Protein AF-A0A2T8KIR2-F1 (afdb_monomer)

Secondary structure (DSSP, 8-state):
------------------------------------------PPPP-PPPP---PPPPPPPPPP----PPPP--SEE--S-TTT-TT--S-EEPPGGGTTSEEEETTTTEEEEGGGSTTEEETTTEEE-TTS-EEE----TTEEEEEEE-SSEEEEEEEEE---TT-SS--EEEEEEEEEETTEEEEEEEPP-SS--SSS--EEEEETTEE----SSTT-EEE-TTSSEEEEESSSSSEEEEEETTTEEEEEEEEPPPHHHHHHHT---BTTB---EEEEEEEESS--TT-BSTTGGGGSTT----S-TTSSS-B---HHHHEESSTT----TT----TT-PSS---------------BPTT-S-B----

Mean predicted aligned error: 15.91 Å

Foldseek 3Di:
DDDDDDDDDDDDDDDDDDDDDDDDDDDDDDDDDDDDDDDDDDDDDDDDDDDDDDDDPDPDPDPDPDPPPFDPLAQKEFDPCCVVQVVGGDIDGHDPVQSNQWYQDSVVSDTDGLCQDAQWADDLTWHQALLRFIADANADAQFKWWAKAFAFKTKIFHKHFFPDPPDPGTRIFGQKMWMGGPNKIKIWGFAWWQDDDQQDARIWIAIRNHTDDFALAAQGKDQDPVFRWMWGANHSHQWIWIDHPQAKIKTKGWDFQDPVNCVVVVSPDDRGGRVTHIGMRMDGRDGDLLMDTQRRPSSHPPDDDPFPSVDPHTYDDHNQQTTAPDNPGQDHNSHNHDDDPDPDDDDDDDDDDDDFDWDQDDPGPDTDTDD

InterPro domains:
  IPR009646 Root cap [PF06830] (282-337)

pLDDT: mean 76.65, std 23.89, range [28.66, 98.88]

Nearest PDB structures (foldseek):
  6jsa-assembly1_A  TM=1.844E-01  e=6.079E-02  Corynebacterium glutamicum ATCC 13032
  5jlt-assembly3_D  TM=4.595E-01  e=5.830E+00  Tequatrovirus T4
  6ue4-assembly1_A  TM=1.620E-01  e=3.608E-01  Vibrio cholerae O1 biovar El Tor str. N16961
  6wm3-assembly1_U  TM=3.150E-01  e=8.607E+00  Homo sapiens
  6z1p-assembly1_Bf  TM=2.336E-01  e=6.889E+00  Tetrahymena thermophila SB210

Sequence (371 aa):
MAAVARWALLLLLGLALLAPAALAADNKNKDKDKDKDKEKSPPPIQSPPPPVVSSPPPPLPSPSPVPVPPSPSSDVVYCKNTTAYPTCTAPATCPKRCKQSCHMDCETCKPICDCNMPGAVCEDPRFIGGDGNTFYFHGRRGRDFCLLSDADLHINAHFIGSHVPGARRDPSWVQAIAVQFSGHRLYVGARRTAAWDDEADRLAIVFDGAPVEVQGVANARWEAPSSPLSVTRTKAANGVVVELARVFKITANAVPITEEDSRVHNYGLRDGDCLAHLDLAFRFYSLTDDVHGVLGQTYRSSYVNRLDVSARMPVMGGERDFAASGLFATDCPVARFAHGRGVDALAVASDELAGVKCSTGLHGVGVVCKK

Solvent-accessible surface area (backbone atoms only — not comparable to full-atom values): 22491 Å² total; per-residue (Å²): 134,82,90,87,87,86,88,90,84,92,86,84,86,90,85,83,89,86,86,86,79,89,86,87,80,91,83,84,86,87,78,89,86,83,83,87,86,89,86,82,87,85,83,89,78,89,75,81,85,80,81,88,75,82,74,78,79,78,80,75,80,73,78,72,81,71,81,74,72,77,75,73,75,61,42,57,33,50,38,88,57,41,87,86,28,70,86,27,69,69,72,38,66,30,53,83,96,26,35,84,46,47,44,40,40,50,88,83,59,40,54,42,42,49,68,76,37,49,34,8,37,23,77,77,28,38,35,22,23,60,74,60,49,71,35,30,51,57,69,44,64,82,40,21,31,31,35,26,14,21,55,65,40,34,29,21,30,32,23,37,49,58,77,53,83,86,55,96,64,70,51,21,31,42,23,29,39,25,43,37,41,91,92,44,43,39,40,45,30,28,48,82,36,49,70,88,54,80,77,59,61,33,62,47,41,30,49,73,85,40,76,61,83,57,65,68,37,59,67,31,68,39,69,47,96,89,48,72,37,34,41,30,23,69,32,48,32,29,30,34,36,40,36,35,77,75,44,38,36,36,40,41,30,43,44,68,56,48,71,65,56,24,68,77,70,63,41,53,70,52,97,62,42,26,67,30,16,37,40,30,27,39,45,76,68,64,80,59,74,77,24,16,33,75,46,28,34,37,62,18,87,85,52,74,89,82,60,54,80,86,47,98,73,23,66,60,83,55,54,83,56,26,39,25,91,36,46,86,49,75,66,21,80,47,54,43,51,50,88,68,82,66,83,89,77,83,90,81,91,78,96,81,84,85,72,75,69,73,56,78,50,90,88,76,77,66,77,66,78,55,130

Organism: NCBI:txid206008

Radius of gyration: 32.28 Å; Cα contacts (8 Å, |Δi|>4): 692; chains: 1; bounding box: 90×89×89 Å

Structure (mmCIF, N/CA/C/O backbone):
data_AF-A0A2T8KIR2-F1
#
_entry.id   AF-A0A2T8KIR2-F1
#
loop_
_atom_site.group_PDB
_atom_site.id
_atom_site.type_symbol
_atom_site.label_atom_id
_atom_site.label_alt_id
_atom_site.label_comp_id
_atom_site.label_asym_id
_atom_site.label_entity_id
_atom_site.label_seq_id
_atom_site.pdbx_PDB_ins_code
_atom_site.Cartn_x
_atom_site.Cartn_y
_atom_site.Cartn_z
_atom_site.occupancy
_atom_site.B_iso_or_equiv
_atom_site.auth_seq_id
_atom_site.auth_comp_id
_atom_site.auth_asym_id
_atom_site.auth_atom_id
_atom_site.pdbx_PDB_model_num
ATOM 1 N N . MET A 1 1 ? 25.388 -54.099 6.847 1.00 35.81 1 MET A N 1
ATOM 2 C CA . MET A 1 1 ? 25.359 -55.388 6.123 1.00 35.81 1 MET A CA 1
ATOM 3 C C . MET A 1 1 ? 24.026 -55.490 5.401 1.00 35.81 1 MET A C 1
ATOM 5 O O . MET A 1 1 ? 23.038 -55.179 6.043 1.00 35.81 1 MET A O 1
ATOM 9 N N . ALA A 1 2 ? 24.069 -55.844 4.107 1.00 34.66 2 ALA A N 1
ATOM 10 C CA . ALA A 1 2 ? 23.032 -56.450 3.246 1.00 34.66 2 ALA A CA 1
ATOM 11 C C . ALA A 1 2 ? 21.559 -55.958 3.365 1.00 34.66 2 ALA A C 1
ATOM 13 O O . ALA A 1 2 ? 20.962 -56.055 4.424 1.00 34.66 2 ALA A O 1
ATOM 14 N N . ALA A 1 3 ? 20.935 -55.352 2.340 1.00 38.53 3 ALA A N 1
ATOM 15 C CA . ALA A 1 3 ? 20.527 -55.935 1.036 1.00 38.53 3 ALA A CA 1
ATOM 16 C C . ALA A 1 3 ? 19.385 -56.975 1.173 1.00 38.53 3 ALA A C 1
ATOM 18 O O . ALA A 1 3 ? 19.371 -57.707 2.149 1.00 38.53 3 ALA A O 1
ATOM 19 N N . VAL A 1 4 ? 18.423 -57.169 0.258 1.00 38.25 4 VAL A N 1
ATOM 20 C CA . VAL A 1 4 ? 17.979 -56.528 -1.006 1.00 38.25 4 VAL A CA 1
ATOM 21 C C . VAL A 1 4 ? 16.610 -57.166 -1.333 1.00 38.25 4 VAL A C 1
ATOM 23 O O . VAL A 1 4 ? 16.455 -58.355 -1.080 1.00 38.25 4 VAL A O 1
ATOM 26 N N . ALA A 1 5 ? 15.662 -56.459 -1.966 1.00 40.88 5 ALA A N 1
ATOM 27 C CA . ALA A 1 5 ? 14.620 -57.103 -2.792 1.00 40.88 5 ALA A CA 1
ATOM 28 C C . ALA A 1 5 ? 13.954 -56.107 -3.763 1.00 40.88 5 ALA A C 1
ATOM 30 O O . ALA A 1 5 ? 13.108 -55.306 -3.376 1.00 40.88 5 ALA A O 1
ATOM 31 N N . ARG A 1 6 ? 14.326 -56.175 -5.046 1.00 39.19 6 ARG A N 1
ATOM 32 C CA . ARG A 1 6 ? 13.551 -55.602 -6.162 1.00 39.19 6 ARG A CA 1
ATOM 33 C C . ARG A 1 6 ? 12.630 -56.688 -6.720 1.00 39.19 6 ARG A C 1
ATOM 35 O O . ARG A 1 6 ? 13.064 -57.831 -6.798 1.00 39.19 6 ARG A O 1
ATOM 42 N N . TRP A 1 7 ? 11.455 -56.316 -7.223 1.00 36.09 7 TRP A N 1
ATOM 43 C CA . TRP A 1 7 ? 10.707 -57.115 -8.200 1.00 36.09 7 TRP A CA 1
ATOM 44 C C . TRP A 1 7 ? 10.227 -56.221 -9.345 1.00 36.09 7 TRP A C 1
ATOM 46 O O . TRP A 1 7 ? 9.752 -55.111 -9.110 1.00 36.09 7 TRP A O 1
ATOM 56 N N . ALA A 1 8 ? 10.397 -56.695 -10.580 1.00 36.31 8 ALA A N 1
ATOM 57 C CA . ALA A 1 8 ? 9.975 -56.027 -11.807 1.00 36.31 8 ALA A CA 1
ATOM 58 C C . ALA A 1 8 ? 9.810 -57.057 -12.938 1.00 36.31 8 ALA A C 1
ATOM 60 O O . ALA A 1 8 ? 10.748 -57.810 -13.181 1.00 36.31 8 ALA A O 1
ATOM 61 N N . LEU A 1 9 ? 8.650 -57.061 -13.608 1.00 34.12 9 LEU A N 1
ATOM 62 C CA . LEU A 1 9 ? 8.372 -57.453 -15.012 1.00 34.12 9 LEU A CA 1
ATOM 63 C C . LEU A 1 9 ? 6.849 -57.230 -15.236 1.00 34.12 9 LEU A C 1
ATOM 65 O O . LEU A 1 9 ? 6.086 -57.572 -14.341 1.00 34.12 9 LEU A O 1
ATOM 69 N N . LEU A 1 10 ? 6.303 -56.512 -16.233 1.00 37.28 10 LEU A N 1
ATOM 70 C CA . LEU A 1 10 ? 6.409 -56.511 -17.714 1.00 37.28 10 LEU A CA 1
ATOM 71 C C . LEU A 1 10 ? 5.755 -57.711 -18.435 1.00 37.28 10 LEU A C 1
ATOM 73 O O . LEU A 1 10 ? 6.360 -58.773 -18.486 1.00 37.28 10 LEU A O 1
ATOM 77 N N . LEU A 1 11 ? 4.575 -57.489 -19.052 1.00 32.09 11 LEU A N 1
ATOM 78 C CA . LEU A 1 11 ? 3.932 -58.204 -20.190 1.00 32.09 11 LEU A CA 1
ATOM 79 C C . LEU A 1 11 ? 2.511 -57.598 -20.429 1.00 32.09 11 LEU A C 1
ATOM 81 O O . LEU A 1 11 ? 1.917 -57.163 -19.450 1.00 32.09 11 LEU A O 1
ATOM 85 N N . LEU A 1 12 ? 1.848 -57.564 -21.604 1.00 34.75 12 LEU A N 1
ATOM 86 C CA . LEU A 1 12 ? 2.227 -57.161 -22.983 1.00 34.75 12 LEU A CA 1
ATOM 87 C C . LEU A 1 12 ? 1.002 -56.471 -23.690 1.00 34.75 12 LEU A C 1
ATOM 89 O O . LEU A 1 12 ? -0.013 -56.192 -23.063 1.00 34.75 12 LEU A O 1
ATOM 93 N N . LEU A 1 13 ? 1.149 -56.162 -24.987 1.00 35.22 13 LEU A N 1
ATOM 94 C CA . LEU A 1 13 ? 0.258 -55.538 -25.994 1.00 35.22 13 LEU A CA 1
ATOM 95 C C . LEU A 1 13 ? -1.272 -55.837 -25.999 1.00 35.22 13 LEU A C 1
ATOM 97 O O . LEU A 1 13 ? -1.677 -56.991 -26.047 1.00 35.22 13 LEU A O 1
ATOM 101 N N . GLY A 1 14 ? -2.080 -54.785 -26.235 1.00 32.53 14 GLY A N 1
ATOM 102 C CA . GLY A 1 14 ? -2.562 -54.418 -27.591 1.00 32.53 14 GLY A CA 1
ATOM 103 C C . GLY A 1 14 ? -3.962 -54.850 -28.082 1.00 32.53 14 GLY A C 1
ATOM 104 O O . GLY A 1 14 ? -4.252 -56.033 -28.195 1.00 32.53 14 GLY A O 1
ATOM 105 N N . LEU A 1 15 ? -4.759 -53.874 -28.552 1.00 34.44 15 LEU A N 1
ATOM 106 C CA . LEU A 1 15 ? -5.690 -53.997 -29.693 1.00 34.44 15 LEU A CA 1
ATOM 107 C C . LEU A 1 15 ? -5.970 -52.599 -30.295 1.00 34.44 15 LEU A C 1
ATOM 109 O O . LEU A 1 15 ? -5.718 -51.591 -29.635 1.00 34.44 15 LEU A O 1
ATOM 113 N N . ALA A 1 16 ? -6.437 -52.519 -31.546 1.00 35.28 16 ALA A N 1
ATOM 114 C CA . ALA A 1 16 ? -6.438 -51.283 -32.341 1.00 35.28 16 ALA A CA 1
ATOM 115 C C . ALA A 1 16 ? -7.794 -50.946 -32.996 1.00 35.28 16 ALA A C 1
ATOM 117 O O . ALA A 1 16 ? -8.621 -51.830 -33.184 1.00 35.28 16 ALA A O 1
ATOM 118 N N . LEU A 1 17 ? -7.906 -49.683 -33.443 1.00 34.88 17 LEU A N 1
ATOM 119 C CA . LEU A 1 17 ? -8.821 -49.149 -34.472 1.00 34.88 17 LEU A CA 1
ATOM 120 C C . LEU A 1 17 ? -10.339 -49.172 -34.194 1.00 34.88 17 LEU A C 1
ATOM 122 O O . LEU A 1 17 ? -10.958 -50.224 -34.116 1.00 34.88 17 LEU A O 1
ATOM 126 N N . LEU A 1 18 ? -10.962 -47.987 -34.263 1.00 33.69 18 LEU A N 1
ATOM 127 C CA . LEU A 1 18 ? -11.824 -47.604 -35.399 1.00 33.69 18 LEU A CA 1
ATOM 128 C C . LEU A 1 18 ? -12.305 -46.145 -35.271 1.00 33.69 18 LEU A C 1
ATOM 130 O O . LEU A 1 18 ? -12.772 -45.720 -34.220 1.00 33.69 18 LEU A O 1
ATOM 134 N N . ALA A 1 19 ? -12.227 -45.402 -36.374 1.00 38.03 19 ALA A N 1
ATOM 135 C CA . ALA A 1 19 ? -13.004 -44.183 -36.605 1.00 38.03 19 ALA A CA 1
ATOM 136 C C . ALA A 1 19 ? -14.105 -44.496 -37.633 1.00 38.03 19 ALA A C 1
ATOM 138 O O . ALA A 1 19 ? -13.992 -45.486 -38.361 1.00 38.03 19 ALA A O 1
ATOM 139 N N . PRO A 1 20 ? -15.129 -43.641 -37.756 1.00 47.31 20 PRO A N 1
ATOM 140 C CA . PRO A 1 20 ? -15.434 -43.151 -39.100 1.00 47.31 20 PRO A CA 1
ATOM 141 C C . PRO A 1 20 ? -15.809 -41.662 -39.150 1.00 47.31 20 PRO A C 1
ATOM 143 O O . PRO A 1 20 ? -16.191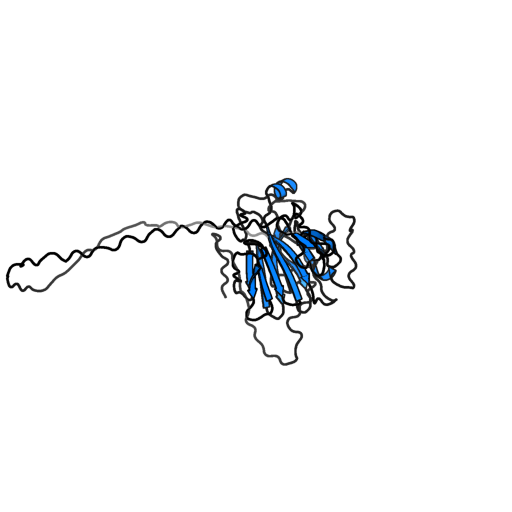 -41.046 -38.157 1.00 47.31 20 PRO A O 1
ATOM 146 N N . ALA A 1 21 ? -15.713 -41.098 -40.353 1.00 34.53 21 ALA A N 1
ATOM 147 C CA . ALA A 1 21 ? -16.143 -39.742 -40.672 1.00 34.53 21 ALA A CA 1
ATOM 148 C C . ALA A 1 21 ? -17.521 -39.728 -41.358 1.00 34.53 21 ALA A C 1
ATOM 150 O O . ALA A 1 21 ? -17.876 -40.685 -42.035 1.00 34.53 21 ALA A O 1
ATOM 151 N N . ALA A 1 22 ? -18.214 -38.594 -41.201 1.00 36.31 22 ALA A N 1
ATOM 152 C CA . ALA A 1 22 ? -19.205 -37.970 -42.089 1.00 36.31 22 ALA A CA 1
ATOM 153 C C . ALA A 1 22 ? -20.258 -38.825 -42.830 1.00 36.31 22 ALA A C 1
ATOM 155 O O . ALA A 1 22 ? -19.935 -39.670 -43.654 1.00 36.31 22 ALA A O 1
ATOM 156 N N . LEU A 1 23 ? -21.523 -38.395 -42.728 1.00 33.31 23 LEU A N 1
ATOM 157 C CA . LEU A 1 23 ? -22.421 -38.273 -43.885 1.00 33.31 23 LEU A CA 1
ATOM 158 C C . LEU A 1 23 ? -23.573 -37.307 -43.568 1.00 33.31 23 LEU A C 1
ATOM 160 O O . LEU A 1 23 ? -24.181 -37.380 -42.504 1.00 33.31 23 LEU A O 1
ATOM 164 N N . ALA A 1 24 ? -23.865 -36.405 -44.504 1.00 34.47 24 ALA A N 1
ATOM 165 C CA . ALA A 1 24 ? -25.072 -35.586 -44.506 1.00 34.47 24 ALA A CA 1
ATOM 166 C C . ALA A 1 24 ? -26.093 -36.205 -45.471 1.00 34.47 24 ALA A C 1
ATOM 168 O O . ALA A 1 24 ? -25.704 -36.687 -46.536 1.00 34.47 24 ALA A O 1
ATOM 169 N N . ALA A 1 25 ? -27.382 -36.156 -45.133 1.00 32.47 25 ALA A N 1
ATOM 170 C CA . ALA A 1 25 ? -28.456 -36.511 -46.056 1.00 32.47 25 ALA A CA 1
ATOM 171 C C . ALA A 1 25 ? -29.703 -35.645 -45.820 1.00 32.47 25 ALA A C 1
ATOM 173 O O . ALA A 1 25 ? -30.239 -35.576 -44.715 1.00 32.47 25 ALA A O 1
ATOM 174 N N . ASP A 1 26 ? -30.128 -34.994 -46.900 1.00 32.44 26 ASP A N 1
ATOM 175 C CA . ASP A 1 26 ? -31.418 -34.327 -47.092 1.00 32.44 26 ASP A CA 1
ATOM 176 C C . ASP A 1 26 ? -32.574 -35.333 -46.910 1.00 32.44 26 ASP A C 1
ATOM 178 O O . ASP A 1 26 ? -32.419 -36.515 -47.230 1.00 32.44 26 ASP A O 1
ATOM 182 N N . ASN A 1 27 ? -33.744 -34.884 -46.444 1.00 34.12 27 ASN A N 1
ATOM 183 C CA . ASN A 1 27 ? -34.961 -35.684 -46.574 1.00 34.12 27 ASN A CA 1
ATOM 184 C C . ASN A 1 27 ? -36.213 -34.815 -46.771 1.00 34.12 27 ASN A C 1
ATOM 186 O O . ASN A 1 27 ? -36.910 -34.431 -45.829 1.00 34.12 27 ASN A O 1
ATOM 190 N N . LYS A 1 28 ? -36.511 -34.525 -48.039 1.00 33.22 28 LYS A N 1
ATOM 191 C CA . LYS A 1 28 ? -37.762 -33.900 -48.474 1.00 33.22 28 LYS A CA 1
ATOM 192 C C . LYS A 1 28 ? -38.927 -34.897 -48.535 1.00 33.22 28 LYS A C 1
ATOM 194 O O . LYS A 1 28 ? -38.957 -35.772 -49.390 1.00 33.22 28 LYS A O 1
ATOM 199 N N . ASN A 1 29 ? -39.965 -34.557 -47.773 1.00 35.31 29 ASN A N 1
ATOM 200 C CA . ASN A 1 29 ? -41.349 -34.405 -48.242 1.00 35.31 29 ASN A CA 1
ATOM 201 C C . ASN A 1 29 ? -42.139 -35.640 -48.746 1.00 35.31 29 ASN A C 1
ATOM 203 O O . ASN A 1 29 ? -41.933 -36.117 -49.859 1.00 35.31 29 ASN A O 1
ATOM 207 N N . LYS A 1 30 ? -43.172 -36.012 -47.976 1.00 32.00 30 LYS A N 1
ATOM 208 C CA . LYS A 1 30 ? -44.439 -36.682 -48.352 1.00 32.00 30 LYS A CA 1
ATOM 209 C C . LYS A 1 30 ? -45.434 -36.451 -47.196 1.00 32.00 30 LYS A C 1
ATOM 211 O O . LYS A 1 30 ? -44.987 -36.354 -46.060 1.00 32.00 30 LYS A O 1
ATOM 216 N N . ASP A 1 31 ? -46.750 -36.364 -47.373 1.00 34.00 31 ASP A N 1
ATOM 217 C CA . ASP A 1 31 ? -47.602 -36.430 -48.572 1.00 34.00 31 ASP A CA 1
ATOM 218 C C . ASP A 1 31 ? -48.875 -35.567 -48.322 1.00 34.00 31 ASP A C 1
ATOM 220 O O . ASP A 1 31 ? -49.167 -35.228 -47.179 1.00 34.00 31 ASP A O 1
ATOM 224 N N . LYS A 1 32 ? -49.574 -35.217 -49.412 1.00 32.59 32 LYS A N 1
ATOM 225 C CA . LYS A 1 32 ? -51.042 -35.065 -49.649 1.00 32.59 32 LYS A CA 1
ATOM 226 C C . LYS A 1 32 ? -52.056 -35.132 -48.477 1.00 32.59 32 LYS A C 1
ATOM 228 O O . LYS A 1 32 ? -51.839 -35.807 -47.484 1.00 32.59 32 LYS A O 1
ATOM 233 N N . ASP A 1 33 ? -53.282 -34.605 -48.569 1.00 34.69 33 ASP A N 1
ATOM 234 C CA . ASP A 1 33 ? -54.086 -34.010 -49.661 1.00 34.69 33 ASP A CA 1
ATOM 235 C C . ASP A 1 33 ? -55.270 -33.242 -49.025 1.00 34.69 33 ASP A C 1
ATOM 237 O O . ASP A 1 33 ? -55.694 -33.636 -47.935 1.00 34.69 33 ASP A O 1
ATOM 241 N N . LYS A 1 34 ? -55.858 -32.250 -49.722 1.00 34.31 34 LYS A N 1
ATOM 242 C CA . LYS A 1 34 ? -57.329 -32.087 -49.887 1.00 34.31 34 LYS A CA 1
ATOM 243 C C . LYS A 1 34 ? -57.753 -30.813 -50.637 1.00 34.31 34 LYS A C 1
ATOM 245 O O . LYS A 1 34 ? -57.267 -29.725 -50.357 1.00 34.31 34 LYS A O 1
ATOM 250 N N . ASP A 1 35 ? -58.683 -31.038 -51.567 1.00 37.47 35 ASP A N 1
ATOM 251 C CA . ASP A 1 35 ? -59.700 -30.175 -52.201 1.00 37.47 35 ASP A CA 1
ATOM 252 C C . ASP A 1 35 ? -59.519 -28.641 -52.152 1.00 37.47 35 ASP A C 1
ATOM 254 O O . ASP A 1 35 ? -59.491 -28.018 -51.098 1.00 37.47 35 ASP A O 1
ATOM 258 N N . LYS A 1 36 ? -59.334 -27.950 -53.287 1.00 35.34 36 LYS A N 1
ATOM 259 C CA . LYS A 1 36 ? -60.342 -27.661 -54.337 1.00 35.34 36 LYS A CA 1
ATOM 260 C C . LYS A 1 36 ? -61.644 -27.046 -53.809 1.00 35.34 36 LYS A C 1
ATOM 262 O O . LYS A 1 36 ? -62.562 -27.768 -53.459 1.00 35.34 36 LYS A O 1
ATOM 267 N N . ASP A 1 37 ? -61.771 -25.737 -54.007 1.00 38.69 37 ASP A N 1
ATOM 268 C CA . ASP A 1 37 ? -62.883 -25.199 -54.797 1.00 38.69 37 ASP A CA 1
ATOM 269 C C . ASP A 1 37 ? -62.449 -23.929 -55.546 1.00 38.69 37 ASP A C 1
ATOM 271 O O . ASP A 1 37 ? -61.446 -23.299 -55.199 1.00 38.69 37 ASP A O 1
ATOM 275 N N . LYS A 1 38 ? -63.130 -23.608 -56.654 1.00 34.53 38 LYS A N 1
ATOM 276 C CA . LYS A 1 38 ? -62.709 -22.559 -57.600 1.00 34.53 38 LYS A CA 1
ATOM 277 C C . LYS A 1 38 ? -63.912 -21.809 -58.169 1.00 34.53 38 LYS A C 1
ATOM 279 O O . LYS A 1 38 ? -64.521 -22.273 -59.130 1.00 34.53 38 LYS A O 1
ATOM 284 N N . GLU A 1 39 ? -64.151 -20.598 -57.673 1.00 37.12 39 GLU A N 1
ATOM 285 C CA . GLU A 1 39 ? -65.099 -19.645 -58.268 1.00 37.12 39 GLU A CA 1
ATOM 286 C C . GLU A 1 39 ? -64.429 -18.285 -58.568 1.00 37.12 39 GLU A C 1
ATOM 288 O O . GLU A 1 39 ? -63.246 -18.092 -58.280 1.00 37.12 39 GLU A O 1
ATOM 293 N N . LYS A 1 40 ? -65.095 -17.413 -59.338 1.00 38.38 40 LYS A N 1
ATOM 294 C CA . LYS A 1 40 ? -64.442 -16.685 -60.444 1.00 38.38 40 LYS A CA 1
ATOM 295 C C . LYS A 1 40 ? -64.798 -15.188 -60.523 1.00 38.38 40 LYS A C 1
ATOM 297 O O . LYS A 1 40 ? -65.972 -14.860 -60.646 1.00 38.38 40 LYS A O 1
ATOM 302 N N . SER A 1 41 ? -63.765 -14.340 -60.690 1.00 34.38 41 SER A N 1
ATOM 303 C CA . SER A 1 41 ? -63.827 -12.917 -61.132 1.00 34.38 41 SER A CA 1
ATOM 304 C C . SER A 1 41 ? -64.437 -11.919 -60.112 1.00 34.38 41 SER A C 1
ATOM 306 O O . SER A 1 41 ? -65.085 -12.384 -59.180 1.00 34.38 41 SER A O 1
ATOM 308 N N . PRO A 1 42 ? -64.227 -10.574 -60.209 1.00 47.00 42 PRO A N 1
ATOM 309 C CA . PRO A 1 42 ? -63.871 -9.744 -61.382 1.00 47.00 42 PRO A CA 1
ATOM 310 C C . PRO A 1 42 ? -62.611 -8.827 -61.158 1.00 47.00 42 PRO A C 1
ATOM 312 O O . PRO A 1 42 ? -61.803 -9.166 -60.295 1.00 47.00 42 PRO A O 1
ATOM 315 N N . PRO A 1 43 ? -62.307 -7.785 -61.979 1.00 49.56 43 PRO A N 1
ATOM 316 C CA . PRO A 1 43 ? -60.941 -7.248 -62.135 1.00 49.56 43 PRO A CA 1
ATOM 317 C C . PRO A 1 43 ? -60.527 -6.187 -61.090 1.00 49.56 43 PRO A C 1
ATOM 319 O O . PRO A 1 43 ? -61.390 -5.550 -60.484 1.00 49.56 43 PRO A O 1
ATOM 322 N N . PRO A 1 44 ? -59.213 -5.924 -60.921 1.00 44.94 44 PRO A N 1
ATOM 323 C CA . PRO A 1 44 ? -58.723 -4.894 -60.008 1.00 44.94 44 PRO A CA 1
ATOM 324 C C . PRO A 1 44 ? -58.940 -3.480 -60.571 1.00 44.94 44 PRO A C 1
ATOM 326 O O . PRO A 1 44 ? -58.355 -3.091 -61.584 1.00 44.94 44 PRO A O 1
ATOM 329 N N . ILE A 1 45 ? -59.764 -2.701 -59.872 1.00 47.19 45 ILE A N 1
ATOM 330 C CA . ILE A 1 45 ? -59.951 -1.261 -60.087 1.00 47.19 45 ILE A CA 1
ATOM 331 C C . ILE A 1 45 ? -58.719 -0.519 -59.548 1.00 47.19 45 ILE A C 1
ATOM 333 O O . ILE A 1 45 ? -58.271 -0.785 -58.433 1.00 47.19 45 ILE A O 1
ATOM 337 N N . GLN A 1 46 ? -58.169 0.413 -60.332 1.00 51.94 46 GLN A N 1
ATOM 338 C CA . GLN A 1 46 ? -57.072 1.273 -59.883 1.00 51.94 46 GLN A CA 1
ATOM 339 C C . GLN A 1 46 ? -57.576 2.307 -58.866 1.00 51.94 46 GLN A C 1
ATOM 341 O O . GLN A 1 46 ? -58.575 2.982 -59.108 1.00 51.94 46 GLN A O 1
ATOM 346 N N . SER A 1 47 ? -56.835 2.462 -57.769 1.00 46.06 47 SER A N 1
ATOM 347 C CA . SER A 1 47 ? -57.049 3.483 -56.736 1.00 46.06 47 SER A CA 1
ATOM 348 C C . SER A 1 47 ? -55.826 4.414 -56.662 1.00 46.06 47 SER A C 1
ATOM 350 O O . SER A 1 47 ? -54.726 3.988 -57.022 1.00 46.06 47 SER A O 1
ATOM 352 N N . PRO A 1 48 ? -56.002 5.691 -56.271 1.00 56.44 48 PRO A N 1
ATOM 353 C CA . PRO A 1 48 ? -55.048 6.765 -56.565 1.00 56.44 48 PRO A CA 1
ATOM 354 C C . PRO A 1 48 ? -53.746 6.699 -55.744 1.00 56.44 48 PRO A C 1
ATOM 356 O O . PRO A 1 48 ? -53.710 6.053 -54.694 1.00 56.44 48 PRO A O 1
ATOM 359 N N . PRO A 1 49 ? -52.675 7.392 -56.188 1.00 62.66 49 PRO A N 1
ATOM 360 C CA . PRO A 1 49 ? -51.421 7.461 -55.444 1.00 62.66 49 PRO A CA 1
ATOM 361 C C . PRO A 1 49 ? -51.605 8.125 -54.065 1.00 62.66 49 PRO A C 1
ATOM 363 O O . PRO A 1 49 ? -52.421 9.042 -53.929 1.00 62.66 49 PRO A O 1
ATOM 366 N N . PRO A 1 50 ? -50.841 7.696 -53.042 1.00 60.88 50 PRO A N 1
ATOM 367 C CA . PRO A 1 50 ? -50.899 8.285 -51.708 1.00 60.88 50 PRO A CA 1
ATOM 368 C C . PRO A 1 50 ? -50.395 9.741 -51.703 1.00 60.88 50 PRO A C 1
ATOM 370 O O . PRO A 1 50 ? -49.578 10.117 -52.550 1.00 60.88 50 PRO A O 1
ATOM 373 N N . PRO A 1 51 ? -50.847 10.573 -50.745 1.00 49.41 51 PRO A N 1
ATOM 374 C CA . PRO A 1 51 ? -50.418 11.962 -50.645 1.00 49.41 51 PRO A CA 1
ATOM 375 C C . PRO A 1 51 ? -48.925 12.063 -50.312 1.00 49.41 51 PRO A C 1
ATOM 377 O O . PRO A 1 51 ? -48.395 11.291 -49.512 1.00 49.41 51 PRO A O 1
ATOM 380 N N . VAL A 1 52 ? -48.257 13.062 -50.894 1.00 57.16 52 VAL A N 1
ATOM 381 C CA . VAL A 1 52 ? -46.854 13.375 -50.599 1.00 57.16 52 VAL A CA 1
ATOM 382 C C . VAL A 1 52 ? -46.754 13.919 -49.174 1.00 57.16 52 VAL A C 1
ATOM 384 O O . VAL A 1 52 ? -47.028 15.091 -48.924 1.00 57.16 52 VAL A O 1
ATOM 387 N N . VAL A 1 53 ? -46.351 13.064 -48.235 1.00 49.97 53 VAL A N 1
ATOM 388 C CA . VAL A 1 53 ? -45.925 13.493 -46.901 1.00 49.97 53 VAL A CA 1
ATOM 389 C C . VAL A 1 53 ? -44.448 13.856 -46.984 1.00 49.97 53 VAL A C 1
ATOM 391 O O . VAL A 1 53 ? -43.596 12.989 -47.165 1.00 49.97 53 VAL A O 1
ATOM 394 N N . SER A 1 54 ? -44.150 15.148 -46.869 1.00 50.53 54 SER A N 1
ATOM 395 C CA . SER A 1 54 ? -42.781 15.655 -46.814 1.00 50.53 54 SER A CA 1
ATOM 396 C C . SER A 1 54 ? -42.047 15.073 -45.606 1.00 50.53 54 SER A C 1
ATOM 398 O O . SER A 1 54 ? -42.402 15.367 -44.463 1.00 50.53 54 SER A O 1
ATOM 400 N N . SER A 1 55 ? -41.010 14.271 -45.849 1.00 56.97 55 SER A N 1
ATOM 401 C CA . SER A 1 55 ? -40.104 13.806 -44.797 1.00 56.97 55 SER A CA 1
ATOM 402 C C . SER A 1 55 ? -39.496 15.005 -44.054 1.00 56.97 55 SER A C 1
ATOM 404 O O . SER A 1 55 ? -39.058 15.952 -44.716 1.00 56.97 55 SER A O 1
ATOM 406 N N . PRO A 1 56 ? -39.412 14.991 -42.710 1.00 62.22 56 PRO A N 1
ATOM 407 C CA . PRO A 1 56 ? -38.625 15.992 -42.001 1.00 62.22 56 PRO A CA 1
ATOM 408 C C . PRO A 1 56 ? -37.147 15.874 -42.419 1.00 62.22 56 PRO A C 1
ATOM 410 O O . PRO A 1 56 ? -36.690 14.768 -42.733 1.00 62.22 56 PRO A O 1
ATOM 413 N N . PRO A 1 57 ? -36.385 16.983 -42.440 1.00 64.50 57 PRO A N 1
ATOM 414 C CA . PRO A 1 57 ? -34.958 16.926 -42.735 1.00 64.50 57 PRO A CA 1
ATOM 415 C C . PRO A 1 57 ? -34.238 16.026 -41.716 1.00 64.50 57 PRO A C 1
ATOM 417 O O . PRO A 1 57 ? -34.669 15.948 -40.560 1.00 64.50 57 PRO A O 1
ATOM 420 N N . PRO A 1 58 ? -33.148 15.343 -42.116 1.00 61.97 58 PRO A N 1
ATOM 421 C CA . PRO A 1 58 ? -32.382 14.513 -41.195 1.00 61.97 58 PRO A CA 1
ATOM 422 C C . PRO A 1 58 ? -31.892 15.356 -40.008 1.00 61.97 58 PRO A C 1
ATOM 424 O O . PRO A 1 58 ? -31.565 16.533 -40.198 1.00 61.97 58 PRO A O 1
ATOM 427 N N . PRO A 1 59 ? -31.826 14.784 -38.791 1.00 56.34 59 PRO A N 1
ATOM 428 C CA . PRO A 1 59 ? -31.289 15.503 -37.648 1.00 56.34 59 PRO A CA 1
ATOM 429 C C . PRO A 1 59 ? -29.863 15.956 -37.965 1.00 56.34 59 PRO A C 1
ATOM 431 O O . PRO A 1 59 ? -29.047 15.171 -38.456 1.00 56.34 59 PRO A O 1
ATOM 434 N N . LEU A 1 60 ? -29.576 17.231 -37.688 1.00 55.84 60 LEU A N 1
ATOM 435 C CA . LEU A 1 60 ? -28.217 17.763 -37.739 1.00 55.84 60 LEU A CA 1
ATOM 436 C C . LEU A 1 60 ? -27.301 16.844 -36.918 1.00 55.84 60 LEU A C 1
ATOM 438 O O . LEU A 1 60 ? -27.706 16.429 -35.827 1.00 55.84 60 LEU A O 1
ATOM 442 N N . PRO A 1 61 ? -26.092 16.513 -37.409 1.00 51.44 61 PRO A N 1
ATOM 443 C CA . PRO A 1 61 ? -25.168 15.701 -36.638 1.00 51.44 61 PRO A CA 1
ATOM 444 C C . PRO A 1 61 ? -24.906 16.410 -35.311 1.00 51.44 61 PRO A C 1
ATOM 446 O O . PRO A 1 61 ? -24.458 17.560 -35.300 1.00 51.44 61 PRO A O 1
ATOM 449 N N . SER A 1 62 ? -25.201 15.732 -34.197 1.00 52.59 62 SER A N 1
ATOM 450 C CA . SER A 1 62 ? -24.784 16.203 -32.879 1.00 52.59 62 SER A CA 1
ATOM 451 C C . SER A 1 62 ? -23.294 16.527 -32.949 1.00 52.59 62 SER A C 1
ATOM 453 O O . SER A 1 62 ? -22.543 15.701 -33.480 1.00 52.59 62 SER A O 1
ATOM 455 N N . PRO A 1 63 ? -22.842 17.691 -32.447 1.00 49.84 63 PRO A N 1
ATOM 456 C CA . PRO A 1 63 ? -21.418 17.962 -32.386 1.00 49.84 63 PRO A CA 1
ATOM 457 C C . PRO A 1 63 ? -20.772 16.816 -31.612 1.00 49.84 63 PRO A C 1
ATOM 459 O O . PRO A 1 63 ? -21.210 16.501 -30.501 1.00 49.84 63 PRO A O 1
ATOM 462 N N . SER A 1 64 ? -19.778 16.164 -32.224 1.00 48.97 64 SER A N 1
ATOM 463 C CA . SER A 1 64 ? -18.994 15.128 -31.555 1.00 48.97 64 SER A CA 1
ATOM 464 C C . SER A 1 64 ? -18.590 15.655 -30.182 1.00 48.97 64 SER A C 1
ATOM 466 O O . SER A 1 64 ? -18.145 16.808 -30.118 1.00 48.97 64 SER A O 1
ATOM 468 N N . PRO A 1 65 ? -18.741 14.876 -29.093 1.00 46.09 65 PRO A N 1
ATOM 469 C CA . PRO A 1 65 ? -18.268 15.319 -27.793 1.00 46.09 65 PRO A CA 1
ATOM 470 C C . PRO A 1 65 ? -16.794 15.672 -27.956 1.00 46.09 65 PRO A C 1
ATOM 472 O O . PRO A 1 65 ? -15.986 14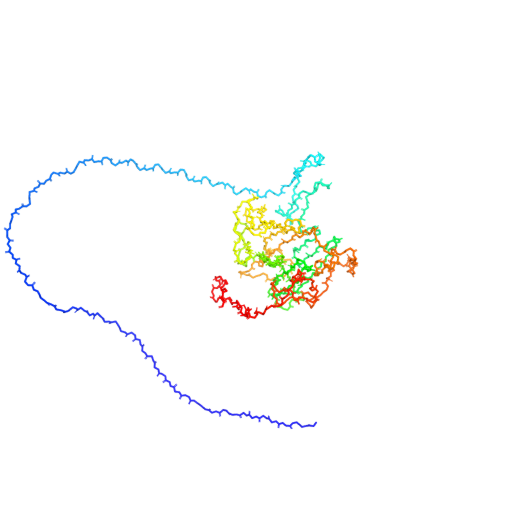.819 -28.328 1.00 46.09 65 PRO A O 1
ATOM 475 N N . VAL A 1 66 ? -16.475 16.956 -27.770 1.00 45.38 66 VAL A N 1
ATOM 476 C CA . VAL A 1 66 ? -15.098 17.441 -27.846 1.00 45.38 66 VAL A CA 1
ATOM 477 C C . VAL A 1 66 ? -14.304 16.568 -26.882 1.00 45.38 66 VAL A C 1
ATOM 479 O O . VAL A 1 66 ? -14.728 16.471 -25.726 1.00 45.38 66 VAL A O 1
ATOM 482 N N . PRO A 1 67 ? -13.213 15.908 -27.314 1.00 39.34 67 PRO A N 1
ATOM 483 C CA . PRO A 1 67 ? -12.391 15.136 -26.402 1.00 39.34 67 PRO A CA 1
ATOM 484 C C . PRO A 1 67 ? -11.917 16.085 -25.308 1.00 39.34 67 PRO A C 1
ATOM 486 O O . PRO A 1 67 ? -11.083 16.955 -25.558 1.00 39.34 67 PRO A O 1
ATOM 489 N N . VAL A 1 68 ? -12.502 15.966 -24.115 1.00 35.94 68 VAL A N 1
ATOM 490 C CA . VAL A 1 68 ? -12.004 16.664 -22.936 1.00 35.94 68 VAL A CA 1
ATOM 491 C C . VAL A 1 68 ? -10.606 16.095 -22.739 1.00 35.94 68 VAL A C 1
ATOM 493 O O . VAL A 1 68 ? -10.502 14.883 -22.529 1.00 35.94 68 VAL A O 1
ATOM 496 N N . PRO A 1 69 ? -9.533 16.898 -22.870 1.00 33.94 69 PRO A N 1
ATOM 497 C CA . PRO A 1 69 ? -8.193 16.374 -22.680 1.00 33.94 69 PRO A CA 1
ATOM 498 C C . PRO A 1 69 ? -8.138 15.749 -21.285 1.00 33.94 69 PRO A C 1
ATOM 500 O O . PRO A 1 69 ? -8.636 16.387 -20.345 1.00 33.94 69 PRO A O 1
ATOM 503 N N . PRO A 1 70 ? -7.583 14.532 -21.119 1.00 37.12 70 PRO A N 1
ATOM 504 C CA . PRO A 1 70 ? -7.397 13.976 -19.790 1.00 37.12 70 PRO A CA 1
ATOM 505 C C . PRO A 1 70 ? -6.644 15.021 -18.975 1.00 37.12 70 PRO A C 1
ATOM 507 O O . PRO A 1 70 ? -5.602 15.520 -19.410 1.00 37.12 70 PRO A O 1
ATOM 510 N N . SER A 1 71 ? -7.223 15.428 -17.842 1.00 36.88 71 SER A N 1
ATOM 511 C CA . SER A 1 71 ? -6.626 16.461 -17.001 1.00 36.88 71 SER A CA 1
ATOM 512 C C . SER A 1 71 ? -5.204 16.007 -16.684 1.00 36.88 71 SER A C 1
ATOM 514 O O . SER A 1 71 ? -5.071 14.937 -16.081 1.00 36.88 71 SER A O 1
ATOM 516 N N . PRO A 1 72 ? -4.149 16.736 -17.101 1.00 39.56 72 PRO A N 1
ATOM 517 C CA . PRO A 1 72 ? -2.797 16.293 -16.827 1.00 39.56 72 PRO A CA 1
ATOM 518 C C . PRO A 1 72 ? -2.685 16.180 -15.314 1.00 39.56 72 PRO A C 1
ATOM 520 O O . PRO A 1 72 ? -2.913 17.160 -14.602 1.00 39.56 72 PRO A O 1
ATOM 523 N N . SER A 1 73 ? -2.398 14.973 -14.825 1.00 56.22 73 SER A N 1
ATOM 524 C CA . SER A 1 73 ? -2.125 14.725 -13.414 1.00 56.22 73 SER A CA 1
ATOM 525 C C . SER A 1 73 ? -0.900 15.563 -13.062 1.00 56.22 73 SER A C 1
ATOM 527 O O . SER A 1 73 ? 0.225 15.159 -13.374 1.00 56.22 73 SER A O 1
ATOM 529 N N . SER A 1 74 ? -1.116 16.776 -12.555 1.00 64.88 74 SER A N 1
ATOM 530 C CA . SER A 1 74 ? -0.044 17.755 -12.475 1.00 64.88 74 SER A CA 1
ATOM 531 C C . SER A 1 74 ? 1.017 17.226 -11.533 1.00 64.88 74 SER A C 1
ATOM 533 O O . SER A 1 74 ? 0.736 16.947 -10.370 1.00 64.88 74 SER A O 1
ATOM 535 N N . ASP A 1 75 ? 2.253 17.178 -12.012 1.00 83.12 75 ASP A N 1
ATOM 536 C CA . ASP A 1 75 ? 3.440 16.916 -11.204 1.00 83.12 75 ASP A CA 1
ATOM 537 C C . ASP A 1 75 ? 3.780 18.103 -10.294 1.00 83.12 75 ASP A C 1
ATOM 539 O O . ASP A 1 75 ? 4.922 18.281 -9.895 1.00 83.12 75 ASP A O 1
ATOM 543 N N . VAL A 1 76 ? 2.784 18.927 -9.973 1.00 86.62 76 VAL A N 1
ATOM 544 C CA . VAL A 1 76 ? 2.852 20.150 -9.191 1.00 86.62 76 VAL A CA 1
ATOM 545 C C . VAL A 1 76 ? 1.826 20.031 -8.072 1.00 86.62 76 VAL A C 1
ATOM 547 O O . VAL A 1 76 ? 0.633 19.845 -8.319 1.00 86.62 76 VAL A O 1
ATOM 550 N N . VAL A 1 77 ? 2.304 20.155 -6.840 1.00 88.12 77 VAL A N 1
ATOM 551 C CA . VAL A 1 77 ? 1.523 20.071 -5.605 1.00 88.12 77 VAL A CA 1
ATOM 552 C C . VAL A 1 77 ? 1.607 21.387 -4.837 1.00 88.12 77 VAL A C 1
ATOM 554 O O . VAL A 1 77 ? 2.548 22.159 -4.995 1.00 88.12 77 VAL A O 1
ATOM 557 N N . TYR A 1 78 ? 0.613 21.658 -4.001 1.00 89.94 78 TYR A N 1
ATOM 558 C CA . TYR A 1 78 ? 0.527 22.867 -3.183 1.00 89.94 78 TYR A CA 1
ATOM 559 C C . TYR A 1 78 ? -0.156 22.541 -1.854 1.00 89.94 78 TYR A C 1
ATOM 561 O O . TYR A 1 78 ? -0.921 21.575 -1.761 1.00 89.94 78 TYR A O 1
ATOM 569 N N . CYS A 1 79 ? 0.108 23.334 -0.814 1.00 88.31 79 CYS A N 1
ATOM 570 C CA . CYS A 1 79 ? -0.594 23.166 0.452 1.00 88.31 79 CYS A CA 1
ATOM 571 C C . CYS A 1 79 ? -2.057 23.604 0.299 1.00 88.31 79 CYS A C 1
ATOM 573 O O . CYS A 1 79 ? -2.340 24.736 -0.088 1.00 88.31 79 CYS A O 1
ATOM 575 N N . LYS A 1 80 ? -3.004 22.716 0.625 1.00 83.62 80 LYS A N 1
ATOM 576 C CA . LYS A 1 80 ? -4.445 23.032 0.572 1.00 83.62 80 LYS A CA 1
ATOM 577 C C . 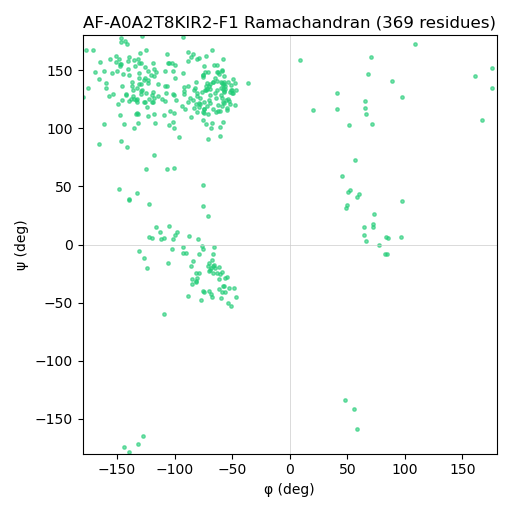LYS A 1 80 ? -4.931 23.850 1.776 1.00 83.62 80 LYS A C 1
ATOM 579 O O . LYS A 1 80 ? -5.937 24.539 1.664 1.00 83.62 80 LYS A O 1
ATOM 584 N N . ASN A 1 81 ? -4.242 23.777 2.918 1.00 84.50 81 ASN A N 1
ATOM 585 C CA . ASN A 1 81 ? -4.623 24.470 4.153 1.00 84.50 81 ASN A CA 1
ATOM 586 C C . ASN A 1 81 ? -3.790 25.746 4.362 1.00 84.50 81 ASN A C 1
ATOM 588 O O . ASN A 1 81 ? -2.995 25.851 5.294 1.00 84.50 81 ASN A O 1
ATOM 592 N N . THR A 1 82 ? -3.969 26.723 3.476 1.00 81.25 82 THR A N 1
ATOM 593 C CA . THR A 1 82 ? -3.248 28.006 3.532 1.00 81.25 82 THR A CA 1
ATOM 594 C C . THR A 1 82 ? -3.596 28.844 4.768 1.00 81.25 82 THR A C 1
ATOM 596 O O . THR A 1 82 ? -2.803 29.691 5.162 1.00 81.25 82 THR A O 1
ATOM 599 N N . THR A 1 83 ? -4.733 28.588 5.425 1.00 86.81 83 THR A N 1
ATOM 600 C CA . THR A 1 83 ? -5.113 29.241 6.690 1.00 86.81 83 THR A CA 1
ATOM 601 C C . THR A 1 83 ? -4.218 28.812 7.853 1.00 86.81 83 THR A C 1
ATOM 603 O O . THR A 1 83 ? -3.815 29.655 8.650 1.00 86.81 83 THR A O 1
ATOM 606 N N . ALA A 1 84 ? -3.890 27.518 7.959 1.00 88.56 84 ALA A N 1
ATOM 607 C CA . ALA A 1 84 ? -2.965 27.020 8.981 1.00 88.56 84 ALA A CA 1
ATOM 608 C C . ALA A 1 84 ? -1.489 27.229 8.599 1.00 88.56 84 ALA A C 1
ATOM 610 O O . ALA A 1 84 ? -0.651 27.410 9.478 1.00 88.56 84 ALA A O 1
ATOM 611 N N . TYR A 1 85 ? -1.178 27.242 7.298 1.00 88.12 85 TYR A N 1
ATOM 612 C CA . TYR A 1 85 ? 0.187 27.345 6.774 1.00 88.12 85 TYR A CA 1
ATOM 613 C C . TYR A 1 85 ? 0.333 28.527 5.789 1.00 88.12 85 TYR A C 1
ATOM 615 O O . TYR A 1 85 ? 0.596 28.319 4.602 1.00 88.12 85 TYR A O 1
ATOM 623 N N . PRO A 1 86 ? 0.180 29.787 6.250 1.00 88.19 86 PRO A N 1
ATOM 624 C CA . PRO A 1 86 ? 0.145 30.972 5.381 1.00 88.19 86 PRO A CA 1
ATOM 625 C C . PRO A 1 86 ? 1.477 31.270 4.677 1.00 88.19 86 PRO A C 1
ATOM 627 O O . PRO A 1 86 ? 1.505 31.986 3.679 1.00 88.19 86 PRO A O 1
ATOM 630 N N . THR A 1 87 ? 2.584 30.715 5.172 1.00 88.06 87 THR A N 1
ATOM 631 C CA . THR A 1 87 ? 3.913 30.797 4.550 1.00 88.06 87 THR A CA 1
ATOM 632 C C . THR A 1 87 ? 4.139 29.739 3.465 1.00 88.06 87 THR A C 1
ATOM 634 O O . THR A 1 87 ? 5.070 29.884 2.677 1.00 88.06 87 THR A O 1
ATOM 637 N N . CYS A 1 88 ? 3.295 28.702 3.382 1.00 87.62 88 CYS A N 1
ATOM 638 C CA . CYS A 1 88 ? 3.417 27.619 2.408 1.00 87.62 88 CYS A CA 1
ATOM 639 C C . CYS A 1 88 ? 2.362 27.717 1.296 1.00 87.62 88 CYS A C 1
ATOM 641 O O . CYS A 1 88 ? 1.474 26.878 1.160 1.00 87.62 88 CYS A O 1
ATOM 643 N N . THR A 1 89 ? 2.446 28.776 0.494 1.00 84.31 89 THR A N 1
ATOM 644 C CA . THR A 1 89 ? 1.499 29.055 -0.603 1.00 84.31 89 THR A CA 1
ATOM 645 C C . THR A 1 89 ? 2.069 28.774 -1.993 1.00 84.31 89 THR A C 1
ATOM 647 O O . THR A 1 89 ? 1.308 28.661 -2.954 1.00 84.31 89 THR A O 1
ATOM 650 N N . ALA A 1 90 ? 3.392 28.639 -2.120 1.00 87.62 90 ALA A N 1
ATOM 651 C CA . ALA A 1 90 ? 4.042 28.357 -3.393 1.00 87.62 90 ALA A CA 1
ATOM 652 C C . ALA A 1 90 ? 3.792 26.901 -3.845 1.00 87.62 90 ALA A C 1
ATOM 654 O O . ALA A 1 90 ? 3.912 25.980 -3.032 1.00 87.62 90 ALA A O 1
ATOM 655 N N . PRO A 1 91 ? 3.484 26.663 -5.132 1.00 89.81 91 PRO A N 1
ATOM 656 C CA . PRO A 1 91 ? 3.449 25.317 -5.686 1.00 89.81 91 PRO A CA 1
ATOM 657 C C . PRO A 1 91 ? 4.865 24.732 -5.812 1.00 89.81 91 PRO A C 1
ATOM 659 O O . PRO A 1 91 ? 5.824 25.456 -6.081 1.00 89.81 91 PRO A O 1
ATOM 662 N N . ALA A 1 92 ? 4.992 23.413 -5.672 1.00 89.44 92 ALA A N 1
ATOM 663 C CA . ALA A 1 92 ? 6.250 22.681 -5.800 1.00 89.44 92 ALA A CA 1
ATOM 664 C C . ALA A 1 92 ? 6.104 21.465 -6.724 1.00 89.44 92 ALA A C 1
ATOM 666 O O . ALA A 1 92 ? 5.080 20.784 -6.709 1.00 89.44 92 ALA A O 1
ATOM 667 N N . THR A 1 93 ? 7.136 21.169 -7.515 1.00 91.25 93 THR A N 1
ATOM 668 C CA . THR A 1 93 ? 7.134 20.030 -8.445 1.00 91.25 93 THR A CA 1
ATOM 669 C C . THR A 1 93 ? 7.523 18.727 -7.737 1.00 91.25 93 THR A C 1
ATOM 671 O O . THR A 1 93 ? 8.527 18.679 -7.023 1.00 91.25 93 THR A O 1
ATOM 674 N N . CYS A 1 94 ? 6.766 17.654 -7.963 1.00 89.38 94 CYS A N 1
ATOM 675 C CA . CYS A 1 94 ? 7.059 16.317 -7.463 1.00 89.38 94 CYS A CA 1
ATOM 676 C C . CYS A 1 94 ? 8.431 15.808 -7.950 1.00 89.38 94 CYS A C 1
ATOM 678 O O . CYS A 1 94 ? 8.776 15.963 -9.127 1.00 89.38 94 CYS A O 1
ATOM 680 N N . PRO A 1 95 ? 9.219 15.132 -7.091 1.00 87.12 95 PRO A N 1
ATOM 681 C CA . PRO A 1 95 ? 10.423 14.429 -7.520 1.00 87.12 95 PRO A CA 1
ATOM 682 C C . PRO A 1 95 ? 10.133 13.440 -8.658 1.00 87.12 95 PRO A C 1
ATOM 684 O O . PRO A 1 95 ? 9.156 12.701 -8.596 1.00 87.12 95 PRO A O 1
ATOM 687 N N . LYS A 1 96 ? 11.026 13.349 -9.658 1.00 81.38 96 LYS A N 1
ATOM 688 C CA . LYS A 1 96 ? 10.845 12.487 -10.851 1.00 81.38 96 LYS A CA 1
ATOM 689 C C . LYS A 1 96 ? 10.432 11.040 -10.530 1.00 81.38 96 LYS A C 1
ATOM 691 O O . LYS A 1 96 ? 9.606 10.484 -11.240 1.00 81.38 96 LYS A O 1
ATOM 696 N N . ARG A 1 97 ? 10.977 10.466 -9.449 1.00 74.44 97 ARG A N 1
ATOM 697 C CA . ARG A 1 97 ? 10.692 9.099 -8.963 1.00 74.44 97 ARG A CA 1
ATOM 698 C C . ARG A 1 97 ? 9.259 8.874 -8.455 1.00 74.44 97 ARG A C 1
ATOM 700 O O . ARG A 1 97 ? 8.853 7.739 -8.293 1.00 74.44 97 ARG A O 1
ATOM 707 N N . CYS A 1 98 ? 8.523 9.941 -8.157 1.00 79.38 98 CYS A N 1
ATOM 708 C CA . CYS A 1 98 ? 7.159 9.904 -7.628 1.00 79.38 98 CYS A CA 1
ATOM 709 C C . CYS A 1 98 ? 6.307 10.996 -8.290 1.00 79.38 98 CYS A C 1
ATOM 711 O O . CYS A 1 98 ? 5.521 11.689 -7.646 1.00 79.38 98 CYS A O 1
ATOM 713 N N . LYS A 1 99 ? 6.512 11.193 -9.601 1.00 80.75 99 LYS A N 1
ATOM 714 C CA . LYS A 1 99 ? 6.010 12.343 -10.369 1.00 80.75 99 LYS A CA 1
ATOM 715 C C . LYS A 1 99 ? 4.488 12.550 -10.258 1.00 80.75 99 LYS A C 1
ATOM 717 O O . LYS A 1 99 ? 4.025 13.678 -10.359 1.00 80.75 99 LYS A O 1
ATOM 722 N N . GLN A 1 100 ? 3.736 11.471 -10.031 1.00 75.44 100 GLN A N 1
ATOM 723 C CA . GLN A 1 100 ? 2.276 11.449 -9.856 1.00 75.44 100 GLN A CA 1
ATOM 724 C C . GLN A 1 100 ? 1.834 10.905 -8.476 1.00 75.44 100 GLN A C 1
ATOM 726 O O . GLN A 1 100 ? 0.645 10.693 -8.254 1.00 75.44 100 GLN A O 1
ATOM 731 N N . SER A 1 101 ? 2.777 10.638 -7.568 1.00 79.50 101 SER A N 1
ATOM 732 C CA . SER A 1 101 ? 2.578 9.983 -6.261 1.00 79.50 101 SER A CA 1
ATOM 733 C C . SER A 1 101 ? 3.289 10.759 -5.144 1.00 79.50 101 SER A C 1
ATOM 735 O O . SER A 1 101 ? 3.998 10.207 -4.297 1.00 79.50 101 SER A O 1
ATOM 737 N N . CYS A 1 102 ? 3.133 12.083 -5.186 1.00 85.62 102 CYS A N 1
ATOM 738 C CA . CYS A 1 102 ? 3.637 12.998 -4.174 1.00 85.62 102 CYS A CA 1
ATOM 739 C C . CYS A 1 102 ? 2.541 13.953 -3.690 1.00 85.62 102 CYS A C 1
ATOM 741 O O . CYS A 1 102 ? 1.574 14.234 -4.400 1.00 85.62 102 CYS A O 1
ATOM 743 N N . HIS A 1 103 ? 2.715 14.482 -2.483 1.00 84.62 103 HIS A N 1
ATOM 744 C CA . HIS A 1 103 ? 1.875 15.522 -1.900 1.00 84.62 103 HIS A CA 1
ATOM 745 C C . HIS A 1 103 ? 2.745 16.636 -1.309 1.00 84.62 103 HIS A C 1
ATOM 747 O O . HIS A 1 103 ? 3.926 16.437 -1.032 1.00 84.62 103 HIS A O 1
ATOM 753 N N . MET A 1 104 ? 2.175 17.827 -1.119 1.00 87.81 104 MET A N 1
ATOM 754 C CA . MET A 1 104 ? 2.857 18.890 -0.381 1.00 87.81 104 MET A CA 1
ATOM 755 C C . MET A 1 104 ? 2.721 18.616 1.116 1.00 87.81 104 MET A C 1
ATOM 757 O O . MET A 1 104 ? 1.603 18.622 1.636 1.00 87.81 104 MET A O 1
ATOM 761 N N . ASP A 1 105 ? 3.839 18.419 1.805 1.00 86.00 105 ASP A N 1
ATOM 762 C CA . ASP A 1 105 ? 3.878 18.586 3.251 1.00 86.00 105 ASP A CA 1
ATOM 763 C C . ASP A 1 105 ? 3.846 20.085 3.562 1.00 86.00 105 ASP A C 1
ATOM 765 O O . ASP A 1 105 ? 4.771 20.825 3.224 1.00 86.00 105 ASP A O 1
ATOM 769 N N . CYS A 1 106 ? 2.756 20.531 4.182 1.00 85.62 106 CYS A N 1
ATOM 770 C CA . CYS A 1 106 ? 2.546 21.925 4.544 1.00 85.62 106 CYS A CA 1
ATOM 771 C C . CYS A 1 106 ? 3.457 22.405 5.689 1.00 85.62 106 CYS A C 1
ATOM 773 O O . CYS A 1 106 ? 3.687 23.609 5.793 1.00 85.62 106 CYS A O 1
ATOM 775 N N . GLU A 1 107 ? 3.971 21.504 6.536 1.00 84.81 107 GLU A N 1
ATOM 776 C CA . GLU A 1 107 ? 4.816 21.859 7.684 1.00 84.81 107 GLU A CA 1
ATOM 777 C C . GLU A 1 107 ? 6.243 22.189 7.242 1.00 84.81 107 GLU A C 1
ATOM 779 O O . GLU A 1 107 ? 6.780 23.234 7.611 1.00 84.81 107 GLU A O 1
ATOM 784 N N . THR A 1 108 ? 6.849 21.349 6.395 1.00 86.31 108 THR A N 1
ATOM 785 C CA . THR A 1 108 ? 8.182 21.627 5.825 1.00 86.31 108 THR A CA 1
ATOM 786 C C . THR A 1 108 ? 8.148 22.407 4.507 1.00 86.31 108 THR A C 1
ATOM 788 O O . THR A 1 108 ? 9.204 22.815 4.014 1.00 86.31 108 THR A O 1
ATOM 791 N N . CYS A 1 109 ? 6.955 22.613 3.942 1.00 87.81 109 CYS A N 1
ATOM 792 C CA . CYS A 1 109 ? 6.691 23.186 2.622 1.00 87.81 109 CYS A CA 1
ATOM 793 C C . CYS A 1 109 ? 7.462 22.508 1.476 1.00 87.81 109 CYS A C 1
ATOM 795 O O . CYS A 1 109 ? 8.102 23.164 0.649 1.00 87.81 109 CYS A O 1
ATOM 797 N N . LYS A 1 110 ? 7.439 21.170 1.450 1.00 88.75 110 LYS A N 1
ATOM 798 C CA . LYS A 1 110 ? 8.168 20.350 0.469 1.00 88.75 110 LYS A CA 1
ATOM 799 C C . LYS A 1 110 ? 7.274 19.286 -0.173 1.00 88.75 110 LYS A C 1
ATOM 801 O O . LYS A 1 110 ? 6.407 18.729 0.498 1.00 88.75 110 LYS A O 1
ATOM 806 N N . PRO A 1 111 ? 7.515 18.939 -1.451 1.00 88.81 111 PRO A N 1
ATOM 807 C CA . PRO A 1 111 ? 6.863 17.807 -2.090 1.00 88.81 111 PRO A CA 1
ATOM 808 C C . PRO A 1 111 ? 7.466 16.497 -1.561 1.00 88.81 111 PRO A C 1
ATOM 810 O O . PRO A 1 111 ? 8.653 16.218 -1.761 1.00 88.81 111 PRO A O 1
ATOM 813 N N . ILE A 1 112 ? 6.650 15.684 -0.894 1.00 86.44 112 ILE A N 1
ATOM 814 C CA . ILE A 1 112 ? 7.027 14.382 -0.340 1.00 86.44 112 ILE A CA 1
ATOM 815 C C . ILE A 1 112 ? 6.384 13.272 -1.175 1.00 86.44 112 ILE A C 1
ATOM 817 O O . ILE A 1 112 ? 5.189 13.306 -1.454 1.00 86.44 112 ILE A O 1
ATOM 821 N N . CYS A 1 113 ? 7.186 12.286 -1.584 1.00 87.25 113 CYS A N 1
ATOM 822 C CA . CYS A 1 113 ? 6.689 11.056 -2.203 1.00 87.25 113 CYS A CA 1
ATOM 823 C C . CYS A 1 113 ? 5.957 10.204 -1.162 1.00 87.25 113 CYS A C 1
ATOM 825 O O . CYS A 1 113 ? 6.519 9.978 -0.090 1.00 87.25 113 CYS A O 1
ATOM 827 N N . ASP A 1 114 ? 4.798 9.636 -1.494 1.00 83.75 114 ASP A N 1
ATOM 828 C CA . ASP A 1 114 ? 4.054 8.767 -0.564 1.00 83.75 114 ASP A CA 1
ATOM 829 C C . ASP A 1 114 ? 4.915 7.576 -0.082 1.00 83.75 114 ASP A C 1
ATOM 831 O O . ASP A 1 114 ? 4.919 7.236 1.100 1.00 83.75 114 ASP A O 1
ATOM 835 N N . CYS A 1 115 ? 5.764 7.043 -0.966 1.00 87.69 115 CYS A N 1
ATOM 836 C CA . CYS A 1 115 ? 6.742 5.981 -0.695 1.00 87.69 115 CYS A CA 1
ATOM 837 C C . CYS A 1 115 ? 7.894 6.341 0.270 1.00 87.69 115 CYS A C 1
ATOM 839 O O . CYS A 1 115 ? 8.758 5.502 0.545 1.00 87.69 115 CYS A O 1
ATOM 841 N N . ASN A 1 116 ? 7.952 7.582 0.761 1.00 87.88 116 ASN A N 1
ATOM 842 C CA . ASN A 1 116 ? 8.999 8.075 1.659 1.00 87.88 116 ASN A CA 1
ATOM 843 C C . ASN A 1 116 ? 8.481 8.390 3.077 1.00 87.88 116 ASN A C 1
ATOM 845 O O . ASN A 1 116 ? 9.216 8.986 3.862 1.00 87.88 116 ASN A O 1
ATOM 849 N N . MET A 1 117 ? 7.247 7.994 3.410 1.00 87.44 117 MET A N 1
ATOM 850 C CA . MET A 1 117 ? 6.631 8.215 4.725 1.00 87.44 117 MET A CA 1
ATOM 851 C C . MET A 1 117 ? 6.588 6.939 5.585 1.00 87.44 117 MET A C 1
ATOM 853 O O . MET A 1 117 ? 6.585 5.840 5.029 1.00 87.44 117 MET A O 1
ATOM 857 N N . PRO A 1 118 ? 6.511 7.051 6.928 1.00 90.94 118 PRO A N 1
ATOM 858 C CA . PRO A 1 118 ? 6.219 5.924 7.815 1.00 90.94 118 PRO A CA 1
ATOM 859 C C . PRO A 1 118 ? 4.995 5.136 7.345 1.00 90.94 118 PRO A C 1
ATOM 861 O O . PRO A 1 118 ? 3.952 5.724 7.059 1.00 90.94 118 PRO A O 1
ATOM 864 N N . GLY A 1 119 ? 5.135 3.815 7.250 1.00 92.88 119 GLY A N 1
ATOM 865 C CA . GLY A 1 119 ? 4.123 2.923 6.688 1.00 92.88 119 GLY A CA 1
ATOM 866 C C . GLY A 1 119 ? 4.160 2.769 5.167 1.00 92.88 119 GLY A C 1
ATOM 867 O O . GLY A 1 119 ? 3.286 2.105 4.615 1.00 92.88 119 GLY A O 1
ATOM 868 N N . ALA A 1 120 ? 5.138 3.344 4.465 1.00 93.69 120 ALA A N 1
ATOM 869 C CA . ALA A 1 120 ? 5.343 3.070 3.045 1.00 93.69 120 ALA A CA 1
ATOM 870 C C . ALA A 1 120 ? 5.778 1.616 2.796 1.00 93.69 120 ALA A C 1
ATOM 872 O O . ALA A 1 120 ? 6.622 1.084 3.520 1.00 93.69 120 ALA A O 1
ATOM 873 N N . VAL A 1 121 ? 5.243 1.017 1.730 1.00 94.44 121 VAL A N 1
ATOM 874 C CA . VAL A 1 121 ? 5.697 -0.242 1.126 1.00 94.44 121 VAL A CA 1
ATOM 875 C C . VAL A 1 121 ? 5.726 -0.038 -0.386 1.00 94.44 121 VAL A C 1
ATOM 877 O O . VAL A 1 121 ? 4.683 -0.062 -1.032 1.00 94.44 121 VAL A O 1
ATOM 880 N N . CYS A 1 122 ? 6.909 0.213 -0.933 1.00 89.50 122 CYS A N 1
ATOM 881 C CA . CYS A 1 122 ? 7.121 0.535 -2.346 1.00 89.50 122 CYS A CA 1
ATOM 882 C C . CYS A 1 122 ? 8.423 -0.100 -2.838 1.00 89.50 122 CYS A C 1
ATOM 884 O O . CYS A 1 122 ? 9.198 -0.618 -2.032 1.00 89.50 122 CYS A O 1
ATOM 886 N N . GLU A 1 123 ? 8.725 0.008 -4.132 1.00 84.06 123 GLU A N 1
ATOM 887 C CA . GLU A 1 123 ? 9.973 -0.526 -4.703 1.00 84.06 123 GLU A CA 1
ATOM 888 C C . GLU A 1 123 ? 10.119 -2.038 -4.393 1.00 84.06 123 GLU A C 1
ATOM 890 O O . GLU A 1 123 ? 9.137 -2.770 -4.448 1.00 84.06 123 GLU A O 1
ATOM 895 N N . ASP A 1 124 ? 11.326 -2.536 -4.089 1.00 72.75 124 ASP A N 1
ATOM 896 C CA . ASP A 1 124 ? 11.680 -3.956 -4.259 1.00 72.75 124 ASP A CA 1
ATOM 897 C C . ASP A 1 124 ? 12.057 -4.730 -2.966 1.00 72.75 124 ASP A C 1
ATOM 899 O O . ASP A 1 124 ? 13.236 -4.999 -2.699 1.00 72.75 124 ASP A O 1
ATOM 903 N N . PRO A 1 125 ? 11.081 -5.135 -2.138 1.00 83.62 125 PRO A N 1
ATOM 904 C CA . PRO A 1 125 ? 10.058 -4.284 -1.560 1.00 83.62 125 PRO A CA 1
ATOM 905 C C . PRO A 1 125 ? 10.647 -3.598 -0.319 1.00 83.62 125 PRO A C 1
ATOM 907 O O . PRO A 1 125 ? 11.075 -4.235 0.656 1.00 83.62 125 PRO A O 1
ATOM 910 N N . ARG A 1 126 ? 10.713 -2.271 -0.388 1.00 93.19 126 ARG A N 1
ATOM 911 C CA . ARG A 1 126 ? 11.229 -1.387 0.653 1.00 93.19 126 ARG A CA 1
ATOM 912 C C . ARG A 1 126 ? 10.084 -0.958 1.562 1.00 93.19 126 ARG A C 1
ATOM 914 O O . ARG A 1 126 ? 9.064 -0.453 1.101 1.00 93.19 126 ARG A O 1
ATOM 921 N N . PHE A 1 127 ? 10.292 -1.114 2.859 1.00 95.56 127 PHE A N 1
ATOM 922 C CA . PHE A 1 127 ? 9.375 -0.707 3.913 1.00 95.56 127 PHE A CA 1
ATOM 923 C C . PHE A 1 127 ? 9.944 0.502 4.660 1.00 95.56 127 PHE A C 1
ATOM 925 O O . PHE A 1 127 ? 11.162 0.635 4.805 1.00 95.56 127 PHE A O 1
ATOM 932 N N . ILE A 1 128 ? 9.069 1.363 5.176 1.00 95.12 128 ILE A N 1
ATOM 933 C CA . ILE A 1 128 ? 9.414 2.339 6.215 1.00 95.12 128 ILE A CA 1
ATOM 934 C C . ILE A 1 128 ? 8.557 2.035 7.441 1.00 95.12 128 ILE A C 1
ATOM 936 O O . ILE A 1 128 ? 7.331 2.010 7.344 1.00 95.12 128 ILE A O 1
ATOM 940 N N . GLY A 1 129 ? 9.196 1.794 8.584 1.00 95.00 129 GLY A N 1
ATOM 941 C CA . GLY A 1 129 ? 8.512 1.503 9.840 1.00 95.00 129 GLY A CA 1
ATOM 942 C C . GLY A 1 129 ? 7.725 2.691 10.396 1.00 95.00 129 GLY A C 1
ATOM 943 O O . GLY A 1 129 ? 7.900 3.834 9.969 1.00 95.00 129 GLY A O 1
ATOM 944 N N . GLY A 1 130 ? 6.876 2.428 11.391 1.00 93.69 130 GLY A N 1
ATOM 945 C CA . GLY A 1 130 ? 6.232 3.463 12.208 1.00 93.69 130 GLY A CA 1
ATOM 946 C C . GLY A 1 130 ? 7.241 4.335 12.967 1.00 93.69 130 GLY A C 1
ATOM 947 O O . GLY A 1 130 ? 6.976 5.508 13.214 1.00 93.69 130 GLY A O 1
ATOM 948 N N . ASP A 1 131 ? 8.430 3.791 13.237 1.00 92.00 131 ASP A N 1
ATOM 949 C CA . ASP A 1 131 ? 9.610 4.478 13.773 1.00 92.00 131 ASP A CA 1
ATOM 950 C C . ASP A 1 131 ? 10.364 5.344 12.736 1.00 92.00 131 ASP A C 1
ATOM 952 O O . ASP A 1 131 ? 11.370 5.972 13.065 1.00 92.00 131 ASP A O 1
ATOM 956 N N . GLY A 1 132 ? 9.905 5.373 11.479 1.00 91.31 132 GLY A N 1
ATOM 957 C CA . GLY A 1 132 ? 10.512 6.119 10.374 1.00 91.31 132 GLY A CA 1
ATOM 958 C C . GLY A 1 132 ? 11.756 5.473 9.756 1.00 91.31 132 GLY A C 1
ATOM 959 O O . GLY A 1 132 ? 12.307 6.023 8.799 1.00 91.31 132 GLY A O 1
ATOM 960 N N . ASN A 1 133 ? 12.205 4.311 10.242 1.00 92.25 133 ASN A N 1
ATOM 961 C CA . ASN A 1 133 ? 13.388 3.646 9.701 1.00 92.25 133 ASN A CA 1
ATOM 962 C C . ASN A 1 133 ? 13.064 2.844 8.436 1.00 92.25 133 ASN A C 1
ATOM 964 O O . ASN A 1 133 ? 12.045 2.161 8.345 1.00 92.25 133 ASN A O 1
ATOM 968 N N . THR A 1 134 ? 13.967 2.892 7.455 1.00 93.50 134 THR A N 1
ATOM 969 C CA . THR A 1 134 ? 13.859 2.086 6.231 1.00 93.50 134 THR A CA 1
ATOM 970 C C . THR A 1 134 ? 14.394 0.675 6.460 1.00 93.50 134 THR A C 1
ATOM 972 O O . THR A 1 134 ? 15.489 0.499 6.993 1.00 93.50 134 THR A O 1
ATOM 975 N N . PHE A 1 135 ? 13.657 -0.328 5.988 1.00 94.75 135 PHE A N 1
ATOM 976 C CA . PHE A 1 135 ? 14.078 -1.726 5.974 1.00 94.75 135 PHE A CA 1
ATOM 977 C C . PHE A 1 135 ? 13.520 -2.464 4.749 1.00 94.75 135 PHE A C 1
ATOM 979 O O . PHE A 1 135 ? 12.742 -1.918 3.971 1.00 94.75 135 PHE A O 1
ATOM 986 N N . TYR A 1 136 ? 13.924 -3.717 4.563 1.00 93.81 136 TYR A N 1
ATOM 987 C CA . TYR A 1 136 ? 13.456 -4.585 3.485 1.00 93.81 136 TYR A CA 1
ATOM 988 C C . TYR A 1 136 ? 12.920 -5.895 4.055 1.00 93.81 136 TYR A C 1
ATOM 990 O O . TYR A 1 136 ? 13.488 -6.451 4.994 1.00 93.81 136 TYR A O 1
ATOM 998 N N . PHE A 1 137 ? 11.865 -6.429 3.448 1.00 93.75 137 PHE A N 1
ATOM 999 C CA . PHE A 1 137 ? 11.360 -7.767 3.750 1.00 93.75 137 PHE A CA 1
ATOM 1000 C C . PHE A 1 137 ? 11.149 -8.519 2.441 1.00 93.75 137 PHE A C 1
ATOM 1002 O O . PHE A 1 137 ? 10.203 -8.253 1.714 1.00 93.75 137 PHE A O 1
ATOM 1009 N N . HIS A 1 138 ? 12.040 -9.452 2.108 1.00 89.19 138 HIS A N 1
ATOM 1010 C CA . HIS A 1 138 ? 12.030 -10.074 0.779 1.00 89.19 138 HIS A CA 1
ATOM 1011 C C . HIS A 1 138 ? 10.841 -11.010 0.521 1.00 89.19 138 HIS A C 1
ATOM 1013 O O . HIS A 1 138 ? 10.586 -11.334 -0.638 1.00 89.19 138 HIS A O 1
ATOM 1019 N N . GLY A 1 139 ? 10.110 -11.437 1.558 1.00 90.69 139 GLY A N 1
ATOM 1020 C CA . GLY A 1 139 ? 8.986 -12.362 1.409 1.00 90.69 139 GLY A CA 1
ATOM 1021 C C . GLY A 1 139 ? 9.360 -13.567 0.543 1.00 90.69 139 GLY A C 1
ATOM 1022 O O . GLY A 1 139 ? 10.425 -14.163 0.720 1.00 90.69 139 GLY A O 1
ATOM 1023 N N . ARG A 1 140 ? 8.481 -13.909 -0.405 1.00 90.88 140 ARG A N 1
ATOM 1024 C CA . ARG A 1 140 ? 8.720 -14.907 -1.453 1.00 90.88 140 ARG A CA 1
ATOM 1025 C C . ARG A 1 140 ? 7.666 -14.799 -2.554 1.00 90.88 140 ARG A C 1
ATOM 1027 O O . ARG A 1 140 ? 6.488 -14.628 -2.250 1.00 90.88 140 ARG A O 1
ATOM 1034 N N . ARG A 1 141 ? 8.054 -14.990 -3.819 1.00 90.62 141 ARG A N 1
ATOM 1035 C CA . ARG A 1 141 ? 7.115 -15.006 -4.953 1.00 90.62 141 ARG A CA 1
ATOM 1036 C C . ARG A 1 141 ? 6.009 -16.062 -4.789 1.00 90.62 141 ARG A C 1
ATOM 1038 O O . ARG A 1 141 ? 6.292 -17.243 -4.578 1.00 90.62 141 ARG A O 1
ATOM 1045 N N . GLY A 1 142 ? 4.760 -15.649 -4.998 1.00 92.81 142 GLY A N 1
ATOM 1046 C CA . GLY A 1 142 ? 3.559 -16.482 -4.934 1.00 92.81 142 GLY A CA 1
ATOM 1047 C C . GLY A 1 142 ? 3.153 -16.873 -3.512 1.00 92.81 142 GLY A C 1
ATOM 1048 O O . GLY A 1 142 ? 2.566 -17.941 -3.330 1.00 92.81 142 GLY A O 1
ATOM 1049 N N . ARG A 1 143 ? 3.513 -16.068 -2.505 1.00 96.19 143 ARG A N 1
ATOM 1050 C CA . ARG A 1 143 ? 3.214 -16.310 -1.086 1.00 96.19 143 ARG A CA 1
ATOM 1051 C C . ARG A 1 143 ? 2.612 -15.080 -0.418 1.00 96.19 143 ARG A C 1
ATOM 1053 O O . ARG A 1 143 ? 2.828 -13.953 -0.859 1.00 96.19 143 ARG A O 1
ATOM 1060 N N . ASP A 1 144 ? 1.874 -15.343 0.654 1.00 98.38 144 ASP A N 1
ATOM 1061 C CA . ASP A 1 144 ? 1.153 -14.350 1.440 1.00 98.38 144 ASP A CA 1
ATOM 1062 C C . ASP A 1 144 ? 1.835 -14.148 2.799 1.00 98.38 144 ASP A C 1
ATOM 1064 O O . ASP A 1 144 ? 2.236 -15.117 3.451 1.00 98.38 144 ASP A O 1
ATOM 1068 N N . PHE A 1 145 ? 1.973 -12.892 3.226 1.00 98.44 145 PHE A N 1
ATOM 1069 C CA . PHE A 1 145 ? 2.667 -12.527 4.465 1.00 98.44 145 PHE A CA 1
ATOM 1070 C C . PHE A 1 145 ? 1.920 -11.458 5.254 1.00 98.44 145 PHE A C 1
ATOM 1072 O O . PHE A 1 145 ? 1.447 -10.475 4.683 1.00 98.44 145 PHE A O 1
ATOM 1079 N N . CYS A 1 146 ? 1.901 -11.614 6.574 1.00 98.38 146 CYS A N 1
ATOM 1080 C CA . CYS A 1 146 ? 1.305 -10.671 7.510 1.00 98.38 146 CYS A CA 1
ATOM 1081 C C . CYS A 1 146 ? 2.153 -9.404 7.650 1.00 98.38 146 CYS A C 1
ATOM 1083 O O . CYS A 1 146 ? 3.164 -9.375 8.362 1.00 98.38 146 CYS A O 1
ATOM 1085 N N . LEU A 1 147 ? 1.695 -8.324 7.019 1.00 98.38 147 LEU A N 1
ATOM 1086 C CA . LEU A 1 147 ? 2.276 -6.997 7.188 1.00 98.38 147 LEU A CA 1
ATOM 1087 C C . LEU A 1 147 ? 1.895 -6.397 8.540 1.00 98.38 147 LEU A C 1
ATOM 1089 O O . LEU A 1 147 ? 2.749 -5.810 9.202 1.00 98.38 147 LEU A O 1
ATOM 1093 N N . LEU A 1 148 ? 0.645 -6.574 8.968 1.00 98.50 148 LEU A N 1
ATOM 1094 C CA . LEU A 1 148 ? 0.154 -6.090 10.253 1.00 98.50 148 LE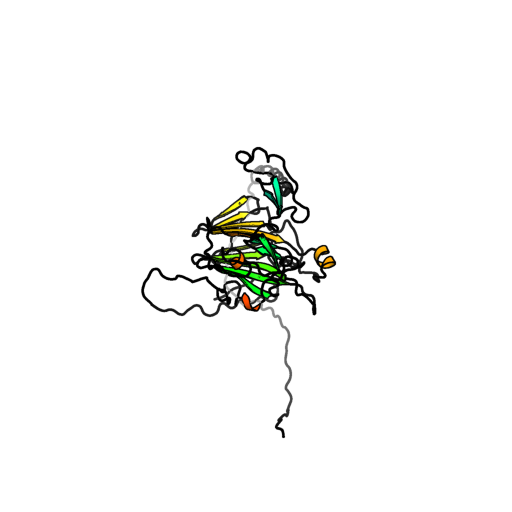U A CA 1
ATOM 1095 C C . LEU A 1 148 ? -0.878 -7.056 10.838 1.00 98.50 148 LEU A C 1
ATOM 1097 O O . LEU A 1 148 ? -1.780 -7.499 10.137 1.00 98.50 148 LEU A O 1
ATOM 1101 N N . SER A 1 149 ? -0.785 -7.335 12.132 1.00 98.25 149 SER A N 1
ATOM 1102 C CA . SER A 1 149 ? -1.858 -7.943 12.908 1.00 98.25 149 SER A CA 1
ATOM 1103 C C . SER A 1 149 ? -1.963 -7.258 14.258 1.00 98.25 149 SER A C 1
ATOM 1105 O O . SER A 1 149 ? -1.010 -7.237 15.028 1.00 98.25 149 SER A O 1
ATOM 1107 N N . ASP A 1 150 ? -3.157 -6.782 14.553 1.00 97.31 150 ASP A N 1
ATOM 1108 C CA . ASP A 1 150 ? -3.612 -6.257 15.835 1.00 97.31 150 ASP A CA 1
ATOM 1109 C C . ASP A 1 150 ? -4.920 -6.976 16.213 1.00 97.31 150 ASP A C 1
ATOM 1111 O O . ASP A 1 150 ? -5.389 -7.808 15.435 1.00 97.31 150 ASP A O 1
ATOM 1115 N N . ALA A 1 151 ? -5.519 -6.667 17.364 1.00 94.50 151 ALA A N 1
ATOM 1116 C CA . ALA A 1 151 ? -6.751 -7.300 17.845 1.00 94.50 151 ALA A CA 1
ATOM 1117 C C . ALA A 1 151 ? -7.902 -7.242 16.818 1.00 94.50 151 ALA A C 1
ATOM 1119 O O . ALA A 1 151 ? -8.472 -8.282 16.486 1.00 94.50 151 ALA A O 1
ATOM 1120 N N . ASP A 1 152 ? -8.172 -6.048 16.275 1.00 93.75 152 ASP A N 1
ATOM 1121 C CA . ASP A 1 152 ? -9.310 -5.751 15.387 1.00 93.75 152 ASP A CA 1
ATOM 1122 C C . ASP A 1 152 ? -8.912 -5.431 13.932 1.00 93.75 152 ASP A C 1
ATOM 1124 O O . ASP A 1 152 ? -9.772 -5.099 13.113 1.00 93.75 152 ASP A O 1
ATOM 1128 N N . LEU A 1 153 ? -7.623 -5.537 13.584 1.00 97.56 153 LEU A N 1
ATOM 1129 C CA . LEU A 1 153 ? -7.103 -5.255 12.242 1.00 97.56 153 LEU A CA 1
ATOM 1130 C C . LEU A 1 153 ? -6.038 -6.278 11.826 1.00 97.56 153 LEU A C 1
ATOM 1132 O O . LEU A 1 153 ? -5.006 -6.411 12.480 1.00 97.56 153 LEU A O 1
ATOM 1136 N N . HIS A 1 154 ? -6.241 -6.952 10.696 1.00 98.50 154 HIS A N 1
ATOM 1137 C CA . HIS A 1 154 ? -5.255 -7.855 10.096 1.00 98.50 154 HIS A CA 1
ATOM 1138 C C . HIS A 1 154 ? -5.019 -7.502 8.628 1.00 98.50 154 HIS A C 1
ATOM 1140 O O . HIS A 1 154 ? -5.972 -7.313 7.874 1.00 98.50 154 HIS A O 1
ATOM 1146 N N . ILE A 1 155 ? -3.754 -7.422 8.218 1.00 98.75 155 ILE A N 1
ATOM 1147 C CA . ILE A 1 155 ? -3.323 -7.069 6.866 1.00 98.75 155 ILE A CA 1
ATOM 1148 C C . ILE A 1 155 ? -2.266 -8.058 6.394 1.00 98.75 155 ILE A C 1
ATOM 1150 O O . ILE A 1 155 ? -1.126 -8.040 6.867 1.00 98.75 155 ILE A O 1
ATOM 1154 N N . ASN A 1 156 ? -2.625 -8.850 5.388 1.00 98.75 156 ASN A N 1
ATOM 1155 C CA . ASN A 1 156 ? -1.670 -9.627 4.609 1.00 98.75 156 ASN A CA 1
ATOM 1156 C C . ASN A 1 156 ? -1.397 -8.962 3.264 1.00 98.75 156 ASN A C 1
ATOM 1158 O O . ASN A 1 156 ? -2.250 -8.260 2.718 1.00 98.75 156 ASN A O 1
ATOM 1162 N N . ALA A 1 157 ? -0.237 -9.273 2.698 1.00 98.56 157 ALA A N 1
ATOM 1163 C CA . ALA A 1 157 ? 0.142 -8.936 1.337 1.00 98.56 157 ALA A CA 1
ATOM 1164 C C . ALA A 1 157 ? 0.514 -10.187 0.534 1.00 98.56 157 ALA A C 1
ATOM 1166 O O . ALA A 1 157 ? 1.228 -11.054 1.039 1.00 98.56 157 ALA A O 1
ATOM 1167 N N . HIS A 1 158 ? 0.075 -10.235 -0.725 1.00 98.12 158 HIS A N 1
ATOM 1168 C CA . HIS A 1 158 ? 0.493 -11.212 -1.724 1.00 98.12 158 HIS A CA 1
ATOM 1169 C C . HIS A 1 158 ? 1.730 -10.705 -2.463 1.00 98.12 158 HIS A C 1
ATOM 1171 O O . HIS A 1 158 ? 1.684 -9.642 -3.092 1.00 98.12 158 HIS A O 1
ATOM 1177 N N . PHE A 1 159 ? 2.817 -11.471 -2.428 1.00 95.81 159 PHE A N 1
ATOM 1178 C CA . PHE A 1 159 ? 4.076 -11.096 -3.065 1.00 95.81 159 PHE A CA 1
ATOM 1179 C C . PHE A 1 159 ? 4.219 -11.778 -4.426 1.00 95.81 159 PHE A C 1
ATOM 1181 O O . PHE A 1 159 ? 4.219 -13.006 -4.523 1.00 95.81 159 PHE A O 1
ATOM 1188 N N . ILE A 1 160 ? 4.418 -10.989 -5.479 1.00 92.81 160 ILE A N 1
ATOM 1189 C CA . ILE A 1 160 ? 4.981 -11.459 -6.753 1.00 92.81 160 ILE A CA 1
ATOM 1190 C C . ILE A 1 160 ? 6.502 -11.267 -6.744 1.00 92.81 160 ILE A C 1
ATOM 1192 O O . ILE A 1 160 ? 7.064 -10.799 -5.759 1.00 92.81 160 ILE A O 1
ATOM 1196 N N . GLY A 1 161 ? 7.189 -11.665 -7.812 1.00 88.06 161 GLY A N 1
ATOM 1197 C CA . GLY A 1 161 ? 8.646 -11.611 -7.890 1.00 88.06 161 GLY A CA 1
ATOM 1198 C C . GLY A 1 161 ? 9.169 -12.054 -9.248 1.00 88.06 161 GLY A C 1
ATOM 1199 O O . GLY A 1 161 ? 8.414 -12.604 -10.056 1.00 88.06 161 GLY A O 1
ATOM 1200 N N . SER A 1 162 ? 10.452 -11.797 -9.503 1.00 78.19 162 SER A N 1
ATOM 1201 C CA . SER A 1 162 ? 11.058 -11.972 -10.832 1.00 78.19 162 SER A CA 1
ATOM 1202 C C . SER A 1 162 ? 10.948 -13.396 -11.381 1.00 78.19 162 SER A C 1
ATOM 1204 O O . SER A 1 162 ? 10.804 -14.371 -10.643 1.00 78.19 162 SER A O 1
ATOM 1206 N N . HIS A 1 163 ? 11.080 -13.547 -12.700 1.00 70.06 163 HIS A N 1
ATOM 1207 C CA . HIS A 1 163 ? 11.087 -14.854 -13.364 1.00 70.06 163 HIS A CA 1
ATOM 1208 C C . HIS A 1 163 ? 12.496 -15.399 -13.668 1.00 70.06 163 HIS A C 1
ATOM 1210 O O . HIS A 1 163 ? 12.617 -16.394 -14.393 1.00 70.06 163 HIS A O 1
ATOM 1216 N N . VAL A 1 164 ? 13.554 -14.782 -13.126 1.00 71.06 164 VAL A N 1
ATOM 1217 C CA . VAL A 1 164 ? 14.961 -15.132 -13.390 1.00 71.06 164 VAL A CA 1
ATOM 1218 C C . VAL A 1 164 ? 15.354 -16.426 -12.659 1.00 71.06 164 VAL A C 1
ATOM 1220 O O . VAL A 1 164 ? 15.391 -16.448 -11.427 1.00 71.06 164 VAL A O 1
ATOM 1223 N N . PRO A 1 165 ? 15.671 -17.527 -13.368 1.00 67.00 165 PRO A N 1
ATOM 1224 C CA . PRO A 1 165 ? 16.108 -18.762 -12.723 1.00 67.00 165 PRO A CA 1
ATOM 1225 C C . PRO A 1 165 ? 17.495 -18.588 -12.092 1.00 67.00 165 PRO A C 1
ATOM 1227 O O . PRO A 1 165 ? 18.410 -18.084 -12.736 1.00 67.00 165 PRO A O 1
ATOM 1230 N N . GLY A 1 166 ? 17.670 -19.040 -10.847 1.00 63.38 166 GLY A N 1
ATOM 1231 C CA . GLY A 1 166 ? 18.978 -19.038 -10.178 1.00 63.38 166 GLY A CA 1
ATOM 1232 C C . GLY A 1 166 ? 19.499 -17.660 -9.746 1.00 63.38 166 GLY A C 1
ATOM 1233 O O . GLY A 1 166 ? 20.681 -17.543 -9.421 1.00 63.38 166 GLY A O 1
ATOM 1234 N N . ALA A 1 167 ? 18.652 -16.625 -9.720 1.00 68.12 167 ALA A N 1
ATOM 1235 C CA . ALA A 1 167 ? 19.019 -15.329 -9.157 1.00 68.12 167 ALA A CA 1
ATOM 1236 C C . ALA A 1 167 ? 19.452 -15.468 -7.682 1.00 68.12 167 ALA A C 1
ATOM 1238 O O . ALA A 1 167 ? 18.824 -16.178 -6.898 1.00 68.12 167 ALA A O 1
ATOM 1239 N N . ARG A 1 168 ? 20.534 -14.777 -7.288 1.00 64.62 168 ARG A N 1
ATOM 1240 C CA . ARG A 1 168 ? 21.064 -14.813 -5.905 1.00 64.62 168 ARG A CA 1
ATOM 1241 C C . ARG A 1 168 ? 20.149 -14.138 -4.876 1.00 64.62 168 ARG A C 1
ATOM 1243 O O . ARG A 1 168 ? 20.293 -14.381 -3.684 1.00 64.62 168 ARG A O 1
ATOM 1250 N N . ARG A 1 169 ? 19.251 -13.277 -5.347 1.00 69.81 169 ARG A N 1
ATOM 1251 C CA . ARG A 1 169 ? 18.197 -12.589 -4.602 1.00 69.81 169 ARG A CA 1
ATOM 1252 C C . ARG A 1 169 ? 16.914 -12.785 -5.405 1.00 69.81 169 ARG A C 1
ATOM 1254 O O . ARG A 1 169 ? 16.978 -12.688 -6.627 1.00 69.81 169 ARG A O 1
ATOM 1261 N N . ASP A 1 170 ? 15.799 -13.065 -4.738 1.00 73.06 170 ASP A N 1
ATOM 1262 C CA . ASP A 1 170 ? 14.468 -13.098 -5.356 1.00 73.06 170 ASP A CA 1
ATOM 1263 C C . ASP A 1 170 ? 13.810 -11.726 -5.101 1.00 73.06 170 ASP A C 1
ATOM 1265 O O . ASP A 1 170 ? 13.294 -11.509 -4.002 1.00 73.06 170 ASP A O 1
ATOM 1269 N N . PRO A 1 171 ? 13.948 -10.748 -6.021 1.00 84.00 171 PRO A N 1
ATOM 1270 C CA . PRO A 1 171 ? 13.263 -9.460 -5.927 1.00 84.00 171 PRO A CA 1
ATOM 1271 C C . PRO A 1 171 ? 11.752 -9.681 -5.999 1.00 84.00 171 PRO A C 1
ATOM 1273 O O . PRO A 1 171 ? 11.276 -10.562 -6.729 1.00 84.00 171 PRO A O 1
ATOM 1276 N N . SER A 1 172 ? 11.013 -8.921 -5.199 1.00 90.75 172 SER A N 1
ATOM 1277 C CA . SER A 1 172 ? 9.612 -9.192 -4.902 1.00 90.75 172 SER A CA 1
ATOM 1278 C C . SER A 1 172 ? 8.828 -7.917 -4.629 1.00 90.75 172 SER A C 1
ATOM 1280 O O . SER A 1 172 ? 9.354 -6.931 -4.122 1.00 90.75 172 SER A O 1
ATOM 1282 N N . TRP A 1 173 ? 7.542 -7.952 -4.968 1.00 93.75 173 TRP A N 1
ATOM 1283 C CA . TRP A 1 173 ? 6.659 -6.788 -4.928 1.00 93.75 173 TRP A CA 1
ATOM 1284 C C . TRP A 1 173 ? 5.292 -7.179 -4.390 1.00 93.75 173 TRP A C 1
ATOM 1286 O O . TRP A 1 173 ? 4.799 -8.273 -4.674 1.00 93.75 173 TRP A O 1
ATOM 1296 N N . VAL A 1 174 ? 4.646 -6.280 -3.649 1.00 96.94 174 VAL A N 1
ATOM 1297 C CA . VAL A 1 174 ? 3.280 -6.498 -3.165 1.00 96.94 174 VAL A CA 1
ATOM 1298 C C . VAL A 1 174 ? 2.305 -6.296 -4.323 1.00 96.94 174 VAL A C 1
ATOM 1300 O O . VAL A 1 174 ? 2.064 -5.173 -4.744 1.00 96.94 174 VAL A O 1
ATOM 1303 N N . GLN A 1 175 ? 1.724 -7.372 -4.853 1.00 97.06 175 GLN A N 1
ATOM 1304 C CA . GLN A 1 175 ? 0.703 -7.268 -5.903 1.00 97.06 175 GLN A CA 1
ATOM 1305 C C . GLN A 1 175 ? -0.682 -6.964 -5.336 1.00 97.06 175 GLN A C 1
ATOM 1307 O O . GLN A 1 175 ? -1.490 -6.313 -5.996 1.00 97.06 175 GLN A O 1
ATOM 1312 N N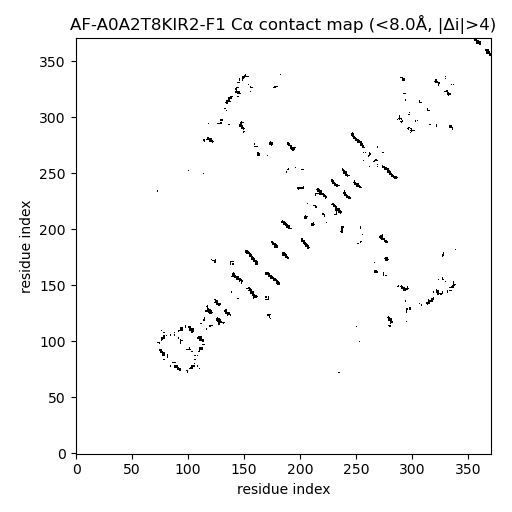 . ALA A 1 176 ? -0.981 -7.455 -4.137 1.00 98.56 176 ALA A N 1
ATOM 1313 C CA . ALA A 1 176 ? -2.271 -7.247 -3.503 1.00 98.56 176 ALA A CA 1
ATOM 1314 C C . ALA A 1 176 ? -2.153 -7.255 -1.986 1.00 98.56 176 ALA A C 1
ATOM 1316 O O . ALA A 1 176 ? -1.247 -7.873 -1.433 1.00 98.56 176 ALA A O 1
ATOM 1317 N N . ILE A 1 177 ? -3.118 -6.627 -1.328 1.00 98.88 177 ILE A N 1
ATOM 1318 C CA . ILE A 1 177 ? -3.344 -6.724 0.108 1.00 98.88 177 ILE A CA 1
ATOM 1319 C C . ILE A 1 177 ? -4.762 -7.209 0.385 1.00 98.88 177 ILE A C 1
ATOM 1321 O O . ILE A 1 177 ? -5.699 -6.909 -0.361 1.00 98.88 177 ILE A O 1
ATOM 1325 N N . ALA A 1 178 ? -4.917 -7.928 1.489 1.00 98.69 178 ALA A N 1
ATOM 1326 C CA . ALA A 1 178 ? -6.209 -8.169 2.105 1.00 98.69 178 ALA A CA 1
ATOM 1327 C C . ALA A 1 178 ? -6.213 -7.589 3.511 1.00 98.69 178 ALA A C 1
ATOM 1329 O O . ALA A 1 178 ? -5.299 -7.840 4.294 1.00 98.69 178 ALA A O 1
ATOM 1330 N N . VAL A 1 179 ? -7.263 -6.833 3.811 1.00 98.62 179 VAL A N 1
ATOM 1331 C CA . VAL A 1 179 ? -7.502 -6.186 5.097 1.00 98.62 179 VAL A CA 1
ATOM 1332 C C . VAL A 1 179 ? -8.750 -6.818 5.707 1.00 98.62 179 VAL A C 1
ATOM 1334 O O . VAL A 1 179 ? -9.794 -6.897 5.056 1.00 98.62 179 VAL A O 1
ATOM 1337 N N . GLN A 1 180 ? -8.640 -7.277 6.947 1.00 97.88 180 GLN A N 1
ATOM 1338 C CA . GLN A 1 180 ? -9.734 -7.843 7.731 1.00 97.88 180 GLN A CA 1
ATOM 1339 C C . GLN A 1 180 ? -9.922 -6.997 8.982 1.00 97.88 180 GLN A C 1
ATOM 1341 O O . GLN A 1 180 ? -8.952 -6.709 9.683 1.00 97.88 180 GLN A O 1
ATOM 1346 N N . PHE A 1 181 ? -11.156 -6.566 9.225 1.00 95.69 181 PHE A N 1
ATOM 1347 C CA . PHE A 1 181 ? -11.508 -5.676 10.328 1.00 95.69 181 PHE A CA 1
ATOM 1348 C C . PHE A 1 181 ? -13.003 -5.789 10.625 1.00 95.69 181 PHE A C 1
ATOM 1350 O O . PHE A 1 181 ? -13.798 -5.864 9.695 1.00 95.69 181 PHE A O 1
ATOM 1357 N N . SER A 1 182 ? -13.408 -5.798 11.897 1.00 90.94 182 SER A N 1
ATOM 1358 C CA . SER A 1 182 ? -14.830 -5.747 12.304 1.00 90.94 182 SER A CA 1
ATOM 1359 C C . SER A 1 182 ? -15.772 -6.744 11.584 1.00 90.94 182 SER A C 1
ATOM 1361 O O . SER A 1 182 ? -16.936 -6.436 11.353 1.00 90.94 182 SER A O 1
ATOM 1363 N N . GLY A 1 183 ? -15.276 -7.927 11.195 1.00 92.56 183 GLY A N 1
ATOM 1364 C CA . GLY A 1 183 ? -16.021 -8.933 10.415 1.00 92.56 183 GLY A CA 1
ATOM 1365 C C . GLY A 1 183 ? -16.055 -8.711 8.892 1.00 92.56 183 GLY A C 1
ATOM 1366 O O . GLY A 1 183 ? -16.475 -9.607 8.162 1.00 92.56 183 GLY A O 1
ATOM 1367 N N . HIS A 1 184 ? -15.567 -7.570 8.403 1.00 96.50 184 HIS A N 1
ATOM 1368 C CA . HIS A 1 184 ? -15.461 -7.233 6.985 1.00 96.50 184 HIS A CA 1
ATOM 1369 C C . HIS A 1 184 ? -14.143 -7.693 6.355 1.00 96.50 184 HIS A C 1
ATOM 1371 O O . HIS A 1 184 ? -13.115 -7.866 7.021 1.00 96.50 184 HIS A O 1
ATOM 1377 N N . ARG A 1 185 ? -14.169 -7.844 5.028 1.00 97.75 185 ARG A N 1
ATOM 1378 C CA . ARG A 1 185 ? -13.051 -8.294 4.196 1.00 97.75 185 ARG A CA 1
ATOM 1379 C C . ARG A 1 185 ? -12.878 -7.374 2.995 1.00 97.75 185 ARG A C 1
ATOM 1381 O O . ARG A 1 185 ? -13.689 -7.376 2.074 1.00 97.75 185 ARG A O 1
ATOM 1388 N N . LEU A 1 186 ? -11.770 -6.643 2.968 1.00 98.62 186 LEU A N 1
ATOM 1389 C CA . LEU A 1 186 ? -11.356 -5.812 1.842 1.00 98.62 186 LEU A CA 1
ATOM 1390 C C . LEU A 1 186 ? -10.172 -6.457 1.110 1.00 98.62 186 LEU A C 1
ATOM 1392 O O . LEU A 1 186 ? -9.208 -6.885 1.737 1.00 98.62 186 LEU A O 1
ATOM 1396 N N . TYR A 1 187 ? -10.217 -6.457 -0.218 1.00 98.81 187 TYR A N 1
ATOM 1397 C CA . TYR A 1 187 ? -9.093 -6.732 -1.112 1.00 98.81 187 TYR A CA 1
ATOM 1398 C C . TYR A 1 187 ? -8.754 -5.472 -1.911 1.00 98.81 187 TYR A C 1
ATOM 1400 O O . TYR A 1 187 ? -9.658 -4.806 -2.420 1.00 98.81 187 TYR A O 1
ATOM 1408 N N . VAL A 1 188 ? -7.461 -5.189 -2.073 1.00 98.75 188 VAL A N 1
ATOM 1409 C CA . VAL A 1 188 ? -6.931 -4.194 -3.019 1.00 98.75 188 VAL A CA 1
ATOM 1410 C C . VAL A 1 188 ? -5.771 -4.843 -3.767 1.00 98.75 188 VAL A C 1
ATOM 1412 O O . VAL A 1 188 ? -4.841 -5.330 -3.131 1.00 98.75 188 VAL A O 1
ATOM 1415 N N . GLY A 1 189 ? -5.802 -4.859 -5.099 1.00 98.19 189 GLY A N 1
ATOM 1416 C CA . GLY A 1 189 ? -4.780 -5.522 -5.910 1.00 98.19 189 GLY A CA 1
ATOM 1417 C C . GLY A 1 189 ? -4.512 -4.854 -7.251 1.00 98.19 189 GLY A C 1
ATOM 1418 O O . GLY A 1 189 ? -5.393 -4.218 -7.828 1.00 98.19 189 GLY A O 1
ATOM 1419 N N . ALA A 1 190 ? -3.297 -5.042 -7.762 1.00 97.00 190 ALA A N 1
ATOM 1420 C CA . ALA A 1 190 ? -2.922 -4.740 -9.135 1.00 97.00 190 ALA A CA 1
ATOM 1421 C C . ALA A 1 190 ? -3.246 -5.937 -10.050 1.00 97.00 190 ALA A C 1
ATOM 1423 O O . ALA A 1 190 ? -2.818 -7.070 -9.821 1.00 97.00 190 ALA A O 1
ATOM 1424 N N . ARG A 1 191 ? -4.006 -5.687 -11.117 1.00 94.69 191 ARG A N 1
ATOM 1425 C CA . ARG A 1 191 ? -4.349 -6.660 -12.157 1.00 94.69 191 ARG A CA 1
ATOM 1426 C C . ARG A 1 191 ? -3.101 -6.986 -12.973 1.00 94.69 191 ARG A C 1
ATOM 1428 O O . ARG A 1 191 ? -2.532 -6.104 -13.624 1.00 94.69 191 ARG A O 1
ATOM 1435 N N . ARG A 1 192 ? -2.724 -8.269 -13.004 1.00 90.19 192 ARG A N 1
ATOM 1436 C CA . ARG A 1 192 ? -1.647 -8.776 -13.867 1.00 90.19 192 ARG A CA 1
ATOM 1437 C C . ARG A 1 192 ? -1.856 -8.302 -15.306 1.00 90.19 192 ARG A C 1
ATOM 1439 O O . ARG A 1 192 ? -2.956 -8.404 -15.845 1.00 90.19 192 ARG A O 1
ATOM 1446 N N . THR A 1 193 ? -0.801 -7.755 -15.896 1.00 88.38 193 THR A N 1
ATOM 1447 C CA . THR A 1 193 ? -0.882 -6.919 -17.094 1.00 88.38 193 THR A CA 1
ATOM 1448 C C . THR A 1 193 ? 0.303 -7.212 -18.008 1.00 88.38 193 THR A C 1
ATOM 1450 O O . THR A 1 193 ? 1.444 -7.206 -17.558 1.00 88.38 193 THR A O 1
ATOM 1453 N N . ALA A 1 194 ? 0.014 -7.469 -19.287 1.00 87.44 194 ALA A N 1
ATOM 1454 C CA . ALA A 1 194 ? 1.008 -7.842 -20.294 1.00 87.44 194 ALA A CA 1
ATOM 1455 C C . ALA A 1 194 ? 1.773 -6.651 -20.896 1.00 87.44 194 ALA A C 1
ATOM 1457 O O . ALA A 1 194 ? 2.933 -6.798 -21.266 1.00 87.44 194 ALA A O 1
ATOM 1458 N N . ALA A 1 195 ? 1.108 -5.499 -20.991 1.00 88.44 195 ALA A N 1
ATOM 1459 C CA . ALA A 1 195 ? 1.658 -4.223 -21.431 1.00 88.44 195 ALA A CA 1
ATOM 1460 C C . ALA A 1 195 ? 1.025 -3.112 -20.583 1.00 88.44 195 ALA A C 1
ATOM 1462 O O . ALA A 1 195 ? -0.205 -3.080 -20.431 1.00 88.44 195 ALA A O 1
ATOM 1463 N N . TRP A 1 196 ? 1.857 -2.253 -19.994 1.00 91.94 196 TRP A N 1
ATOM 1464 C CA . TRP A 1 196 ? 1.393 -1.152 -19.158 1.00 91.94 196 TRP A CA 1
ATOM 1465 C C . TRP A 1 196 ? 0.816 -0.018 -20.005 1.00 91.94 196 TRP A C 1
ATOM 1467 O O . TRP A 1 196 ? 1.295 0.269 -21.098 1.00 91.94 196 TRP A O 1
ATOM 1477 N N . ASP A 1 197 ? -0.219 0.608 -19.466 1.00 91.06 197 ASP A N 1
ATOM 1478 C CA . ASP A 1 197 ? -0.895 1.775 -20.013 1.00 91.06 197 ASP A CA 1
ATOM 1479 C C . ASP A 1 197 ? -1.414 2.556 -18.801 1.00 91.06 197 ASP A C 1
ATOM 1481 O O . ASP A 1 197 ? -2.149 1.998 -17.979 1.00 91.06 197 ASP A O 1
ATOM 1485 N N . ASP A 1 198 ? -0.972 3.806 -18.667 1.00 89.25 198 ASP A N 1
ATOM 1486 C CA . ASP A 1 198 ? -1.287 4.674 -17.530 1.00 89.25 198 ASP A CA 1
ATOM 1487 C C . ASP A 1 198 ? -2.773 5.061 -17.474 1.00 89.25 198 ASP A C 1
ATOM 1489 O O . ASP A 1 198 ? -3.289 5.349 -16.388 1.00 89.25 198 ASP A O 1
ATOM 1493 N N . GLU A 1 199 ? -3.462 5.039 -18.620 1.00 90.94 199 GLU A N 1
ATOM 1494 C CA . GLU A 1 199 ? -4.871 5.415 -18.781 1.00 90.94 199 GLU A CA 1
ATOM 1495 C C . GLU A 1 199 ? -5.810 4.239 -18.459 1.00 90.94 199 GLU A C 1
ATOM 1497 O O . GLU A 1 199 ? -6.918 4.433 -17.951 1.00 90.94 199 GLU A O 1
ATOM 1502 N N . ALA A 1 200 ? -5.353 3.003 -18.680 1.00 92.75 200 ALA A N 1
ATOM 1503 C CA . ALA A 1 200 ? -6.095 1.789 -18.356 1.00 92.75 200 ALA A CA 1
ATOM 1504 C C . ALA A 1 200 ? -5.978 1.421 -16.867 1.00 92.75 200 ALA A C 1
ATOM 1506 O O . ALA A 1 200 ? -4.916 1.008 -16.395 1.00 92.75 200 ALA A O 1
ATOM 1507 N N . ASP A 1 201 ? -7.091 1.487 -16.131 1.00 94.19 201 ASP A N 1
ATOM 1508 C CA . ASP A 1 201 ? -7.118 1.166 -14.700 1.00 94.19 201 ASP A CA 1
ATOM 1509 C C . ASP A 1 201 ? -6.833 -0.318 -14.421 1.00 94.19 201 ASP A C 1
ATOM 1511 O O . ASP A 1 201 ? -7.583 -1.223 -14.801 1.00 94.19 201 ASP A O 1
ATOM 1515 N N . ARG A 1 202 ? -5.722 -0.568 -13.725 1.00 95.62 202 ARG A N 1
ATOM 1516 C CA . ARG A 1 202 ? -5.256 -1.891 -13.306 1.00 95.62 202 ARG A CA 1
ATOM 1517 C C . ARG A 1 202 ? -5.566 -2.176 -11.845 1.00 95.62 202 ARG A C 1
ATOM 1519 O O . ARG A 1 202 ? -5.176 -3.233 -11.369 1.00 95.62 202 ARG A O 1
ATOM 1526 N N . LEU A 1 203 ? -6.273 -1.309 -11.124 1.00 96.31 203 LEU A N 1
ATOM 1527 C CA . LEU A 1 203 ? -6.731 -1.654 -9.781 1.00 96.31 203 LEU A CA 1
ATOM 1528 C C . LEU A 1 203 ? -7.903 -2.653 -9.814 1.00 96.31 203 LEU A C 1
ATOM 1530 O O . LEU A 1 203 ? -8.727 -2.707 -10.733 1.00 96.31 203 LEU A O 1
ATOM 1534 N N . ALA A 1 204 ? -7.963 -3.485 -8.784 1.00 97.44 204 ALA A N 1
ATOM 1535 C CA . ALA A 1 204 ? -9.098 -4.327 -8.450 1.00 97.44 204 ALA A CA 1
ATOM 1536 C C . ALA A 1 204 ? -9.358 -4.185 -6.950 1.00 97.44 204 ALA A C 1
ATOM 1538 O O . ALA A 1 204 ? -8.457 -4.392 -6.138 1.00 97.44 204 ALA A O 1
ATOM 1539 N N . ILE A 1 205 ? -10.582 -3.801 -6.594 1.00 98.38 205 ILE A N 1
ATOM 1540 C CA . ILE A 1 205 ? -10.993 -3.546 -5.214 1.00 98.38 205 ILE A CA 1
ATOM 1541 C C . ILE A 1 205 ? -12.279 -4.330 -4.968 1.00 98.38 205 ILE A C 1
ATOM 1543 O O . ILE A 1 205 ? -13.207 -4.269 -5.773 1.00 98.38 205 ILE A O 1
ATOM 1547 N N . VAL A 1 206 ? -12.316 -5.100 -3.883 1.00 98.56 206 VAL A N 1
ATOM 1548 C CA . VAL A 1 206 ? -13.464 -5.944 -3.520 1.00 98.56 206 VAL A CA 1
ATOM 1549 C C . VAL A 1 206 ? -13.722 -5.794 -2.028 1.00 98.56 206 VAL A C 1
ATOM 1551 O O . VAL A 1 206 ? -12.803 -5.974 -1.233 1.00 98.56 206 VAL A O 1
ATOM 1554 N N . PHE A 1 207 ? -14.958 -5.488 -1.651 1.00 98.38 207 PHE A N 1
ATOM 1555 C CA . PHE A 1 207 ? -15.406 -5.359 -0.268 1.00 98.38 207 PHE A CA 1
ATOM 1556 C C . PHE A 1 207 ? -16.518 -6.379 -0.003 1.00 98.38 207 PHE A C 1
ATOM 1558 O O . PHE A 1 207 ? -17.499 -6.427 -0.740 1.00 98.38 207 PHE A O 1
ATOM 1565 N N . ASP A 1 208 ? -16.329 -7.244 0.994 1.00 97.00 208 ASP A N 1
ATOM 1566 C CA . ASP A 1 208 ? -17.240 -8.340 1.367 1.00 97.00 208 ASP A CA 1
ATOM 1567 C C . ASP A 1 208 ? -17.676 -9.230 0.181 1.00 97.00 208 ASP A C 1
ATOM 1569 O O . ASP A 1 208 ? -18.789 -9.745 0.113 1.00 97.00 208 ASP A O 1
ATOM 1573 N N . GLY A 1 209 ? -16.766 -9.424 -0.780 1.00 95.06 209 GLY A N 1
ATOM 1574 C CA . GLY A 1 209 ? -16.999 -10.207 -1.999 1.00 95.06 209 GLY A CA 1
ATOM 1575 C C . GLY A 1 209 ? -17.660 -9.440 -3.153 1.00 95.06 209 GLY A C 1
ATOM 1576 O O . GLY A 1 209 ? -17.690 -9.960 -4.267 1.00 95.06 209 GLY A O 1
ATOM 1577 N N . ALA A 1 210 ? -18.124 -8.206 -2.935 1.00 96.88 210 ALA A N 1
ATOM 1578 C CA . ALA A 1 210 ? -18.664 -7.334 -3.976 1.00 96.88 210 ALA A CA 1
ATOM 1579 C C . ALA A 1 210 ? -17.569 -6.425 -4.583 1.00 96.88 210 ALA A C 1
ATOM 1581 O O . ALA A 1 210 ? -16.774 -5.849 -3.834 1.00 96.88 210 ALA A O 1
ATOM 1582 N N . PRO A 1 211 ? -17.500 -6.257 -5.919 1.00 97.19 211 PRO A N 1
ATOM 1583 C CA . PRO A 1 211 ? -16.607 -5.283 -6.546 1.00 97.19 211 PRO A CA 1
ATOM 1584 C C . PRO A 1 211 ? -16.902 -3.848 -6.094 1.00 97.19 211 PRO A C 1
ATOM 1586 O O . PRO A 1 211 ? -18.062 -3.449 -5.985 1.00 97.19 211 PRO A O 1
ATOM 1589 N N . VAL A 1 212 ? -15.848 -3.063 -5.870 1.00 97.06 212 VAL A N 1
ATOM 1590 C CA . VAL A 1 212 ? -15.945 -1.634 -5.553 1.00 97.06 212 VAL A CA 1
ATOM 1591 C C . VAL A 1 212 ? -15.654 -0.823 -6.811 1.00 97.06 212 VAL A C 1
ATOM 1593 O O . VAL A 1 212 ? -14.500 -0.613 -7.183 1.00 97.06 212 VAL A O 1
ATOM 1596 N N . GLU A 1 213 ? -16.719 -0.359 -7.458 1.00 93.12 213 GLU A N 1
ATOM 1597 C CA . GLU A 1 213 ? -16.638 0.464 -8.664 1.00 93.12 213 GLU A CA 1
ATOM 1598 C C . GLU A 1 213 ? -16.604 1.955 -8.300 1.00 93.12 213 GLU A C 1
ATOM 1600 O O . GLU A 1 213 ? -17.559 2.504 -7.747 1.00 93.12 213 GLU A O 1
ATOM 1605 N N . VAL A 1 214 ? -15.497 2.625 -8.634 1.00 93.25 214 VAL A N 1
ATOM 1606 C CA . VAL A 1 214 ? -15.317 4.072 -8.443 1.00 93.25 214 VAL A CA 1
ATOM 1607 C C . VAL A 1 214 ? -15.004 4.710 -9.790 1.00 93.25 214 VAL A C 1
ATOM 1609 O O . VAL A 1 214 ? -14.048 4.298 -10.455 1.00 93.25 214 VAL A O 1
ATOM 1612 N N . GLN A 1 215 ? -15.786 5.724 -10.176 1.00 91.81 215 GLN A N 1
ATOM 1613 C CA . GLN A 1 215 ? -15.626 6.447 -11.446 1.00 91.81 215 GLN A CA 1
ATOM 1614 C C . GLN A 1 215 ? -14.170 6.878 -11.665 1.00 91.81 215 GLN A C 1
ATOM 1616 O O . GLN A 1 215 ? -13.497 7.269 -10.714 1.00 91.81 215 GLN A O 1
ATOM 1621 N N . GLY A 1 216 ? -13.686 6.823 -12.907 1.00 91.50 216 GLY A N 1
ATOM 1622 C CA . GLY A 1 216 ? -12.295 7.122 -13.271 1.00 91.50 216 GLY A CA 1
ATOM 1623 C C . GLY A 1 216 ? -11.945 8.615 -13.269 1.00 91.50 216 GLY A C 1
ATOM 1624 O O . GLY A 1 216 ? -11.448 9.137 -14.261 1.00 91.50 216 GLY A O 1
ATOM 1625 N N . VAL A 1 217 ? -12.247 9.329 -12.182 1.00 89.44 217 VAL A N 1
ATOM 1626 C CA . VAL A 1 217 ? -12.044 10.779 -12.041 1.00 89.44 217 VAL A CA 1
ATOM 1627 C C . VAL A 1 217 ? -11.458 11.068 -10.661 1.00 89.44 217 VAL A C 1
ATOM 1629 O O . VAL A 1 217 ? -11.906 10.504 -9.665 1.00 89.44 217 VAL A O 1
ATOM 1632 N N . ALA A 1 218 ? -10.458 11.947 -10.572 1.00 85.19 218 ALA A N 1
ATOM 1633 C CA . ALA A 1 218 ? -9.838 12.300 -9.294 1.00 85.19 218 ALA A CA 1
ATOM 1634 C C . ALA A 1 218 ? -10.870 12.847 -8.286 1.00 85.19 218 ALA A C 1
ATOM 1636 O O . ALA A 1 218 ? -11.716 13.674 -8.630 1.00 85.19 218 ALA A O 1
ATOM 1637 N N . ASN A 1 219 ? -10.758 12.426 -7.024 1.00 88.88 219 ASN A N 1
ATOM 1638 C CA . ASN A 1 219 ? -11.702 12.685 -5.928 1.00 88.88 219 ASN A CA 1
ATOM 1639 C C . ASN A 1 219 ? -13.094 12.032 -6.071 1.00 88.88 219 ASN A C 1
ATOM 1641 O O . ASN A 1 219 ? -13.923 12.222 -5.181 1.00 88.88 219 ASN A O 1
ATOM 1645 N N . ALA A 1 220 ? -13.366 11.233 -7.114 1.00 95.12 220 ALA A N 1
ATOM 1646 C CA . ALA A 1 220 ? -14.549 10.371 -7.118 1.00 95.12 220 ALA A CA 1
ATOM 1647 C C . ALA A 1 220 ? -14.481 9.405 -5.925 1.00 95.12 220 ALA A C 1
ATOM 1649 O O . ALA A 1 220 ? -13.424 8.823 -5.659 1.00 95.12 220 ALA A O 1
ATOM 1650 N N . ARG A 1 221 ? -15.597 9.255 -5.204 1.00 97.12 221 ARG A N 1
ATOM 1651 C CA . ARG A 1 221 ? -15.673 8.524 -3.935 1.00 97.12 221 ARG A CA 1
ATOM 1652 C C . ARG A 1 221 ? -16.770 7.467 -3.966 1.00 97.12 221 ARG A C 1
ATOM 1654 O O . ARG A 1 221 ? -17.853 7.701 -4.492 1.00 97.12 221 ARG A O 1
ATOM 1661 N N . TRP A 1 222 ? -16.470 6.332 -3.354 1.00 97.94 222 TRP A N 1
ATOM 1662 C CA . TRP A 1 222 ? -17.400 5.275 -2.984 1.00 97.94 222 TRP A CA 1
ATOM 1663 C C . TRP A 1 222 ? -17.351 5.081 -1.465 1.00 97.94 222 TRP A C 1
ATOM 1665 O O . TRP A 1 222 ? -16.293 5.241 -0.849 1.00 97.94 222 TRP A O 1
ATOM 1675 N N . GLU A 1 223 ? -18.485 4.738 -0.864 1.00 97.69 223 GLU A N 1
ATOM 1676 C CA . GLU A 1 223 ? -18.638 4.508 0.575 1.00 97.69 223 GLU A CA 1
ATOM 1677 C C . GLU A 1 223 ? -19.332 3.158 0.789 1.00 97.69 223 GLU A C 1
ATOM 1679 O O . GLU A 1 223 ? -20.249 2.799 0.046 1.00 97.69 223 GLU A O 1
ATOM 1684 N N . ALA A 1 224 ? -18.867 2.387 1.771 1.00 96.44 224 ALA A N 1
ATOM 1685 C CA . ALA A 1 224 ? -19.385 1.052 2.034 1.00 96.44 224 ALA A CA 1
ATOM 1686 C C . ALA A 1 224 ? -20.788 1.119 2.677 1.00 96.44 224 ALA A C 1
ATOM 1688 O O . ALA A 1 224 ? -20.969 1.841 3.657 1.00 96.44 224 ALA A O 1
ATOM 1689 N N . PRO A 1 225 ? -21.782 0.333 2.213 1.00 91.19 225 PRO A N 1
ATOM 1690 C CA . PRO A 1 225 ? -23.149 0.400 2.750 1.00 91.19 225 PRO A CA 1
ATOM 1691 C C . PRO A 1 225 ? -23.288 0.023 4.234 1.00 91.19 225 PRO A C 1
ATOM 1693 O O . PRO A 1 225 ? -24.251 0.420 4.884 1.00 91.19 225 PRO A O 1
ATOM 1696 N N . SER A 1 226 ? -22.359 -0.781 4.752 1.00 90.38 226 SER A N 1
ATOM 1697 C CA . SER A 1 226 ? -22.419 -1.432 6.068 1.00 90.38 226 SER A CA 1
ATOM 1698 C C . SER A 1 226 ? -21.243 -1.078 6.986 1.00 90.38 226 SER A C 1
ATOM 1700 O O . SER A 1 226 ? -21.103 -1.671 8.051 1.00 90.38 226 SER A O 1
ATOM 1702 N N . SER A 1 227 ? -20.379 -0.139 6.588 1.00 94.06 227 SER A N 1
ATOM 1703 C CA . SER A 1 227 ? -19.105 0.127 7.264 1.00 94.06 227 SER A CA 1
ATOM 1704 C C . SER A 1 227 ? -18.639 1.569 7.025 1.00 94.06 227 SER A C 1
ATOM 1706 O O . SER A 1 227 ? -18.852 2.081 5.930 1.00 94.06 227 SER A O 1
ATOM 1708 N N . PRO A 1 228 ? -17.935 2.238 7.961 1.00 95.50 228 PRO A N 1
ATOM 1709 C CA . PRO A 1 228 ? -17.346 3.562 7.728 1.00 95.50 228 PRO A CA 1
ATOM 1710 C C . PRO A 1 228 ? -16.068 3.505 6.857 1.00 95.50 228 PRO A C 1
ATOM 1712 O O . PRO A 1 228 ? -15.127 4.279 7.060 1.00 95.50 228 PRO A O 1
ATOM 1715 N N . LEU A 1 229 ? -16.021 2.560 5.912 1.00 98.00 229 LEU A N 1
ATOM 1716 C CA . LEU A 1 229 ? -14.985 2.410 4.898 1.00 98.00 229 LEU A CA 1
ATOM 1717 C C . LEU A 1 229 ? -15.354 3.253 3.671 1.00 98.00 229 LEU A C 1
ATOM 1719 O O . LEU A 1 229 ? -16.485 3.209 3.190 1.00 98.00 229 LEU A O 1
ATOM 1723 N N . SER A 1 230 ? -14.384 3.969 3.113 1.00 98.31 230 SER A N 1
ATOM 1724 C CA . SER A 1 230 ? -14.536 4.668 1.838 1.00 98.31 230 SER A CA 1
ATOM 1725 C C . SER A 1 230 ? -13.334 4.452 0.926 1.00 98.31 230 SER A C 1
ATOM 1727 O O . SER A 1 230 ? -12.219 4.213 1.392 1.00 98.31 230 SER A O 1
ATOM 1729 N N . VAL A 1 231 ? -13.564 4.550 -0.382 1.00 98.31 231 VAL A N 1
ATOM 1730 C CA . VAL A 1 231 ? -12.542 4.462 -1.430 1.00 98.31 231 VAL A CA 1
ATOM 1731 C C . VAL A 1 231 ? -12.647 5.712 -2.292 1.00 98.31 231 VAL A C 1
ATOM 1733 O O . VAL A 1 231 ? -13.704 6.001 -2.845 1.00 98.31 231 VAL A O 1
ATOM 1736 N N . THR A 1 232 ? -11.558 6.467 -2.401 1.00 97.44 232 THR A N 1
ATOM 1737 C CA . THR A 1 232 ? -11.498 7.737 -3.136 1.00 97.44 232 THR A CA 1
ATOM 1738 C C . THR A 1 232 ? -10.389 7.683 -4.178 1.00 97.44 232 THR A C 1
ATOM 1740 O O . THR A 1 232 ? -9.259 7.333 -3.851 1.00 97.44 232 THR A O 1
ATOM 1743 N N . ARG A 1 233 ? -10.665 8.054 -5.429 1.00 95.38 233 ARG A N 1
ATOM 1744 C CA . ARG A 1 233 ? -9.646 8.150 -6.488 1.00 95.38 233 ARG A CA 1
ATOM 1745 C C . ARG A 1 233 ? -8.627 9.248 -6.188 1.00 95.38 233 ARG A C 1
ATOM 1747 O O . ARG A 1 233 ? -9.011 10.396 -5.965 1.00 95.38 233 ARG A O 1
ATOM 1754 N N . THR A 1 234 ? -7.335 8.933 -6.276 1.00 90.06 234 THR A N 1
ATOM 1755 C CA . THR A 1 234 ? -6.260 9.949 -6.268 1.00 90.06 234 THR A CA 1
ATOM 1756 C C . THR A 1 234 ? -6.007 10.514 -7.666 1.00 90.06 234 THR A C 1
ATOM 1758 O O . THR A 1 234 ? -5.730 11.702 -7.814 1.00 90.06 234 THR A O 1
ATOM 1761 N N . LYS A 1 235 ? -6.167 9.675 -8.693 1.00 86.62 235 LYS A N 1
ATOM 1762 C CA . LYS A 1 235 ? -6.035 9.982 -10.125 1.00 86.62 235 LYS A CA 1
ATOM 1763 C C . LYS A 1 235 ? -7.106 9.224 -10.926 1.00 86.62 235 LYS A C 1
ATOM 1765 O O . LYS A 1 235 ? -7.833 8.413 -10.357 1.00 86.62 235 LYS A O 1
ATOM 1770 N N . ALA A 1 236 ? -7.231 9.508 -12.224 1.00 90.31 236 ALA A N 1
ATOM 1771 C CA . ALA A 1 236 ? -8.265 8.918 -13.086 1.00 90.31 236 ALA A CA 1
ATOM 1772 C C . ALA A 1 236 ? -8.208 7.375 -13.140 1.00 90.31 236 ALA A C 1
ATOM 1774 O O . ALA A 1 236 ? -9.237 6.714 -13.036 1.00 90.31 236 ALA A O 1
ATOM 1775 N N . ALA A 1 237 ? -7.002 6.811 -13.213 1.00 92.88 237 ALA A N 1
ATOM 1776 C CA . ALA A 1 237 ? -6.735 5.376 -13.222 1.00 92.88 237 ALA A CA 1
ATOM 1777 C C . ALA A 1 237 ? -5.565 5.044 -12.284 1.00 92.88 237 ALA A C 1
ATOM 1779 O O . ALA A 1 237 ? -4.737 5.906 -11.986 1.00 92.88 237 ALA A O 1
ATOM 1780 N N . ASN A 1 238 ? -5.458 3.792 -11.835 1.00 94.81 238 ASN A N 1
ATOM 1781 C CA . ASN A 1 238 ? -4.281 3.253 -11.146 1.00 94.81 238 ASN A CA 1
ATOM 1782 C C . ASN A 1 238 ? -3.940 3.880 -9.776 1.00 94.81 238 ASN A C 1
ATOM 1784 O O . ASN A 1 238 ? -2.822 3.701 -9.301 1.00 94.81 238 ASN A O 1
ATOM 1788 N N . GLY A 1 239 ? -4.845 4.627 -9.129 1.00 94.62 239 GLY A N 1
ATOM 1789 C CA . GLY A 1 239 ? -4.581 5.239 -7.817 1.00 94.62 239 GLY A CA 1
ATOM 1790 C C . GLY A 1 239 ? -5.830 5.492 -6.967 1.00 94.62 239 GLY A C 1
ATOM 1791 O O . GLY A 1 239 ? -6.799 6.103 -7.432 1.00 94.62 239 GLY A O 1
ATOM 1792 N N . VAL A 1 240 ? -5.793 5.044 -5.708 1.00 96.62 240 VAL A N 1
ATOM 1793 C CA . VAL A 1 240 ? -6.851 5.250 -4.704 1.00 96.62 240 VAL A CA 1
ATOM 1794 C C . VAL A 1 240 ? -6.295 5.549 -3.310 1.00 96.62 240 VAL A C 1
ATOM 1796 O O . VAL A 1 240 ? -5.182 5.169 -2.956 1.00 96.62 240 VAL A O 1
ATOM 1799 N N . VAL A 1 241 ? -7.126 6.186 -2.491 1.00 97.19 241 VAL A N 1
ATOM 1800 C CA . VAL A 1 241 ? -7.064 6.166 -1.030 1.00 97.19 241 VAL A CA 1
ATOM 1801 C C . VAL A 1 241 ? -8.229 5.324 -0.530 1.00 97.19 241 VAL A C 1
ATOM 1803 O O . VAL A 1 241 ? -9.383 5.635 -0.823 1.00 97.19 241 VAL A O 1
ATOM 1806 N N . VAL A 1 242 ? -7.934 4.293 0.252 1.00 98.19 242 VAL A N 1
ATOM 1807 C CA . VAL A 1 242 ? -8.913 3.563 1.058 1.00 98.19 242 VAL A CA 1
ATOM 1808 C C . VAL A 1 242 ? -8.804 4.054 2.497 1.00 98.19 242 VAL A C 1
ATOM 1810 O O . VAL A 1 242 ? -7.714 4.073 3.060 1.00 98.19 242 VAL A O 1
ATOM 1813 N N . GLU A 1 243 ? -9.913 4.438 3.116 1.00 98.06 243 GLU A N 1
ATOM 1814 C CA . GLU A 1 243 ? -9.928 4.954 4.485 1.00 98.06 243 GLU A CA 1
ATOM 1815 C C . GLU A 1 243 ? -11.060 4.322 5.290 1.00 98.06 243 GLU A C 1
ATOM 1817 O O . GLU A 1 243 ? -12.220 4.386 4.883 1.00 98.06 243 GLU A O 1
ATOM 1822 N N . LEU A 1 244 ? -10.712 3.730 6.435 1.00 97.19 244 LEU A N 1
ATOM 1823 C CA . LEU A 1 244 ? -11.648 3.284 7.462 1.00 97.19 244 LEU A CA 1
ATOM 1824 C C . LEU A 1 244 ? -11.581 4.288 8.611 1.00 97.19 244 LEU A C 1
ATOM 1826 O O . LEU A 1 244 ? -10.533 4.436 9.249 1.00 97.19 244 LEU A O 1
ATOM 1830 N N . ALA A 1 245 ? -12.682 5.003 8.850 1.00 91.56 245 ALA A N 1
ATOM 1831 C CA . ALA A 1 245 ? -12.686 6.187 9.704 1.00 91.56 245 ALA A CA 1
ATOM 1832 C C . ALA A 1 245 ? -12.051 5.933 11.086 1.00 91.56 245 ALA A C 1
ATOM 1834 O O . ALA A 1 245 ? -12.536 5.118 11.866 1.00 91.56 245 ALA A O 1
ATOM 1835 N N . ARG A 1 246 ? -10.989 6.691 11.404 1.00 90.38 246 ARG A N 1
ATOM 1836 C CA . ARG A 1 246 ? -10.202 6.614 12.656 1.00 90.38 246 ARG A CA 1
ATOM 1837 C C . ARG A 1 246 ? -9.444 5.301 12.906 1.00 90.38 246 ARG A C 1
ATOM 1839 O O . ARG A 1 246 ? -8.878 5.174 13.985 1.00 90.38 246 ARG A O 1
ATOM 1846 N N . VAL A 1 247 ? -9.382 4.374 11.947 1.00 95.44 247 VAL A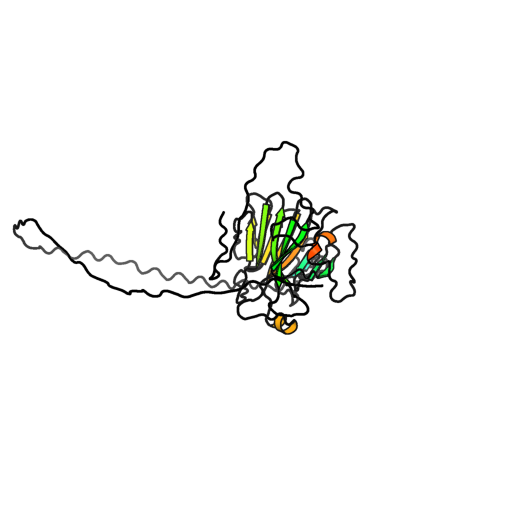 N 1
ATOM 1847 C CA . VAL A 1 247 ? -8.624 3.114 12.083 1.00 95.44 247 VAL A CA 1
ATOM 1848 C C . VAL A 1 247 ? -7.390 3.132 11.189 1.00 95.44 247 VAL A C 1
ATOM 1850 O O . VAL A 1 247 ? -6.260 3.092 11.681 1.00 95.44 247 VAL A O 1
ATOM 1853 N N . PHE A 1 248 ? -7.589 3.272 9.875 1.00 96.56 248 PHE A N 1
ATOM 1854 C CA . PHE A 1 248 ? -6.500 3.346 8.905 1.00 96.56 248 PHE A CA 1
ATOM 1855 C C . PHE A 1 248 ? -6.835 4.220 7.697 1.00 96.56 248 PHE A C 1
ATOM 1857 O O . PHE A 1 248 ? -7.993 4.398 7.321 1.00 96.56 248 PHE A O 1
ATOM 1864 N N . LYS A 1 249 ? -5.777 4.667 7.026 1.00 96.88 249 LYS A N 1
ATOM 1865 C CA . LYS A 1 249 ? -5.773 5.182 5.662 1.00 96.88 249 LYS A CA 1
ATOM 1866 C C . LYS A 1 249 ? -4.682 4.455 4.871 1.00 96.88 249 LYS A C 1
ATOM 1868 O O . LYS A 1 249 ? -3.554 4.348 5.338 1.00 96.88 249 LYS A O 1
ATOM 1873 N N . ILE A 1 250 ? -5.016 3.967 3.684 1.00 97.56 250 ILE A N 1
ATOM 1874 C CA . ILE A 1 250 ? -4.121 3.261 2.762 1.00 97.56 250 ILE A CA 1
ATOM 1875 C C . ILE A 1 250 ? -4.154 4.022 1.441 1.00 97.56 250 ILE A C 1
ATOM 1877 O O . ILE A 1 250 ? -5.171 4.005 0.748 1.00 97.56 250 ILE A O 1
ATOM 1881 N N . THR A 1 251 ? -3.061 4.682 1.070 1.00 96.19 251 THR A N 1
ATOM 1882 C CA . THR A 1 251 ? -2.859 5.084 -0.328 1.00 96.19 251 THR A CA 1
ATOM 1883 C C . THR A 1 251 ? -2.341 3.866 -1.086 1.00 96.19 251 THR A C 1
ATOM 1885 O O . THR A 1 251 ? -1.399 3.226 -0.622 1.00 96.19 251 THR A O 1
ATOM 1888 N N . ALA A 1 252 ? -2.941 3.538 -2.228 1.00 96.00 252 ALA A N 1
ATOM 1889 C CA . ALA A 1 252 ? -2.518 2.440 -3.089 1.00 96.00 252 ALA A CA 1
ATOM 1890 C C . ALA A 1 252 ? -2.459 2.906 -4.547 1.00 96.00 252 ALA A C 1
ATOM 1892 O O . ALA A 1 252 ? -3.462 3.364 -5.102 1.00 96.00 252 ALA A O 1
ATOM 1893 N N . ASN A 1 253 ? -1.290 2.768 -5.169 1.00 94.88 253 ASN A N 1
ATOM 1894 C CA . ASN A 1 253 ? -1.073 3.054 -6.582 1.00 94.88 253 ASN A CA 1
ATOM 1895 C C . ASN A 1 253 ? -0.644 1.774 -7.298 1.00 94.88 253 ASN A C 1
ATOM 1897 O O . ASN A 1 253 ? 0.329 1.146 -6.893 1.00 94.88 253 ASN A O 1
ATOM 1901 N N . ALA A 1 254 ? -1.346 1.402 -8.368 1.00 94.88 254 ALA A N 1
ATOM 1902 C CA . ALA A 1 254 ? -0.871 0.354 -9.263 1.00 94.88 254 ALA A CA 1
ATOM 1903 C C . ALA A 1 254 ? 0.242 0.922 -10.155 1.00 94.88 254 ALA A C 1
ATOM 1905 O O . ALA A 1 254 ? 0.075 1.996 -10.743 1.00 94.88 254 ALA A O 1
ATOM 1906 N N . VAL A 1 255 ? 1.357 0.199 -10.248 1.00 92.44 255 VAL A N 1
ATOM 1907 C CA . VAL A 1 255 ? 2.560 0.587 -10.998 1.00 92.44 255 VAL A CA 1
ATOM 1908 C C . VAL A 1 255 ? 3.179 -0.628 -11.714 1.00 92.44 255 VAL A C 1
ATOM 1910 O O . VAL A 1 255 ? 3.017 -1.762 -11.248 1.00 92.44 255 VAL A O 1
ATOM 1913 N N . PRO A 1 256 ? 3.870 -0.436 -12.853 1.00 92.31 256 PRO A N 1
ATOM 1914 C CA . PRO A 1 256 ? 4.635 -1.482 -13.523 1.00 92.31 256 PRO A CA 1
ATOM 1915 C C . PRO A 1 256 ? 6.073 -1.548 -12.989 1.00 92.31 256 PRO A C 1
ATOM 1917 O O . PRO A 1 256 ? 6.581 -0.591 -12.411 1.00 92.31 256 PRO A O 1
ATOM 1920 N N . ILE A 1 257 ? 6.775 -2.636 -13.297 1.00 89.12 257 ILE A N 1
ATOM 1921 C CA . ILE A 1 257 ? 8.237 -2.603 -13.416 1.00 89.12 257 ILE A CA 1
ATOM 1922 C C . ILE A 1 257 ? 8.578 -2.123 -14.823 1.00 89.12 257 ILE A C 1
ATOM 1924 O O . ILE A 1 257 ? 8.117 -2.712 -15.804 1.00 89.12 257 ILE A O 1
ATOM 1928 N N . THR A 1 258 ? 9.373 -1.058 -14.939 1.00 86.38 258 THR A N 1
ATOM 1929 C CA . THR A 1 258 ? 9.772 -0.546 -16.255 1.00 86.38 258 THR A CA 1
ATOM 1930 C C . THR A 1 258 ? 10.891 -1.390 -16.868 1.00 86.38 258 THR A C 1
ATOM 1932 O O . THR A 1 258 ? 11.626 -2.107 -16.180 1.00 86.38 258 THR A O 1
ATOM 1935 N N . GLU A 1 259 ? 11.060 -1.287 -18.188 1.00 84.69 259 GLU A N 1
ATOM 1936 C CA . GLU A 1 259 ? 12.201 -1.891 -18.885 1.00 84.69 259 GLU A CA 1
ATOM 1937 C C . GLU A 1 259 ? 13.540 -1.376 -18.337 1.00 84.69 259 GLU A C 1
ATOM 1939 O O . GLU A 1 259 ? 14.485 -2.152 -18.211 1.00 84.69 259 GLU A O 1
ATOM 1944 N N . GLU A 1 260 ? 13.610 -0.097 -17.950 1.00 85.19 260 GLU A N 1
ATOM 1945 C CA . GLU A 1 260 ? 14.805 0.519 -17.366 1.00 85.19 260 GLU A CA 1
ATOM 1946 C C . GLU A 1 260 ? 15.116 -0.055 -15.978 1.00 85.19 260 GLU A C 1
ATOM 1948 O O . GLU A 1 260 ? 16.255 -0.450 -15.729 1.00 85.19 260 GLU A O 1
ATOM 1953 N N . ASP A 1 261 ? 14.112 -0.205 -15.106 1.00 84.88 261 ASP A N 1
ATOM 1954 C CA . ASP A 1 261 ? 14.291 -0.855 -13.800 1.00 84.88 261 ASP A CA 1
ATOM 1955 C C . ASP A 1 261 ? 14.783 -2.297 -13.983 1.00 84.88 261 ASP A C 1
ATOM 1957 O O . ASP A 1 261 ? 15.763 -2.723 -13.367 1.00 84.88 261 ASP A O 1
ATOM 1961 N N . SER A 1 262 ? 14.154 -3.044 -14.896 1.00 84.44 262 SER A N 1
ATOM 1962 C CA . SER A 1 262 ? 14.561 -4.410 -15.234 1.00 84.44 262 SER A CA 1
ATOM 1963 C C . SER A 1 262 ? 15.982 -4.475 -15.803 1.00 84.44 262 SER A C 1
ATOM 1965 O O . SER A 1 262 ? 16.726 -5.394 -15.460 1.00 84.44 262 SER A O 1
ATOM 1967 N N . ARG A 1 263 ? 16.394 -3.498 -16.620 1.00 86.25 263 ARG A N 1
ATOM 1968 C CA . ARG A 1 263 ? 17.742 -3.399 -17.202 1.00 86.25 263 ARG A CA 1
ATOM 1969 C C . ARG A 1 263 ? 18.804 -3.065 -16.152 1.00 86.25 263 ARG A C 1
ATOM 1971 O O . ARG A 1 263 ? 19.899 -3.621 -16.201 1.00 86.25 263 ARG A O 1
ATOM 1978 N N . VAL A 1 264 ? 18.502 -2.171 -15.211 1.00 85.56 264 VAL A N 1
ATOM 1979 C CA . VAL A 1 264 ? 19.430 -1.749 -14.147 1.00 85.56 264 VAL A CA 1
ATOM 1980 C C . VAL A 1 264 ? 19.564 -2.821 -13.062 1.00 85.56 264 VAL A C 1
ATOM 1982 O O . VAL A 1 264 ? 20.670 -3.090 -12.591 1.00 85.56 264 VAL A O 1
ATOM 1985 N N . HIS A 1 265 ? 18.460 -3.467 -12.684 1.00 83.00 265 HIS A N 1
ATOM 1986 C CA . HIS A 1 265 ? 18.411 -4.409 -11.562 1.00 83.00 265 HIS A CA 1
ATOM 1987 C C . HIS A 1 265 ? 18.406 -5.891 -11.971 1.00 83.00 265 HIS A C 1
ATOM 1989 O O . HIS A 1 265 ? 18.515 -6.761 -11.109 1.00 83.00 265 HIS A O 1
ATOM 1995 N N . ASN A 1 266 ? 18.359 -6.190 -13.273 1.00 82.50 266 ASN A N 1
ATOM 1996 C CA . ASN A 1 266 ? 18.268 -7.540 -13.844 1.00 82.50 266 ASN A CA 1
ATOM 1997 C C . ASN A 1 266 ? 17.023 -8.317 -13.376 1.00 82.50 266 ASN A C 1
ATOM 1999 O O . ASN A 1 266 ? 17.094 -9.518 -13.118 1.00 82.50 266 ASN A O 1
ATOM 2003 N N . TYR A 1 267 ? 15.865 -7.649 -13.296 1.00 82.81 267 TYR A N 1
ATOM 2004 C CA . TYR A 1 267 ? 14.596 -8.289 -12.913 1.00 82.81 267 TYR A CA 1
ATOM 2005 C C . TYR A 1 267 ? 14.082 -9.305 -13.945 1.00 82.81 267 TYR A C 1
ATOM 2007 O O . TYR A 1 267 ? 13.197 -10.103 -13.636 1.00 82.81 267 TYR A O 1
ATOM 2015 N N . GLY A 1 268 ? 14.643 -9.307 -15.159 1.00 77.94 268 GLY A N 1
ATOM 2016 C CA . GLY A 1 268 ? 14.309 -10.280 -16.196 1.00 77.94 268 GLY A CA 1
ATOM 2017 C C . GLY A 1 268 ? 12.835 -10.235 -16.581 1.00 77.94 268 GLY A C 1
ATOM 2018 O O . GLY A 1 268 ? 12.208 -11.291 -16.712 1.00 77.94 268 GLY A O 1
ATOM 2019 N N . LEU A 1 269 ? 12.304 -9.015 -16.728 1.00 78.94 269 LEU A N 1
ATOM 2020 C CA . LEU A 1 269 ? 11.023 -8.751 -17.376 1.00 78.94 269 LEU A CA 1
ATOM 2021 C C . LEU A 1 269 ? 10.972 -9.510 -18.711 1.00 78.94 269 LEU A C 1
ATOM 2023 O O . LEU A 1 269 ? 11.978 -9.601 -19.420 1.00 78.94 269 LEU A O 1
ATOM 2027 N N . ARG A 1 270 ? 9.818 -10.094 -19.028 1.00 70.00 270 ARG A N 1
ATOM 2028 C CA . ARG A 1 270 ? 9.587 -10.839 -20.270 1.00 70.00 270 ARG A CA 1
ATOM 2029 C C . ARG A 1 270 ? 8.373 -10.266 -20.970 1.00 70.00 270 ARG A C 1
ATOM 2031 O O . ARG A 1 270 ? 7.450 -9.796 -20.304 1.00 70.00 270 ARG A O 1
ATOM 2038 N N . ASP A 1 271 ? 8.348 -10.407 -22.288 1.00 67.50 271 ASP A N 1
ATOM 2039 C CA . ASP A 1 271 ? 7.185 -10.103 -23.113 1.00 67.50 271 ASP A CA 1
ATOM 2040 C C . ASP A 1 271 ? 5.928 -10.745 -22.502 1.00 67.50 271 ASP A C 1
ATOM 2042 O O . ASP A 1 271 ? 5.855 -11.964 -22.319 1.00 67.50 271 ASP A O 1
ATOM 2046 N N . GLY A 1 272 ? 4.943 -9.915 -22.154 1.00 72.25 272 GLY A N 1
ATOM 2047 C CA . GLY A 1 272 ? 3.670 -10.370 -21.601 1.00 72.25 272 GLY A CA 1
ATOM 2048 C C . GLY A 1 272 ? 3.528 -10.358 -20.073 1.00 72.25 272 GLY A C 1
ATOM 2049 O O . GLY A 1 272 ? 2.489 -10.813 -19.590 1.00 72.25 272 GLY A O 1
ATOM 2050 N N . ASP A 1 273 ? 4.481 -9.819 -19.302 1.00 80.31 273 ASP A N 1
ATOM 2051 C CA . ASP A 1 273 ? 4.246 -9.478 -17.887 1.00 80.31 273 ASP A CA 1
ATOM 2052 C C . ASP A 1 273 ? 5.043 -8.245 -17.428 1.00 80.31 273 ASP A C 1
ATOM 2054 O O . ASP A 1 273 ? 6.261 -8.302 -17.266 1.00 80.31 273 ASP A O 1
ATOM 2058 N N . CYS A 1 274 ? 4.339 -7.142 -17.156 1.00 87.00 274 CYS A N 1
ATOM 2059 C CA . CYS A 1 274 ? 4.917 -5.909 -16.612 1.00 87.00 274 CYS A CA 1
ATOM 2060 C C . CYS A 1 274 ? 5.168 -5.958 -15.093 1.00 87.00 274 CYS A C 1
ATOM 2062 O O . CYS A 1 274 ? 5.505 -4.928 -14.513 1.00 87.00 274 CYS A O 1
ATOM 2064 N N . LEU A 1 275 ? 4.945 -7.104 -14.430 1.00 88.81 275 LEU A N 1
ATOM 2065 C CA . LEU A 1 275 ? 5.050 -7.265 -12.973 1.00 88.81 275 LEU A CA 1
ATOM 2066 C C . LEU A 1 275 ? 4.260 -6.183 -12.215 1.00 88.81 275 LEU A C 1
ATOM 2068 O O . LEU A 1 275 ? 4.750 -5.568 -11.269 1.00 88.81 275 LEU A O 1
ATOM 2072 N N . ALA A 1 276 ? 3.025 -5.937 -12.667 1.00 93.19 276 ALA A N 1
ATOM 2073 C CA . ALA A 1 276 ? 2.144 -4.929 -12.089 1.00 93.19 276 ALA A CA 1
ATOM 2074 C C . ALA A 1 276 ? 1.902 -5.204 -10.593 1.00 93.19 276 ALA A C 1
ATOM 2076 O O . ALA A 1 276 ? 1.422 -6.283 -10.216 1.00 93.19 276 ALA A O 1
ATOM 2077 N N . HIS A 1 277 ? 2.243 -4.217 -9.767 1.00 95.19 277 HIS A N 1
ATOM 2078 C CA . HIS A 1 277 ? 2.246 -4.284 -8.308 1.00 95.19 277 HIS A CA 1
ATOM 2079 C C . HIS A 1 277 ? 1.714 -2.985 -7.690 1.00 95.19 277 HIS A C 1
ATOM 2081 O O . HIS A 1 277 ? 1.263 -2.089 -8.406 1.00 95.19 277 HIS A O 1
ATOM 2087 N N . LEU A 1 278 ? 1.701 -2.916 -6.359 1.00 96.19 278 LEU A N 1
ATOM 2088 C CA . LEU A 1 278 ? 1.221 -1.780 -5.587 1.00 96.19 278 LEU A CA 1
ATOM 2089 C C . LEU A 1 278 ? 2.375 -1.064 -4.884 1.00 96.19 278 LEU A C 1
ATOM 2091 O O . LEU A 1 278 ? 3.061 -1.662 -4.056 1.00 96.19 278 LEU A O 1
ATOM 2095 N N . ASP A 1 279 ? 2.483 0.237 -5.137 1.00 95.38 279 ASP A N 1
ATOM 2096 C CA . ASP A 1 279 ? 3.093 1.180 -4.203 1.00 95.38 279 ASP A CA 1
ATOM 2097 C C . ASP A 1 279 ? 2.036 1.548 -3.152 1.00 95.38 279 ASP A C 1
ATOM 2099 O O . ASP A 1 279 ? 0.951 2.050 -3.480 1.00 95.38 279 ASP A O 1
ATOM 2103 N N . LEU A 1 280 ? 2.338 1.284 -1.882 1.00 96.12 280 LEU A N 1
ATOM 2104 C CA . LEU A 1 280 ? 1.434 1.451 -0.747 1.00 96.12 280 LEU A CA 1
ATOM 2105 C C . LEU A 1 280 ? 1.982 2.477 0.246 1.00 96.12 280 LEU A C 1
ATOM 2107 O O . LEU A 1 280 ? 3.179 2.516 0.523 1.00 96.12 280 LEU A O 1
ATOM 2111 N N . ALA A 1 281 ? 1.091 3.247 0.866 1.00 94.75 281 ALA A N 1
ATOM 2112 C CA . ALA A 1 281 ? 1.402 4.024 2.062 1.00 94.75 281 ALA A CA 1
ATOM 2113 C C . ALA A 1 281 ? 0.299 3.841 3.106 1.00 94.75 281 ALA A C 1
ATOM 2115 O O . ALA A 1 281 ? -0.839 4.279 2.916 1.00 94.75 281 ALA A O 1
ATOM 2116 N N . PHE A 1 282 ? 0.646 3.178 4.207 1.00 96.38 282 PHE A N 1
ATOM 2117 C CA . PHE A 1 282 ? -0.234 2.938 5.340 1.00 96.38 282 PHE A CA 1
ATOM 2118 C C . PHE A 1 282 ? -0.098 4.044 6.389 1.00 96.38 282 PHE A C 1
ATOM 2120 O O . PHE A 1 282 ? 0.995 4.360 6.848 1.00 96.38 282 PHE A O 1
ATOM 2127 N N . ARG A 1 283 ? -1.224 4.577 6.855 1.00 95.00 283 ARG A N 1
ATOM 2128 C CA . ARG A 1 283 ? -1.307 5.388 8.070 1.00 95.00 283 ARG A CA 1
ATOM 2129 C C . ARG A 1 283 ? -2.332 4.762 8.998 1.00 95.00 283 ARG A C 1
ATOM 2131 O O . ARG A 1 283 ? -3.506 4.682 8.651 1.00 95.00 283 ARG A O 1
ATOM 2138 N N . PHE A 1 284 ? -1.892 4.346 10.175 1.00 95.94 284 PHE A N 1
ATOM 2139 C CA . PHE A 1 284 ? -2.762 3.790 11.206 1.00 95.94 284 PHE A CA 1
ATOM 2140 C C . PHE A 1 284 ? -3.045 4.837 12.286 1.00 95.94 284 PHE A C 1
ATOM 2142 O O . PHE A 1 284 ? -2.220 5.719 12.533 1.00 95.94 284 PHE A O 1
ATOM 2149 N N . TYR A 1 285 ? -4.222 4.754 12.901 1.00 91.69 285 TYR A N 1
ATOM 2150 C CA . TYR A 1 285 ? -4.716 5.745 13.862 1.00 91.69 285 TYR A CA 1
ATOM 2151 C C . TYR A 1 285 ? -5.093 5.147 15.226 1.00 91.69 285 TYR A C 1
ATOM 2153 O O . TYR A 1 285 ? -5.161 5.888 16.204 1.00 91.69 285 TYR A O 1
ATOM 2161 N N . SER A 1 286 ? -5.341 3.835 15.299 1.00 91.50 286 SER A N 1
ATOM 2162 C CA . SER A 1 286 ? -5.899 3.162 16.481 1.00 91.50 286 SER A CA 1
ATOM 2163 C C . SER A 1 286 ? -5.249 1.800 16.772 1.00 91.50 286 SER A C 1
ATOM 2165 O O . SER A 1 286 ? -5.952 0.850 17.108 1.00 91.50 286 SER A O 1
ATOM 2167 N N . LEU A 1 287 ? -3.930 1.679 16.585 1.00 95.38 287 LEU A N 1
ATOM 2168 C CA . LEU A 1 287 ? -3.211 0.442 16.914 1.00 95.38 287 LEU A CA 1
ATOM 2169 C C . LEU A 1 287 ? -3.016 0.290 18.429 1.00 95.38 287 LEU A C 1
ATOM 2171 O O . LEU A 1 287 ? -2.801 1.278 19.134 1.00 95.38 287 LEU A O 1
ATOM 2175 N N . THR A 1 288 ? -3.043 -0.949 18.913 1.00 95.44 288 THR A N 1
ATOM 2176 C CA . THR A 1 288 ? -2.640 -1.318 20.275 1.00 95.44 288 THR A CA 1
ATOM 2177 C C . THR A 1 288 ? -1.125 -1.527 20.361 1.00 95.44 288 THR A C 1
ATOM 2179 O O . THR A 1 288 ? -0.449 -1.718 19.353 1.00 95.44 288 THR A O 1
ATOM 2182 N N . ASP A 1 289 ? -0.563 -1.545 21.572 1.00 95.12 289 ASP A N 1
ATOM 2183 C CA . ASP A 1 289 ? 0.876 -1.792 21.773 1.00 95.12 289 ASP A CA 1
ATOM 2184 C C . ASP A 1 289 ? 1.290 -3.276 21.605 1.00 95.12 289 ASP A C 1
ATOM 2186 O O . ASP A 1 289 ? 2.479 -3.596 21.649 1.00 95.12 289 ASP A O 1
ATOM 2190 N N . ASP A 1 290 ? 0.336 -4.192 21.381 1.00 96.06 290 ASP A N 1
ATOM 2191 C CA . ASP A 1 290 ? 0.599 -5.602 21.029 1.00 96.06 290 ASP A CA 1
ATOM 2192 C C . ASP A 1 290 ? 0.634 -5.830 19.502 1.00 96.06 290 ASP A C 1
ATOM 2194 O O . ASP A 1 290 ? 0.929 -6.936 19.050 1.00 96.06 290 ASP A O 1
ATOM 2198 N N . VAL A 1 291 ? 0.391 -4.792 18.687 1.00 97.69 291 VAL A N 1
ATOM 2199 C CA . VAL A 1 291 ? 0.422 -4.888 17.218 1.00 97.69 291 VAL A CA 1
ATOM 2200 C C . VAL A 1 291 ? 1.723 -5.518 16.700 1.00 97.69 291 VAL A C 1
ATOM 2202 O O . VAL A 1 291 ? 2.831 -5.129 17.064 1.00 97.69 291 VAL A O 1
ATOM 2205 N N . HIS A 1 292 ? 1.601 -6.495 15.805 1.00 97.81 292 HIS A N 1
ATOM 2206 C CA . HIS A 1 292 ? 2.724 -7.223 15.215 1.00 97.81 292 HIS A CA 1
ATOM 2207 C C . HIS A 1 292 ? 2.597 -7.320 13.688 1.00 97.81 292 HIS A C 1
ATOM 2209 O O . HIS A 1 292 ? 1.749 -6.680 13.076 1.00 97.81 292 HIS A O 1
ATOM 2215 N N . GLY A 1 293 ? 3.471 -8.101 13.055 1.00 97.88 293 GLY A N 1
ATOM 2216 C CA . GLY A 1 293 ? 3.610 -8.229 11.598 1.00 97.88 293 GLY A CA 1
ATOM 2217 C C . GLY A 1 293 ? 4.900 -7.578 11.103 1.00 97.88 293 GLY A C 1
ATOM 2218 O O . GLY A 1 293 ? 5.593 -6.935 11.893 1.00 97.88 293 GLY A O 1
ATOM 2219 N N . VAL A 1 294 ? 5.224 -7.754 9.816 1.00 97.44 294 VAL A N 1
ATOM 2220 C CA . VAL A 1 294 ? 6.433 -7.180 9.186 1.00 97.44 294 VAL A CA 1
ATOM 2221 C C . VAL A 1 294 ? 6.524 -5.679 9.467 1.00 97.44 294 VAL A C 1
ATOM 2223 O O . VAL A 1 294 ? 7.521 -5.200 9.995 1.00 97.44 294 VAL A O 1
ATOM 2226 N N . LEU A 1 295 ? 5.453 -4.951 9.155 1.00 97.25 295 LEU A N 1
ATOM 2227 C CA . LEU A 1 295 ? 5.337 -3.516 9.366 1.00 97.25 295 LEU A CA 1
ATOM 2228 C C . LEU A 1 295 ? 4.786 -3.204 10.764 1.00 97.25 295 LEU A C 1
ATOM 2230 O O . LEU A 1 295 ? 5.328 -2.345 11.456 1.00 97.25 295 LEU A O 1
ATOM 2234 N N . GLY A 1 296 ? 3.742 -3.914 11.203 1.00 97.50 296 GLY A N 1
ATOM 2235 C CA . GLY A 1 296 ? 3.002 -3.587 12.426 1.00 97.50 296 GLY A CA 1
ATOM 2236 C C . GLY A 1 296 ? 3.868 -3.512 13.685 1.00 97.50 296 GLY A C 1
ATOM 2237 O O . GLY A 1 296 ? 3.739 -2.554 14.440 1.00 97.50 296 GLY A O 1
ATOM 2238 N N . GLN A 1 297 ? 4.836 -4.419 13.864 1.00 97.06 297 GLN A N 1
ATOM 2239 C CA . GLN A 1 297 ? 5.702 -4.417 15.056 1.00 97.06 297 GLN A CA 1
ATOM 2240 C C . GLN A 1 297 ? 6.494 -3.110 15.260 1.00 97.06 297 GLN A C 1
ATOM 2242 O O . GLN A 1 297 ? 6.869 -2.801 16.387 1.00 97.06 297 GLN A O 1
ATOM 2247 N N . THR A 1 298 ? 6.729 -2.341 14.189 1.00 97.12 298 THR A N 1
ATOM 2248 C CA . THR A 1 298 ? 7.471 -1.065 14.219 1.00 97.12 298 THR A CA 1
ATOM 2249 C C . THR A 1 298 ? 6.647 0.120 14.737 1.00 97.12 298 THR A C 1
ATOM 2251 O O . THR A 1 298 ? 7.201 1.193 14.949 1.00 97.12 298 THR A O 1
ATOM 2254 N N . TYR A 1 299 ? 5.336 -0.060 14.943 1.00 96.81 299 TYR A N 1
ATOM 2255 C CA . TYR A 1 299 ? 4.436 0.953 15.511 1.00 96.81 299 TYR A CA 1
ATOM 2256 C C . TYR A 1 299 ? 4.286 0.848 17.035 1.00 96.81 299 TYR A C 1
ATOM 2258 O O . TYR A 1 299 ? 3.673 1.721 17.648 1.00 96.81 299 TYR A O 1
ATOM 2266 N N . ARG A 1 300 ? 4.831 -0.204 17.657 1.00 95.94 300 ARG A N 1
ATOM 2267 C CA . ARG A 1 300 ? 4.775 -0.398 19.110 1.00 95.94 300 ARG A CA 1
ATOM 2268 C C . ARG A 1 300 ? 5.650 0.636 19.813 1.00 95.94 300 ARG A C 1
ATOM 2270 O O . ARG A 1 300 ? 6.796 0.847 19.421 1.00 95.94 300 ARG A O 1
ATOM 2277 N N . SER A 1 301 ? 5.167 1.201 20.913 1.00 93.75 301 SER A N 1
ATOM 2278 C CA . SER A 1 301 ? 5.935 2.128 21.756 1.00 93.75 301 SER A CA 1
ATOM 2279 C C . SER A 1 301 ? 7.186 1.476 22.358 1.00 93.75 301 SER A C 1
ATOM 2281 O O . SER A 1 301 ? 8.201 2.141 22.558 1.00 93.75 301 SER A O 1
ATOM 2283 N N . SER A 1 302 ? 7.141 0.159 22.589 1.00 92.31 302 SER A N 1
ATOM 2284 C CA . SER A 1 302 ? 8.273 -0.641 23.059 1.00 92.31 302 SER A CA 1
ATOM 2285 C C . SER A 1 302 ? 9.170 -1.180 21.930 1.00 92.31 302 SER A C 1
ATOM 2287 O O . SER A 1 302 ? 10.007 -2.049 22.195 1.00 92.31 302 SER A O 1
ATOM 2289 N N . TYR A 1 303 ? 8.967 -0.778 20.668 1.00 94.44 303 TYR A N 1
ATOM 2290 C CA . TYR A 1 303 ? 9.792 -1.266 19.564 1.00 94.44 303 TYR A CA 1
ATOM 2291 C C . TYR A 1 303 ? 11.216 -0.717 19.674 1.00 94.44 303 TYR A C 1
ATOM 2293 O O . TYR A 1 303 ? 11.440 0.486 19.781 1.00 94.44 303 TYR A O 1
ATOM 2301 N N . VAL A 1 304 ? 12.196 -1.616 19.608 1.00 91.75 304 VAL A N 1
ATOM 2302 C CA . VAL A 1 304 ? 13.612 -1.259 19.520 1.00 91.75 304 VAL A CA 1
ATOM 2303 C C . VAL A 1 304 ? 14.122 -1.796 18.197 1.00 91.75 304 VAL A C 1
ATOM 2305 O O . VAL A 1 304 ? 14.213 -3.013 18.018 1.00 91.75 304 VAL A O 1
ATOM 2308 N N . ASN A 1 305 ? 14.463 -0.894 17.279 1.00 90.25 305 ASN A N 1
ATOM 2309 C CA . ASN A 1 305 ? 15.071 -1.268 16.013 1.00 90.25 305 ASN A CA 1
ATOM 2310 C C . ASN A 1 305 ? 16.432 -1.943 16.273 1.00 90.25 305 ASN A C 1
ATOM 2312 O O . ASN A 1 305 ? 17.326 -1.358 16.884 1.00 90.25 305 ASN A O 1
ATOM 2316 N N . ARG A 1 306 ? 16.568 -3.201 15.837 1.00 89.75 306 ARG A N 1
ATOM 2317 C CA . ARG A 1 306 ? 17.799 -4.011 15.941 1.00 89.75 306 ARG A CA 1
ATOM 2318 C C . ARG A 1 306 ? 18.479 -4.232 14.591 1.00 89.75 306 ARG A C 1
ATOM 2320 O O . ARG A 1 306 ? 19.412 -5.027 14.502 1.00 89.75 306 ARG A O 1
ATOM 2327 N N . LEU A 1 307 ? 17.979 -3.593 13.539 1.00 89.31 307 LEU A N 1
ATOM 2328 C CA . LEU A 1 307 ? 18.571 -3.662 12.215 1.00 89.31 307 LEU A CA 1
ATOM 2329 C C . LEU A 1 307 ? 19.834 -2.803 12.173 1.00 89.31 3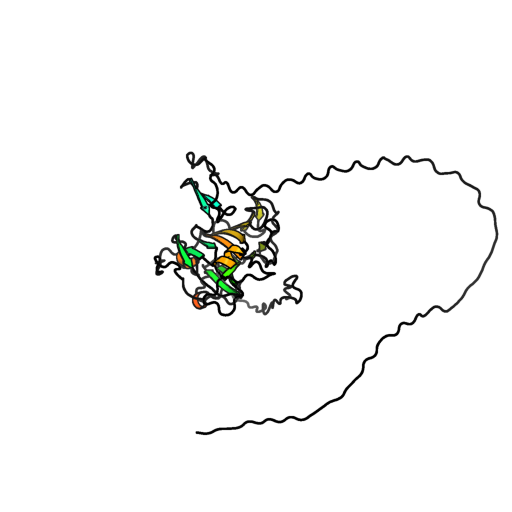07 LEU A C 1
ATOM 2331 O O . LEU A 1 307 ? 19.897 -1.738 12.786 1.00 89.31 307 LEU A O 1
ATOM 2335 N N . ASP A 1 308 ? 20.823 -3.240 11.398 1.00 87.44 308 ASP A N 1
ATOM 2336 C CA . ASP A 1 308 ? 21.951 -2.384 11.048 1.00 87.44 308 ASP A CA 1
ATOM 2337 C C . ASP A 1 308 ? 21.473 -1.301 10.071 1.00 87.44 308 ASP A C 1
ATOM 2339 O O . ASP A 1 308 ? 21.474 -1.496 8.858 1.00 87.44 308 ASP A O 1
ATOM 2343 N N . VAL A 1 309 ? 21.049 -0.155 10.606 1.00 81.56 309 VAL A N 1
ATOM 2344 C CA . VAL A 1 309 ? 20.611 1.012 9.820 1.00 81.56 309 VAL A CA 1
ATOM 2345 C C . VAL A 1 309 ? 21.741 1.665 9.010 1.00 81.56 309 VAL A C 1
ATOM 2347 O O . VAL A 1 309 ? 21.464 2.533 8.185 1.00 81.56 309 VAL A O 1
ATOM 2350 N N . SER A 1 310 ? 23.003 1.260 9.209 1.00 83.19 310 SER A N 1
ATOM 2351 C CA . SER A 1 310 ? 24.124 1.665 8.350 1.00 83.19 310 SER A CA 1
ATOM 2352 C C . SER A 1 310 ? 24.280 0.765 7.117 1.00 83.19 310 SER A C 1
ATOM 2354 O O . SER A 1 310 ? 24.882 1.175 6.119 1.00 83.19 310 SER A O 1
ATOM 2356 N N . ALA A 1 311 ? 23.699 -0.441 7.137 1.00 86.94 311 ALA A N 1
ATOM 2357 C CA . ALA A 1 311 ? 23.672 -1.319 5.980 1.00 86.94 311 ALA A CA 1
ATOM 2358 C C . ALA A 1 311 ? 22.815 -0.712 4.861 1.00 86.94 311 ALA A C 1
ATOM 2360 O O . ALA A 1 311 ? 21.713 -0.214 5.080 1.00 86.94 311 ALA A O 1
ATOM 2361 N N . ARG A 1 312 ? 23.276 -0.844 3.610 1.00 84.44 312 ARG A N 1
ATOM 2362 C CA . ARG A 1 312 ? 22.537 -0.380 2.419 1.00 84.44 312 ARG A CA 1
ATOM 2363 C C . ARG A 1 312 ? 21.130 -0.988 2.305 1.00 84.44 312 ARG A C 1
ATOM 2365 O O . ARG A 1 312 ? 20.250 -0.386 1.694 1.00 84.44 312 ARG A O 1
ATOM 2372 N N . MET A 1 313 ? 20.943 -2.199 2.832 1.00 86.56 313 MET A N 1
ATOM 2373 C CA . MET A 1 313 ? 19.682 -2.940 2.808 1.00 86.56 313 MET A CA 1
ATOM 2374 C C . MET A 1 313 ? 19.483 -3.687 4.135 1.00 86.56 313 MET A C 1
ATOM 2376 O O . MET A 1 313 ? 19.833 -4.865 4.222 1.00 86.56 313 MET A O 1
ATOM 2380 N N . PRO A 1 314 ? 18.952 -3.030 5.180 1.00 91.69 314 PRO A N 1
ATOM 2381 C CA . PRO A 1 314 ? 18.662 -3.684 6.451 1.00 91.69 314 PRO A CA 1
ATOM 2382 C C . PRO A 1 314 ? 17.447 -4.607 6.272 1.00 91.69 314 PRO A C 1
ATOM 2384 O O . PRO A 1 314 ? 16.376 -4.139 5.886 1.00 91.69 314 PRO A O 1
ATOM 2387 N N . VAL A 1 315 ? 17.599 -5.916 6.500 1.00 91.44 315 VAL A N 1
ATOM 2388 C CA . VAL A 1 315 ? 16.538 -6.915 6.248 1.00 91.44 315 VAL A CA 1
ATOM 2389 C C . VAL A 1 315 ? 15.845 -7.322 7.547 1.00 91.44 315 VAL A C 1
ATOM 2391 O O . VAL A 1 315 ? 16.508 -7.701 8.511 1.00 91.44 315 VAL A O 1
ATOM 2394 N N . MET A 1 316 ? 14.512 -7.272 7.567 1.00 92.19 316 MET A N 1
ATOM 2395 C CA . MET A 1 316 ? 13.696 -7.577 8.742 1.00 92.19 316 MET A CA 1
ATOM 2396 C C . MET A 1 316 ? 13.101 -8.989 8.688 1.00 92.19 316 MET A C 1
ATOM 2398 O O . MET A 1 316 ? 12.213 -9.255 7.884 1.00 92.19 316 MET A O 1
ATOM 2402 N N . GLY A 1 317 ? 13.543 -9.869 9.593 1.00 89.56 317 GLY A N 1
ATOM 2403 C CA . GLY A 1 317 ? 13.028 -11.239 9.738 1.00 89.56 317 GLY A CA 1
ATOM 2404 C C . GLY A 1 317 ? 13.159 -12.098 8.472 1.00 89.56 317 GLY A C 1
ATOM 2405 O O . GLY A 1 317 ? 13.983 -11.826 7.597 1.00 89.56 317 GLY A O 1
ATOM 2406 N N . GLY A 1 318 ? 12.351 -13.155 8.374 1.00 89.25 318 GLY A N 1
ATOM 2407 C CA . GLY A 1 318 ? 12.313 -14.052 7.218 1.00 89.25 318 GLY A CA 1
ATOM 2408 C C . GLY A 1 318 ? 10.928 -14.627 6.911 1.00 89.25 318 GLY A C 1
ATOM 2409 O O . GLY A 1 318 ? 9.959 -14.394 7.629 1.00 89.25 318 GLY A O 1
ATOM 2410 N N . GLU A 1 319 ? 10.841 -15.418 5.829 1.00 88.94 319 GLU A N 1
ATOM 2411 C CA . GLU A 1 319 ? 9.598 -16.051 5.336 1.00 88.94 319 GLU A CA 1
ATOM 2412 C C . GLU A 1 319 ? 8.799 -16.719 6.469 1.00 88.94 319 GLU A C 1
ATOM 2414 O O . GLU A 1 319 ? 7.591 -16.532 6.583 1.00 88.94 319 GLU A O 1
ATOM 2419 N N . ARG A 1 320 ? 9.487 -17.461 7.344 1.00 93.25 320 ARG A N 1
ATOM 2420 C CA . ARG A 1 320 ? 8.868 -18.241 8.424 1.00 93.25 320 ARG A CA 1
ATOM 2421 C C . ARG A 1 320 ? 8.249 -17.415 9.543 1.00 93.25 320 ARG A C 1
ATOM 2423 O O . ARG A 1 320 ? 7.398 -17.958 10.230 1.00 93.25 320 ARG A O 1
ATOM 2430 N N . ASP A 1 321 ? 8.652 -16.164 9.735 1.00 95.81 321 ASP A N 1
ATOM 2431 C CA . ASP A 1 321 ? 8.180 -15.355 10.866 1.00 95.81 321 ASP A CA 1
ATOM 2432 C C . ASP A 1 321 ? 6.802 -14.733 10.580 1.00 95.81 321 ASP A C 1
ATOM 2434 O O . ASP A 1 321 ? 6.040 -14.433 11.499 1.00 95.81 321 ASP A O 1
ATOM 2438 N N . PHE A 1 322 ? 6.469 -14.563 9.294 1.00 97.62 322 PHE A N 1
ATOM 2439 C CA . PHE A 1 322 ? 5.314 -13.779 8.843 1.00 97.62 322 PHE A CA 1
ATOM 2440 C C . PHE A 1 322 ? 4.415 -14.480 7.817 1.00 97.62 322 PHE A C 1
ATOM 2442 O O . PHE A 1 322 ? 3.388 -13.908 7.454 1.00 97.62 322 PHE A O 1
ATOM 2449 N N . ALA A 1 323 ? 4.773 -15.671 7.323 1.00 98.00 323 ALA A N 1
ATOM 2450 C CA . ALA A 1 323 ? 3.961 -16.397 6.344 1.00 98.00 323 ALA A CA 1
ATOM 2451 C C . ALA A 1 323 ? 2.541 -16.672 6.867 1.00 98.00 323 ALA A C 1
ATOM 2453 O O . ALA A 1 323 ? 2.374 -17.151 7.988 1.00 98.00 323 ALA A O 1
ATOM 2454 N N . ALA A 1 324 ? 1.543 -16.412 6.024 1.00 98.06 324 ALA A N 1
ATOM 2455 C CA . ALA A 1 324 ? 0.154 -16.827 6.212 1.00 98.06 324 ALA A CA 1
ATOM 2456 C C . ALA A 1 324 ? -0.171 -17.990 5.255 1.00 98.06 324 ALA A C 1
ATOM 2458 O O . ALA A 1 324 ? 0.474 -18.138 4.210 1.00 98.06 324 ALA A O 1
ATOM 2459 N N . SER A 1 325 ? -1.172 -18.820 5.566 1.00 97.50 325 SER A N 1
ATOM 2460 C CA . SER A 1 325 ? -1.568 -19.915 4.655 1.00 97.50 325 SER A CA 1
ATOM 2461 C C . SER A 1 325 ? -2.277 -19.434 3.382 1.00 97.50 325 SER A C 1
ATOM 2463 O O . SER A 1 325 ? -2.319 -20.162 2.387 1.00 97.50 325 SER A O 1
ATOM 2465 N N . GLY A 1 326 ? -2.785 -18.200 3.388 1.00 97.69 326 GLY A N 1
ATOM 2466 C CA . GLY A 1 326 ? -3.351 -17.525 2.228 1.00 97.69 326 GLY A CA 1
ATOM 2467 C C . GLY A 1 326 ? -3.650 -16.053 2.510 1.00 97.69 326 GLY A C 1
ATOM 2468 O O . GLY A 1 326 ? -3.691 -15.628 3.661 1.00 97.69 326 GLY A O 1
ATOM 2469 N N . LEU A 1 327 ? -3.920 -15.276 1.461 1.00 98.12 327 LEU A N 1
ATOM 2470 C CA . LEU A 1 327 ? -4.111 -13.823 1.544 1.00 98.12 327 LEU A CA 1
ATOM 2471 C C . LEU A 1 327 ? -5.162 -13.381 2.588 1.00 98.12 327 LEU A C 1
ATOM 2473 O O . LEU A 1 327 ? -4.949 -12.402 3.289 1.00 98.12 327 LEU A O 1
ATOM 2477 N N . PHE A 1 328 ? -6.260 -14.121 2.765 1.00 97.44 328 PHE A N 1
ATOM 2478 C CA . PHE A 1 328 ? -7.268 -13.847 3.807 1.00 97.44 328 PHE A CA 1
ATOM 2479 C C . PHE A 1 328 ? -7.146 -14.729 5.066 1.00 97.44 328 PHE A C 1
ATOM 2481 O O . PHE A 1 328 ? -8.031 -14.694 5.916 1.00 97.44 328 PHE A O 1
ATOM 2488 N N . ALA A 1 329 ? -6.091 -15.529 5.214 1.00 97.00 329 ALA A N 1
ATOM 2489 C CA . ALA A 1 329 ? -5.861 -16.270 6.452 1.00 97.00 329 ALA A CA 1
ATOM 2490 C C . ALA A 1 329 ? -5.370 -15.328 7.564 1.00 97.00 329 ALA A C 1
ATOM 2492 O O . ALA A 1 329 ? -4.780 -14.290 7.285 1.00 97.00 329 ALA A O 1
ATOM 2493 N N . THR A 1 330 ? -5.612 -15.668 8.827 1.00 96.81 330 THR A N 1
ATOM 2494 C CA . THR A 1 330 ? -5.188 -14.859 9.990 1.00 96.81 330 THR A CA 1
ATOM 2495 C C . THR A 1 330 ? -4.291 -15.679 10.916 1.00 96.81 330 THR A C 1
ATOM 2497 O O . THR A 1 330 ? -4.378 -15.584 12.136 1.00 96.81 330 THR A O 1
ATOM 2500 N N . ASP A 1 331 ? -3.486 -16.557 10.317 1.00 96.38 331 ASP A N 1
ATOM 2501 C CA . ASP A 1 331 ? -2.819 -17.699 10.950 1.00 96.38 331 ASP A CA 1
ATOM 2502 C C . ASP A 1 331 ? -1.286 -17.602 10.947 1.00 96.38 331 ASP A C 1
ATOM 2504 O O . ASP A 1 331 ? -0.592 -18.589 11.196 1.00 96.38 331 ASP A O 1
ATOM 2508 N N . CYS A 1 332 ? -0.746 -16.413 10.672 1.00 97.12 332 CYS A N 1
ATOM 2509 C CA . CYS A 1 332 ? 0.691 -16.184 10.729 1.00 97.12 332 CYS A CA 1
ATOM 2510 C C . CYS A 1 332 ? 1.234 -16.378 12.166 1.00 97.12 332 CYS A C 1
ATOM 2512 O O . CYS A 1 332 ? 0.511 -16.149 13.141 1.00 97.12 332 CYS A O 1
ATOM 2514 N N . PRO A 1 333 ? 2.522 -16.727 12.351 1.00 97.81 333 PRO A N 1
ATOM 2515 C CA . PRO A 1 333 ? 3.086 -16.991 13.684 1.00 97.81 333 PRO A CA 1
ATOM 2516 C C . PRO A 1 333 ? 3.040 -15.805 14.655 1.00 97.81 333 PRO A C 1
ATOM 2518 O O . PRO A 1 333 ? 3.142 -15.985 15.868 1.00 97.81 333 PRO A O 1
ATOM 2521 N N . VAL A 1 334 ? 2.888 -14.590 14.126 1.00 97.00 334 VAL A N 1
ATOM 2522 C CA . VAL A 1 334 ? 2.778 -13.345 14.894 1.00 97.00 334 VAL A CA 1
ATOM 2523 C C . VAL A 1 334 ? 1.350 -12.794 14.951 1.00 97.00 334 VAL A C 1
ATOM 2525 O O . VAL A 1 334 ? 1.163 -11.630 15.296 1.00 97.00 334 VAL A O 1
ATOM 2528 N N . ALA A 1 335 ? 0.338 -13.600 14.619 1.00 96.75 335 ALA A N 1
ATOM 2529 C CA . ALA A 1 335 ? -1.050 -13.165 14.649 1.00 96.75 335 ALA A CA 1
ATOM 2530 C C . ALA A 1 335 ? -1.451 -12.650 16.044 1.00 96.75 335 ALA A C 1
ATOM 2532 O O . ALA A 1 335 ? -1.068 -13.192 17.086 1.00 96.75 335 ALA A O 1
ATOM 2533 N N . ARG A 1 336 ? -2.225 -11.567 16.032 1.00 96.44 336 ARG A N 1
ATOM 2534 C CA . ARG A 1 336 ? -2.896 -10.934 17.183 1.00 96.44 336 ARG A CA 1
ATOM 2535 C C . ARG A 1 336 ? -4.388 -10.742 16.960 1.00 96.44 336 ARG A C 1
ATOM 2537 O O . ARG A 1 336 ? -5.120 -10.449 17.897 1.00 96.44 336 ARG A O 1
ATOM 2544 N N . PHE A 1 337 ? -4.819 -10.941 15.721 1.00 95.25 337 PHE A N 1
ATOM 2545 C CA . PHE A 1 337 ? -6.193 -10.779 15.302 1.00 95.25 337 PHE A CA 1
ATOM 2546 C C . PHE A 1 337 ? -7.048 -11.892 15.883 1.00 95.25 337 PHE A C 1
ATOM 2548 O O . PHE A 1 337 ? -6.902 -13.064 15.531 1.00 95.25 337 PHE A O 1
ATOM 2555 N N . ALA A 1 338 ? -7.937 -11.507 16.789 1.00 81.31 338 ALA A N 1
ATOM 2556 C CA . ALA A 1 338 ? -8.874 -12.403 17.430 1.00 81.31 338 ALA A CA 1
ATOM 2557 C C . ALA A 1 338 ? -10.268 -12.085 16.895 1.00 81.31 338 ALA A C 1
ATOM 2559 O O . ALA A 1 338 ? -10.836 -11.044 17.212 1.00 81.31 338 ALA A O 1
ATOM 2560 N N . HIS A 1 339 ? -10.848 -13.001 16.116 1.00 57.47 339 HIS A N 1
ATOM 2561 C CA . HIS A 1 339 ? -12.276 -12.939 15.812 1.00 57.47 339 HIS A CA 1
ATOM 2562 C C . HIS A 1 339 ? -13.067 -13.033 17.126 1.00 57.47 339 HIS A C 1
ATOM 2564 O O . HIS A 1 339 ? -13.218 -14.118 17.681 1.00 57.47 339 HIS A O 1
ATOM 2570 N N . GLY A 1 340 ? -13.551 -11.890 17.620 1.00 46.56 340 GLY A N 1
ATOM 2571 C CA . GLY A 1 340 ? -14.522 -11.800 18.708 1.00 46.56 340 GLY A CA 1
ATOM 2572 C C . GLY A 1 340 ? -14.105 -12.488 20.008 1.00 46.56 340 GLY A C 1
ATOM 2573 O O . GLY A 1 340 ? -14.717 -13.480 20.406 1.00 46.56 340 GLY A O 1
ATOM 2574 N N . ARG A 1 341 ? -13.150 -11.909 20.751 1.00 38.44 341 ARG A N 1
ATOM 2575 C CA . ARG A 1 341 ? -13.137 -12.136 22.206 1.00 38.44 341 ARG A CA 1
ATOM 2576 C C . ARG A 1 341 ? -14.433 -11.525 22.749 1.00 38.44 341 ARG A C 1
ATOM 2578 O O . ARG A 1 341 ? -14.665 -10.334 22.572 1.00 38.44 341 ARG A O 1
ATOM 2585 N N . GLY A 1 342 ? -15.315 -12.379 23.259 1.00 35.00 342 GLY A N 1
ATOM 2586 C CA . GLY A 1 342 ? -16.749 -12.104 23.248 1.00 35.00 342 GLY A CA 1
ATOM 2587 C C . GLY A 1 342 ? -17.208 -10.891 24.057 1.00 35.00 342 GLY A C 1
ATOM 2588 O O . GLY A 1 342 ? -16.729 -10.628 25.157 1.00 35.00 342 GLY A O 1
ATOM 2589 N N . VAL A 1 343 ? -18.278 -10.268 23.560 1.00 32.66 343 VAL A N 1
ATOM 2590 C CA . VAL A 1 343 ? -19.457 -10.135 24.422 1.00 32.66 343 VAL A CA 1
ATOM 2591 C C . VAL A 1 3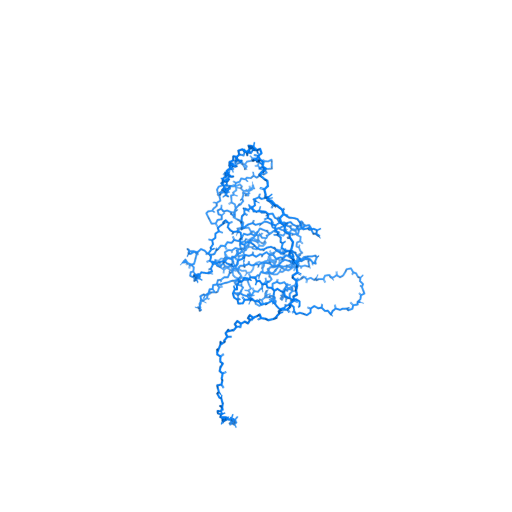43 ? -19.892 -11.552 24.819 1.00 32.66 343 VAL A C 1
ATOM 2593 O O . VAL A 1 343 ? -20.022 -12.420 23.955 1.00 32.66 343 VAL A O 1
ATOM 2596 N N . ASP A 1 344 ? -20.019 -11.819 26.117 1.00 33.78 344 ASP A N 1
ATOM 2597 C CA . ASP A 1 344 ? -20.327 -13.159 26.626 1.00 33.78 344 ASP A CA 1
ATOM 2598 C C . ASP A 1 344 ? -21.670 -13.687 26.099 1.00 33.78 344 ASP A C 1
ATOM 2600 O O . ASP A 1 344 ? -22.696 -13.027 26.271 1.00 33.78 344 ASP A O 1
ATOM 2604 N N . ALA A 1 345 ? -21.672 -14.904 25.536 1.00 28.98 345 ALA A N 1
ATOM 2605 C CA . ALA A 1 345 ? -22.485 -16.042 26.002 1.00 28.98 345 ALA A CA 1
ATOM 2606 C C . ALA A 1 345 ? -22.666 -17.149 24.939 1.00 28.98 345 ALA A C 1
ATOM 2608 O O . ALA A 1 345 ? -22.907 -16.879 23.770 1.00 28.98 345 ALA A O 1
ATOM 2609 N N . LEU A 1 346 ? -22.705 -18.393 25.436 1.00 28.66 346 LEU A N 1
ATOM 2610 C CA . LEU A 1 346 ? -23.405 -19.566 24.880 1.00 28.66 346 LEU A CA 1
ATOM 2611 C C . LEU A 1 346 ? -22.952 -20.132 23.517 1.00 28.66 346 LEU A C 1
ATOM 2613 O O . LEU A 1 346 ? -23.123 -19.556 22.449 1.00 28.66 346 LEU A O 1
ATOM 2617 N N . ALA A 1 347 ? -22.487 -21.380 23.572 1.00 33.44 347 ALA A N 1
ATOM 2618 C CA . ALA A 1 347 ? -22.247 -22.223 22.408 1.00 33.44 347 ALA A CA 1
ATOM 2619 C C . ALA A 1 347 ? -23.551 -22.698 21.743 1.00 33.44 347 ALA A C 1
ATOM 2621 O O . ALA A 1 347 ? -24.426 -23.202 22.444 1.00 33.44 347 ALA A O 1
ATOM 2622 N N . VAL A 1 348 ? -23.591 -22.697 20.404 1.00 31.47 348 VAL A N 1
ATOM 2623 C CA . VAL A 1 348 ? -24.170 -23.771 19.563 1.00 31.47 348 VAL A CA 1
ATOM 2624 C C . VAL A 1 348 ? -23.316 -23.895 18.288 1.00 31.47 348 VAL A C 1
ATOM 2626 O O . VAL A 1 348 ? -22.737 -22.917 17.823 1.00 31.47 348 VAL A O 1
ATOM 2629 N N . ALA A 1 349 ? -23.188 -25.114 17.761 1.00 34.31 349 ALA A N 1
ATOM 2630 C CA . ALA A 1 349 ? -22.305 -25.471 16.651 1.00 34.31 349 ALA A CA 1
ATOM 2631 C C . ALA A 1 349 ? -22.832 -25.132 15.241 1.00 34.31 349 ALA A C 1
ATOM 2633 O O . ALA A 1 349 ? -24.041 -25.033 15.040 1.00 34.31 349 ALA A O 1
ATOM 2634 N N . SER A 1 350 ? -21.896 -25.054 14.283 1.00 35.69 350 SER A N 1
ATOM 2635 C CA . SER A 1 350 ? -21.924 -25.497 12.861 1.00 35.69 350 SER A CA 1
ATOM 2636 C C . SER A 1 350 ? -20.702 -24.840 12.190 1.00 35.69 350 SER A C 1
ATOM 2638 O O . SER A 1 350 ? -20.649 -23.621 12.096 1.00 35.69 350 SER A O 1
ATOM 2640 N N . ASP A 1 351 ? -19.604 -25.499 11.824 1.00 37.56 351 ASP A N 1
ATOM 2641 C CA . ASP A 1 351 ? -19.458 -26.700 10.987 1.00 37.56 351 ASP A CA 1
ATOM 2642 C C . ASP A 1 351 ? -20.298 -26.684 9.697 1.00 37.56 351 ASP A C 1
ATOM 2644 O O . ASP A 1 351 ? -21.152 -27.531 9.490 1.00 37.56 351 ASP A O 1
ATOM 2648 N N . GLU A 1 352 ? -20.060 -25.679 8.842 1.00 38.91 352 GLU A N 1
ATOM 2649 C CA . GLU A 1 352 ? -20.061 -25.834 7.374 1.00 38.91 352 GLU A CA 1
ATOM 2650 C C . GLU A 1 352 ? -19.419 -24.605 6.684 1.00 38.91 352 GLU A C 1
ATOM 2652 O O . GLU A 1 352 ? -20.093 -23.671 6.250 1.00 38.91 352 GLU A O 1
ATOM 2657 N N . LEU A 1 353 ? -18.087 -24.600 6.533 1.00 36.38 353 LEU A N 1
ATOM 2658 C CA . LEU A 1 353 ? -17.433 -23.791 5.486 1.00 36.38 353 LEU A CA 1
ATOM 2659 C C . LEU A 1 353 ? -16.141 -24.436 4.964 1.00 36.38 353 LEU A C 1
ATOM 2661 O O . LEU A 1 353 ? -15.090 -23.806 4.839 1.00 36.38 353 LEU A O 1
ATOM 2665 N N . ALA A 1 354 ? -16.220 -25.725 4.642 1.00 37.78 354 ALA A N 1
ATOM 2666 C CA . ALA A 1 354 ? -15.139 -26.422 3.967 1.00 37.78 354 ALA A CA 1
ATOM 2667 C C . ALA A 1 354 ? -15.120 -26.093 2.460 1.00 37.78 354 ALA A C 1
ATOM 2669 O O . ALA A 1 354 ? -16.047 -26.431 1.733 1.00 37.78 354 ALA A O 1
ATOM 2670 N N . GLY A 1 355 ? -14.006 -25.538 1.970 1.00 40.72 355 GLY A N 1
ATOM 2671 C CA . GLY A 1 355 ? -13.496 -25.943 0.653 1.00 40.72 355 GLY A CA 1
ATOM 2672 C C . GLY A 1 355 ? -13.811 -25.108 -0.596 1.00 40.72 355 GLY A C 1
ATOM 2673 O O . GLY A 1 355 ? -13.900 -25.699 -1.670 1.00 40.72 355 GLY A O 1
ATOM 2674 N N . VAL A 1 356 ? -13.848 -23.769 -0.543 1.00 40.12 356 VAL A N 1
ATOM 2675 C CA . VAL A 1 356 ? -13.769 -22.975 -1.793 1.00 40.12 356 VAL A CA 1
ATOM 2676 C C . VAL A 1 356 ? -12.371 -23.126 -2.412 1.00 40.12 356 VAL A C 1
ATOM 2678 O O . VAL A 1 356 ? -11.398 -22.537 -1.940 1.00 40.12 356 VAL A O 1
ATOM 2681 N N . LYS A 1 357 ? -12.263 -23.922 -3.482 1.00 37.00 357 LYS A N 1
ATOM 2682 C CA . LYS A 1 357 ? -11.020 -24.130 -4.243 1.00 37.00 357 LYS A CA 1
ATOM 2683 C C . LYS A 1 357 ? -11.037 -23.304 -5.529 1.00 37.00 357 LYS A C 1
ATOM 2685 O O . LYS A 1 357 ? -11.696 -23.664 -6.501 1.00 37.00 357 LYS A O 1
ATOM 2690 N N . CYS A 1 358 ? -10.278 -22.215 -5.551 1.00 42.84 358 CYS A N 1
ATOM 2691 C CA . CYS A 1 358 ? -10.118 -21.383 -6.742 1.00 42.84 358 CYS A CA 1
ATOM 2692 C C . CYS A 1 358 ? -9.088 -22.006 -7.696 1.00 42.84 358 CYS A C 1
ATOM 2694 O O . CYS A 1 358 ? -7.957 -22.280 -7.291 1.00 42.84 358 CYS A O 1
ATOM 2696 N N . SER A 1 359 ? -9.445 -22.186 -8.968 1.00 44.50 359 SER A N 1
ATOM 2697 C CA . SER A 1 359 ? -8.511 -22.564 -10.033 1.00 44.50 359 SER A CA 1
ATOM 2698 C C . SER A 1 359 ? -8.538 -21.538 -11.163 1.00 44.50 359 SER A C 1
ATOM 2700 O O . SER A 1 359 ? -9.584 -20.998 -11.524 1.00 44.50 359 SER A O 1
ATOM 2702 N N . THR A 1 360 ? -7.368 -21.249 -11.725 1.00 39.94 360 THR A N 1
ATOM 2703 C CA . THR A 1 360 ? -7.243 -20.433 -12.932 1.00 39.94 360 THR A CA 1
ATOM 2704 C C . THR A 1 360 ? -7.669 -21.252 -14.144 1.00 39.94 360 THR A C 1
ATOM 2706 O O . THR A 1 360 ? -7.111 -22.315 -14.421 1.00 39.94 360 THR A O 1
ATOM 2709 N N . GLY A 1 361 ? -8.659 -20.755 -14.886 1.00 35.91 361 GLY A N 1
ATOM 2710 C CA . GLY A 1 361 ? -9.047 -21.357 -16.155 1.00 35.91 361 GLY A CA 1
ATOM 2711 C C . GLY A 1 361 ? -7.900 -21.281 -17.163 1.00 35.91 361 GLY A C 1
ATOM 2712 O O . GLY A 1 361 ? -7.305 -20.218 -17.367 1.00 35.91 361 GLY A O 1
ATOM 2713 N N . LEU A 1 362 ? -7.616 -22.403 -17.830 1.00 38.97 362 LEU A N 1
ATOM 2714 C CA . LEU A 1 362 ? -6.864 -22.389 -19.084 1.00 38.97 362 LEU A CA 1
ATOM 2715 C C . LEU A 1 362 ? -7.542 -21.370 -20.021 1.00 38.97 362 LEU A C 1
ATOM 2717 O O . LEU A 1 362 ? -8.765 -21.367 -20.132 1.00 38.97 362 LEU A O 1
ATOM 2721 N N . HIS A 1 363 ? -6.744 -20.501 -20.652 1.00 41.47 363 HIS A N 1
ATOM 2722 C CA . HIS A 1 363 ? -7.158 -19.333 -21.459 1.00 41.47 363 HIS A CA 1
ATOM 2723 C C . HIS A 1 363 ? -7.472 -18.010 -20.720 1.00 41.47 363 HIS A C 1
ATOM 2725 O O . HIS A 1 363 ? -7.788 -17.023 -21.375 1.00 41.47 363 HIS A O 1
ATOM 2731 N N . GLY A 1 364 ? -7.245 -17.914 -19.404 1.00 43.41 364 GLY A N 1
ATOM 2732 C CA . GLY A 1 364 ? -6.766 -16.657 -18.798 1.00 43.41 364 GLY A CA 1
ATOM 2733 C C . GLY A 1 364 ? -7.739 -15.473 -18.671 1.00 43.41 364 GLY A C 1
ATOM 2734 O O . GLY A 1 364 ? -7.276 -14.358 -18.441 1.00 43.41 364 GLY A O 1
ATOM 2735 N N . VAL A 1 365 ? -9.056 -15.683 -18.759 1.00 40.53 365 VAL A N 1
ATOM 2736 C CA . VAL A 1 365 ? -10.064 -14.643 -18.475 1.00 40.53 365 VAL A CA 1
ATOM 2737 C C . VAL A 1 365 ? -10.922 -15.054 -17.275 1.00 40.53 365 VAL A C 1
ATOM 2739 O O . VAL A 1 365 ? -11.813 -15.889 -17.393 1.00 40.53 365 VAL A O 1
ATOM 2742 N N . GLY A 1 366 ? -10.656 -14.430 -16.123 1.00 35.41 366 GLY A N 1
ATOM 2743 C CA . GLY A 1 366 ? -11.455 -14.555 -14.897 1.00 35.41 366 GLY A CA 1
ATOM 2744 C C . GLY A 1 366 ? -11.052 -15.696 -13.950 1.00 35.41 366 GLY A C 1
ATOM 2745 O O . GLY A 1 366 ? -10.741 -16.812 -14.361 1.00 35.41 366 GLY A O 1
ATOM 2746 N N . VAL A 1 367 ? -11.104 -15.411 -12.644 1.00 41.31 367 VAL A N 1
ATOM 2747 C CA . VAL A 1 367 ? -11.128 -16.430 -11.584 1.00 41.31 367 VAL A CA 1
ATOM 2748 C C . VAL A 1 367 ? -12.592 -16.693 -11.253 1.00 41.31 367 VAL A C 1
ATOM 2750 O O . VAL A 1 367 ? -13.298 -15.779 -10.835 1.00 41.31 367 VAL A O 1
ATOM 2753 N N . VAL A 1 368 ? -13.055 -17.930 -11.440 1.00 40.78 368 VAL A N 1
ATOM 2754 C CA . VAL A 1 368 ? -14.429 -18.325 -11.108 1.00 40.78 368 VAL A CA 1
ATOM 2755 C C . VAL A 1 368 ? -14.408 -19.152 -9.830 1.00 40.78 368 VAL A C 1
ATOM 2757 O O . VAL A 1 368 ? -14.069 -20.334 -9.844 1.00 40.78 368 VAL A O 1
ATOM 2760 N N . CYS A 1 369 ? -14.788 -18.527 -8.720 1.00 38.22 369 CYS A N 1
ATOM 2761 C CA . CYS A 1 369 ? -15.030 -19.221 -7.461 1.00 38.22 369 CYS A CA 1
ATOM 2762 C C . CYS A 1 369 ? -16.399 -19.913 -7.531 1.00 38.22 369 CYS A C 1
ATOM 2764 O O . CYS A 1 369 ? -17.405 -19.259 -7.805 1.00 38.22 369 CYS A O 1
ATOM 2766 N N . LYS A 1 370 ? -16.453 -21.219 -7.263 1.00 41.12 370 LYS A N 1
ATOM 2767 C CA . LYS A 1 370 ? -17.706 -21.942 -7.005 1.00 41.12 370 LYS A CA 1
ATOM 2768 C C . LYS A 1 370 ? -17.697 -22.476 -5.575 1.00 41.12 370 LYS A C 1
ATOM 2770 O O . LYS A 1 370 ? -16.623 -22.746 -5.036 1.00 41.12 370 LYS A O 1
ATOM 2775 N N . LYS A 1 371 ? -18.892 -22.541 -4.986 1.00 38.62 371 LYS A N 1
ATOM 2776 C CA . LYS A 1 371 ? -19.151 -23.196 -3.701 1.00 38.62 371 LYS A CA 1
ATOM 2777 C C . LYS A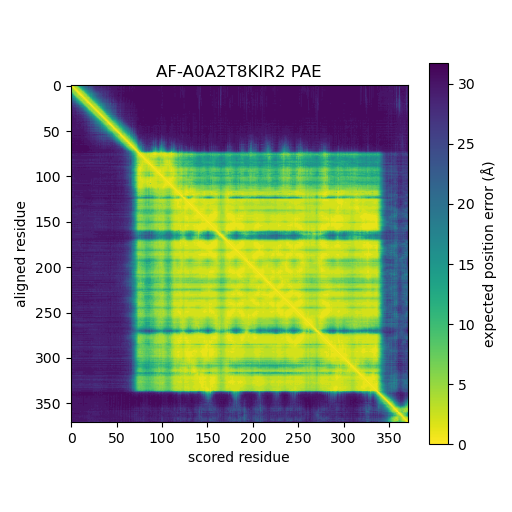 1 371 ? -19.076 -24.713 -3.874 1.00 38.62 371 LYS A C 1
ATOM 2779 O O . LYS A 1 371 ? -19.472 -25.171 -4.971 1.00 38.62 371 LYS A O 1
#